Protein 6VH8 (pdb70)

Structure (mmCIF, N/CA/C/O backbone):
data_6VH8
#
_entry.id   6VH8
#
loop_
_atom_site.group_PDB
_atom_site.id
_atom_site.type_symbol
_atom_site.label_atom_id
_atom_site.label_alt_id
_atom_site.label_comp_id
_atom_site.label_asym_id
_atom_site.label_entity_id
_atom_site.label_seq_id
_atom_site.pdbx_PDB_ins_code
_atom_site.Cartn_x
_atom_site.Cartn_y
_atom_site.Cartn_z
_atom_site.occupancy
_atom_site.B_iso_or_equiv
_atom_site.auth_seq_id
_atom_site.auth_comp_id
_atom_site.auth_asym_id
_atom_site.auth_atom_id
_atom_site.pdbx_PDB_model_num
ATOM 1 N N . LEU A 1 1 ? 15.923 7.494 -0.158 1.00 0.00 1 LEU A N 1
ATOM 2 C CA . LEU A 1 1 ? 14.582 7.623 -0.716 1.00 0.00 1 LEU A CA 1
ATOM 3 C C . LEU A 1 1 ? 13.568 7.698 0.399 1.00 0.00 1 LEU A C 1
ATOM 4 O O . LEU A 1 1 ? 13.762 7.089 1.457 1.00 0.00 1 LEU A O 1
ATOM 22 N N . PRO A 1 2 ? 12.488 8.469 0.210 1.00 0.00 2 PRO A N 1
ATOM 23 C CA . PRO A 1 2 ? 11.406 8.558 1.188 1.00 0.00 2 PRO A CA 1
ATOM 24 C C . PRO A 1 2 ? 10.704 7.212 1.340 1.00 0.00 2 PRO A C 1
ATOM 25 O O . PRO A 1 2 ? 10.756 6.353 0.436 1.00 0.00 2 PRO A O 1
ATOM 36 N N . ARG A 1 3 ? 10.091 6.996 2.470 1.00 0.00 3 ARG A N 1
ATOM 37 C CA . ARG A 1 3 ? 9.480 5.722 2.729 1.00 0.00 3 ARG A CA 1
ATOM 38 C C . ARG A 1 3 ? 8.003 5.907 2.948 1.00 0.00 3 ARG A C 1
ATOM 39 O O . ARG A 1 3 ? 7.570 6.950 3.459 1.00 0.00 3 ARG A O 1
ATOM 60 N N . CYS A 1 4 ? 7.227 4.953 2.522 1.00 0.00 4 CYS A N 1
ATOM 61 C CA . CYS A 1 4 ? 5.818 4.983 2.804 1.00 0.00 4 CYS A CA 1
ATOM 62 C C . CYS A 1 4 ? 5.605 4.194 4.078 1.00 0.00 4 CYS A C 1
ATOM 63 O O . CYS A 1 4 ? 5.257 4.759 5.120 1.00 0.00 4 CYS A O 1
ATOM 70 N N . ASP A 1 5 ? 5.890 2.871 3.996 1.00 0.00 5 ASP A N 1
ATOM 71 C CA . ASP A 1 5 ? 5.734 1.920 5.118 1.00 0.00 5 ASP A CA 1
ATOM 72 C C . ASP A 1 5 ? 4.343 1.976 5.711 1.00 0.00 5 ASP A C 1
ATOM 73 O O . ASP A 1 5 ? 4.150 1.707 6.905 1.00 0.00 5 ASP A O 1
ATOM 82 N N . SER A 1 6 ? 3.381 2.302 4.856 1.00 0.00 6 SER A N 1
ATOM 83 C CA . SER A 1 6 ? 1.992 2.394 5.199 1.00 0.00 6 SER A CA 1
ATOM 84 C C . SER A 1 6 ? 1.546 1.075 5.839 1.00 0.00 6 SER A C 1
ATOM 85 O O . SER A 1 6 ? 1.699 0.012 5.240 1.00 0.00 6 SER A O 1
ATOM 93 N N . PRO A 1 7 ? 1.015 1.135 7.066 1.00 0.00 7 PRO A N 1
ATOM 94 C CA . PRO A 1 7 ? 0.699 -0.061 7.863 1.00 0.00 7 PRO A CA 1
ATOM 95 C C . PRO A 1 7 ? -0.396 -0.938 7.253 1.00 0.00 7 PRO A C 1
ATOM 96 O O . PRO A 1 7 ? -0.446 -2.155 7.491 1.00 0.00 7 PRO A O 1
ATOM 107 N N . PHE A 1 8 ? -1.237 -0.342 6.461 1.00 0.00 8 PHE A N 1
ATOM 108 C CA . PHE A 1 8 ? -2.322 -1.035 5.839 1.00 0.00 8 PHE A CA 1
ATOM 109 C C . PHE A 1 8 ? -2.660 -0.350 4.538 1.00 0.00 8 PHE A C 1
ATOM 110 O O . PHE A 1 8 ? -2.155 0.740 4.261 1.00 0.00 8 PHE A O 1
ATOM 127 N N . CYS A 1 9 ? -3.477 -0.994 3.754 1.00 0.00 9 CYS A N 1
ATOM 128 C CA . CYS A 1 9 ? -3.964 -0.474 2.505 1.00 0.00 9 CYS A CA 1
ATOM 129 C C . CYS A 1 9 ? -5.096 -1.394 2.096 1.00 0.00 9 CYS A C 1
ATOM 130 O O . CYS A 1 9 ? -5.253 -2.472 2.700 1.00 0.00 9 CYS A O 1
ATOM 137 N N . SER A 1 10 ? -5.906 -1.007 1.155 1.00 0.00 10 SER A N 1
ATOM 138 C CA . SER A 1 10 ? -7.031 -1.831 0.741 1.00 0.00 10 SER A CA 1
ATOM 139 C C . SER A 1 10 ? -7.363 -1.551 -0.709 1.00 0.00 10 SER A C 1
ATOM 140 O O . SER A 1 10 ? -6.910 -0.576 -1.253 1.00 0.00 10 SER A O 1
ATOM 148 N N . LEU A 1 11 ? -8.165 -2.394 -1.321 1.00 0.00 11 LEU A N 1
ATOM 149 C CA . LEU A 1 11 ? -8.567 -2.179 -2.708 1.00 0.00 11 LEU A CA 1
ATOM 150 C C . LEU A 1 11 ? -9.512 -0.994 -2.869 1.00 0.00 11 LEU A C 1
ATOM 151 O O . LEU A 1 11 ? -9.669 -0.453 -3.952 1.00 0.00 11 LEU A O 1
ATOM 167 N N . PHE A 1 12 ? -10.144 -0.618 -1.786 1.00 0.00 12 PHE A N 1
ATOM 168 C CA . PHE A 1 12 ? -11.019 0.559 -1.775 1.00 0.00 12 PHE A CA 1
ATOM 169 C C . PHE A 1 12 ? -10.189 1.823 -1.636 1.00 0.00 12 PHE A C 1
ATOM 170 O O . PHE A 1 12 ? -10.511 2.870 -2.203 1.00 0.00 12 PHE A O 1
ATOM 187 N N . ARG A 1 13 ? -9.121 1.712 -0.887 1.00 0.00 13 ARG A N 1
ATOM 188 C CA . ARG A 1 13 ? -8.229 2.805 -0.635 1.00 0.00 13 ARG A CA 1
ATOM 189 C C . ARG A 1 13 ? -6.816 2.394 -0.877 1.00 0.00 13 ARG A C 1
ATOM 190 O O . ARG A 1 13 ? -6.148 1.865 0.011 1.00 0.00 13 ARG A O 1
ATOM 211 N N . ILE A 1 14 ? -6.384 2.584 -2.091 1.00 0.00 14 ILE A N 1
ATOM 212 C CA . ILE A 1 14 ? -5.022 2.263 -2.478 1.00 0.00 14 ILE A CA 1
ATOM 213 C C . ILE A 1 14 ? -4.138 3.485 -2.288 1.00 0.00 14 ILE A C 1
ATOM 214 O O . ILE A 1 14 ? -2.912 3.414 -2.392 1.00 0.00 14 ILE A O 1
ATOM 230 N N . GLY A 1 15 ? -4.788 4.597 -1.938 1.00 0.00 15 GLY A N 1
ATOM 231 C CA . GLY A 1 15 ? -4.117 5.867 -1.741 1.00 0.00 15 GLY A CA 1
ATOM 232 C C . GLY A 1 15 ? -3.268 5.912 -0.485 1.00 0.00 15 GLY A C 1
ATOM 233 O O . GLY A 1 15 ? -2.668 6.944 -0.167 1.00 0.00 15 GLY A O 1
ATOM 237 N N . LEU A 1 16 ? -3.243 4.808 0.256 1.00 0.00 16 LEU A N 1
ATOM 238 C CA . LEU A 1 16 ? -2.354 4.673 1.403 1.00 0.00 16 LEU A CA 1
ATOM 239 C C . LEU A 1 16 ? -0.918 4.567 0.913 1.00 0.00 16 LEU A C 1
ATOM 240 O O . LEU A 1 16 ? 0.025 4.905 1.631 1.00 0.00 16 LEU A O 1
ATOM 256 N N . CYS A 1 17 ? -0.763 4.119 -0.317 1.00 0.00 17 CYS A N 1
ATOM 257 C CA . CYS A 1 17 ? 0.529 4.003 -0.934 1.00 0.00 17 CYS A CA 1
ATOM 258 C C . CYS A 1 17 ? 0.461 4.668 -2.288 1.00 0.00 17 CYS A C 1
ATOM 259 O O . CYS A 1 17 ? 0.170 4.028 -3.296 1.00 0.00 17 CYS A O 1
ATOM 266 N N . GLY A 1 18 ? 0.658 5.950 -2.306 1.00 0.00 18 GLY A N 1
ATOM 267 C CA . GLY A 1 18 ? 0.531 6.672 -3.526 1.00 0.00 18 GLY A CA 1
ATOM 268 C C . GLY A 1 18 ? 1.841 7.177 -4.032 1.00 0.00 18 GLY A C 1
ATOM 269 O O . GLY A 1 18 ? 2.668 7.661 -3.247 1.00 0.00 18 GLY A O 1
ATOM 273 N N . ASP A 1 19 ? 2.070 6.960 -5.322 1.00 0.00 19 ASP A N 1
ATOM 274 C CA . ASP A 1 19 ? 3.182 7.488 -6.110 1.00 0.00 19 ASP A CA 1
ATOM 275 C C . ASP A 1 19 ? 4.512 6.830 -5.834 1.00 0.00 19 ASP A C 1
ATOM 276 O O . ASP A 1 19 ? 5.377 6.757 -6.704 1.00 0.00 19 ASP A O 1
ATOM 285 N N . LYS A 1 20 ? 4.665 6.325 -4.663 1.00 0.00 20 LYS A N 1
ATOM 286 C CA . LYS A 1 20 ? 5.948 5.827 -4.250 1.00 0.00 20 LYS A CA 1
ATOM 287 C C . LYS A 1 20 ? 5.952 4.345 -3.953 1.00 0.00 20 LYS A C 1
ATOM 288 O O . LYS A 1 20 ? 6.894 3.653 -4.310 1.00 0.00 20 LYS A O 1
ATOM 307 N N . CYS A 1 21 ? 4.916 3.849 -3.339 1.00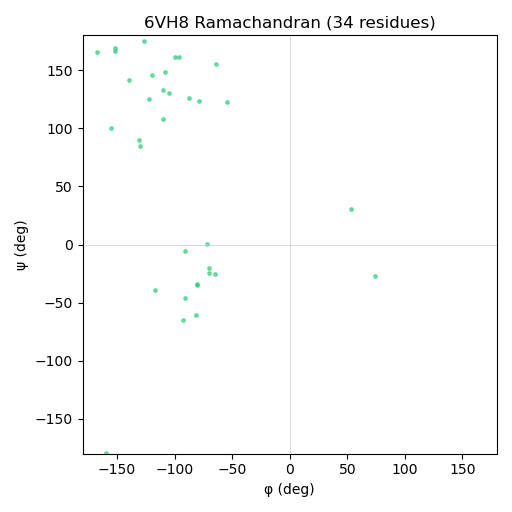 0.00 21 CYS A N 1
ATOM 308 C CA . CYS A 1 21 ? 4.865 2.447 -3.001 1.00 0.00 21 CYS A CA 1
ATOM 309 C C . CYS A 1 21 ? 3.580 1.876 -3.546 1.00 0.00 21 CYS A C 1
ATOM 310 O O . CYS A 1 21 ? 2.769 2.617 -4.105 1.00 0.00 21 CYS A O 1
ATOM 317 N N . THR A 1 22 ? 3.380 0.598 -3.431 1.00 0.00 22 THR A N 1
ATOM 318 C CA . THR A 1 22 ? 2.187 -0.014 -3.955 1.00 0.00 22 THR A CA 1
ATOM 319 C C . THR A 1 22 ? 1.701 -1.065 -2.966 1.00 0.00 22 THR A C 1
ATOM 320 O O . THR A 1 22 ? 2.507 -1.723 -2.321 1.00 0.00 22 THR A O 1
ATOM 331 N N . CYS A 1 23 ? 0.424 -1.180 -2.792 1.00 0.00 23 CYS A N 1
ATOM 332 C CA . CYS A 1 23 ? -0.089 -2.161 -1.893 1.00 0.00 23 CYS A CA 1
ATOM 333 C C . CYS A 1 23 ? -0.746 -3.276 -2.655 1.00 0.00 23 CYS A C 1
ATOM 334 O O . CYS A 1 23 ? -1.278 -3.069 -3.756 1.00 0.00 23 CYS A O 1
ATOM 341 N N . VAL A 1 24 ? -0.671 -4.442 -2.104 1.00 0.00 24 VAL A N 1
ATOM 342 C CA . VAL A 1 24 ? -1.284 -5.601 -2.673 1.00 0.00 24 VAL A CA 1
ATOM 343 C C . VAL A 1 24 ? -2.461 -6.019 -1.778 1.00 0.00 24 VAL A C 1
ATOM 344 O O . VAL A 1 24 ? -2.263 -6.409 -0.639 1.00 0.00 24 VAL A O 1
ATOM 357 N N . PRO A 1 25 ? -3.706 -5.815 -2.229 1.00 0.00 25 PRO A N 1
ATOM 358 C CA . PRO A 1 25 ? -4.877 -6.218 -1.469 1.00 0.00 25 PRO A CA 1
ATOM 359 C C . PRO A 1 25 ? -5.148 -7.715 -1.609 1.00 0.00 25 PRO A C 1
ATOM 360 O O . PRO A 1 25 ? -5.283 -8.238 -2.730 1.00 0.00 25 PRO A O 1
ATOM 371 N N . LEU A 1 26 ? -5.205 -8.397 -0.489 1.00 0.00 26 LEU A N 1
ATOM 372 C CA . LEU A 1 26 ? -5.463 -9.810 -0.459 1.00 0.00 26 LEU A CA 1
ATOM 373 C C . LEU A 1 26 ? -6.079 -10.210 0.899 1.00 0.00 26 LEU A C 1
ATOM 374 O O . LEU A 1 26 ? -5.370 -10.318 1.910 1.00 0.00 26 LEU A O 1
ATOM 390 N N . PRO A 1 27 ? -7.409 -10.391 0.976 1.00 0.00 27 PRO A N 1
ATOM 391 C CA . PRO A 1 27 ? -8.350 -10.192 -0.139 1.00 0.00 27 PRO A CA 1
ATOM 392 C C . PRO A 1 27 ? -8.740 -8.716 -0.354 1.00 0.00 27 PRO A C 1
ATOM 393 O O . PRO A 1 27 ? -8.497 -8.154 -1.424 1.00 0.00 27 PRO A O 1
ATOM 404 N N . ILE A 1 28 ? -9.345 -8.097 0.658 1.00 0.00 28 ILE A N 1
ATOM 405 C CA . ILE A 1 28 ? -9.791 -6.712 0.548 1.00 0.00 28 ILE A CA 1
ATOM 406 C C . ILE A 1 28 ? -8.695 -5.775 1.025 1.00 0.00 28 ILE A C 1
ATOM 407 O O . ILE A 1 28 ? -8.384 -4.759 0.371 1.00 0.00 28 ILE A O 1
ATOM 423 N N . PHE A 1 29 ? -8.117 -6.103 2.154 1.00 0.00 29 PHE A N 1
ATOM 424 C CA . PHE A 1 29 ? -7.039 -5.324 2.703 1.00 0.00 29 PHE A CA 1
ATOM 425 C C . PHE A 1 29 ? -5.732 -5.957 2.296 1.00 0.00 29 PHE A C 1
ATOM 426 O O . PHE A 1 29 ? -5.709 -7.114 1.891 1.00 0.00 29 PHE A O 1
ATOM 443 N N . GLY A 1 30 ? -4.674 -5.228 2.377 1.00 0.00 30 GLY A N 1
ATOM 444 C CA . GLY A 1 30 ? -3.411 -5.771 2.022 1.00 0.00 30 GLY A CA 1
ATOM 445 C C . GLY A 1 30 ? -2.298 -4.991 2.615 1.00 0.00 30 GLY A C 1
ATOM 446 O O . GLY A 1 30 ? -2.535 -3.992 3.315 1.00 0.00 30 GLY A O 1
ATOM 450 N N . LEU A 1 31 ? -1.100 -5.416 2.336 1.00 0.00 31 LEU A N 1
ATOM 451 C CA . LEU A 1 31 ? 0.069 -4.768 2.858 1.00 0.00 31 LEU A CA 1
ATOM 452 C C . LEU A 1 31 ? 0.666 -3.860 1.802 1.00 0.00 31 LEU A C 1
ATOM 453 O O . LEU A 1 31 ? 0.370 -4.004 0.603 1.00 0.00 31 LEU A O 1
ATOM 469 N N . CYS A 1 32 ? 1.474 -2.947 2.226 1.00 0.00 32 CYS A N 1
ATOM 470 C CA . CYS A 1 32 ? 2.073 -1.996 1.343 1.00 0.00 32 CYS A CA 1
ATOM 471 C C . CYS A 1 32 ? 3.513 -2.361 1.137 1.00 0.00 32 CYS A C 1
ATOM 472 O O . CYS A 1 32 ? 4.242 -2.592 2.108 1.00 0.00 32 CYS A O 1
ATOM 479 N N . VAL A 1 33 ? 3.936 -2.415 -0.092 1.00 0.00 33 VAL A N 1
ATOM 480 C CA . VAL A 1 33 ? 5.279 -2.774 -0.391 1.00 0.00 33 VAL A CA 1
ATOM 481 C C . VAL A 1 33 ? 5.960 -1.664 -1.192 1.00 0.00 33 VAL A C 1
ATOM 482 O O . VAL A 1 33 ? 5.399 -1.140 -2.176 1.00 0.00 33 VAL A O 1
ATOM 495 N N . PRO A 1 34 ? 7.090 -1.191 -0.709 1.00 0.00 34 PRO A N 1
ATOM 496 C CA . PRO A 1 34 ? 7.909 -0.278 -1.449 1.00 0.00 34 PRO A CA 1
ATOM 497 C C . PRO A 1 34 ? 8.876 -1.058 -2.344 1.00 0.00 34 PRO A C 1
ATOM 498 O O . PRO A 1 34 ? 9.594 -1.948 -1.870 1.00 0.00 34 PRO A O 1
ATOM 509 N N . ASP A 1 35 ? 8.880 -0.768 -3.622 1.00 0.00 35 ASP A N 1
ATOM 510 C CA . ASP A 1 35 ? 9.776 -1.481 -4.530 1.00 0.00 35 ASP A CA 1
ATOM 511 C C . ASP A 1 35 ? 11.150 -0.870 -4.423 1.00 0.00 35 ASP A C 1
ATOM 512 O O . ASP A 1 35 ? 12.177 -1.552 -4.507 1.00 0.00 35 ASP A O 1
ATOM 521 N N . VAL A 1 36 ? 11.152 0.417 -4.202 1.00 0.00 36 VAL A N 1
ATOM 522 C CA . VAL A 1 36 ? 12.349 1.166 -4.035 1.00 0.00 36 VAL A CA 1
ATOM 523 C C . VAL A 1 36 ? 12.413 1.712 -2.606 1.00 0.00 36 VAL A C 1
ATOM 524 O O . VAL A 1 36 ? 13.344 1.332 -1.856 1.00 0.00 36 VAL A O 1
ATOM 538 N N . LEU A 1 1 ? 15.738 4.742 0.021 1.00 0.00 1 LEU A N 2
ATOM 539 C CA . LEU A 1 1 ? 14.703 3.761 -0.278 1.00 0.00 1 LEU A CA 2
ATOM 540 C C . LEU A 1 1 ? 13.381 4.373 0.168 1.00 0.00 1 LEU A C 2
ATOM 541 O O . LEU A 1 1 ? 13.299 4.912 1.262 1.00 0.00 1 LEU A O 2
ATOM 559 N N . PRO A 1 2 ? 12.353 4.343 -0.687 1.00 0.00 2 PRO A N 2
ATOM 560 C CA . PRO A 1 2 ? 11.057 4.978 -0.403 1.00 0.00 2 PRO A CA 2
ATOM 561 C C . PRO A 1 2 ? 10.349 4.370 0.788 1.00 0.00 2 PRO A C 2
ATOM 562 O O . PRO A 1 2 ? 10.404 3.157 1.017 1.00 0.00 2 PRO A O 2
ATOM 573 N N . ARG A 1 3 ? 9.718 5.204 1.560 1.00 0.00 3 ARG A N 2
ATOM 574 C CA . ARG A 1 3 ? 9.000 4.744 2.710 1.00 0.00 3 ARG A CA 2
ATOM 575 C C . ARG A 1 3 ? 7.538 4.790 2.410 1.00 0.00 3 ARG A C 2
ATOM 576 O O . ARG A 1 3 ? 7.096 5.600 1.596 1.00 0.00 3 ARG A O 2
ATOM 597 N N . CYS A 1 4 ? 6.792 3.947 3.042 1.00 0.00 4 CYS A N 2
ATOM 598 C CA . CYS A 1 4 ? 5.378 3.888 2.811 1.00 0.00 4 CYS A CA 2
ATOM 599 C C . CYS A 1 4 ? 4.651 4.923 3.650 1.00 0.00 4 CYS A C 2
ATOM 600 O O . CYS A 1 4 ? 3.703 5.555 3.177 1.00 0.00 4 CYS A O 2
ATOM 607 N N . ASP A 1 5 ? 5.098 5.078 4.905 1.00 0.00 5 ASP A N 2
ATOM 608 C CA . ASP A 1 5 ? 4.589 6.093 5.866 1.00 0.00 5 ASP A CA 2
ATOM 609 C C . ASP A 1 5 ? 3.097 5.957 6.157 1.00 0.00 5 ASP A C 2
ATOM 610 O O . ASP A 1 5 ? 2.475 6.855 6.739 1.00 0.00 5 ASP A O 2
ATOM 619 N N . SER A 1 6 ? 2.545 4.839 5.808 1.00 0.00 6 SER A N 2
ATOM 620 C CA . SER A 1 6 ? 1.152 4.586 5.968 1.00 0.00 6 SER A CA 2
ATOM 621 C C . SER A 1 6 ? 1.017 3.125 6.389 1.00 0.00 6 SER A C 2
ATOM 622 O O . SER A 1 6 ? 1.679 2.261 5.809 1.00 0.00 6 SER A O 2
ATOM 630 N N . PRO A 1 7 ? 0.219 2.837 7.430 1.00 0.00 7 PRO A N 2
ATOM 631 C CA . PRO A 1 7 ? 0.097 1.486 7.993 1.00 0.00 7 PRO A CA 2
ATOM 632 C C . PRO A 1 7 ? -0.430 0.426 7.017 1.00 0.00 7 PRO A C 2
ATOM 633 O O . PRO A 1 7 ? 0.227 -0.602 6.797 1.00 0.00 7 PRO A O 2
ATOM 644 N N . PHE A 1 8 ? -1.590 0.662 6.436 1.00 0.00 8 PHE A N 2
ATOM 645 C CA . PHE A 1 8 ? -2.216 -0.335 5.563 1.00 0.00 8 PHE A CA 2
ATOM 646 C C . PHE A 1 8 ? -2.823 0.290 4.321 1.00 0.00 8 PHE A C 2
ATOM 647 O O . PHE A 1 8 ? -2.775 1.502 4.131 1.00 0.00 8 PHE A O 2
ATOM 664 N N . CYS A 1 9 ? -3.399 -0.558 3.509 1.00 0.00 9 CYS A N 2
ATOM 665 C CA . CYS A 1 9 ? -4.053 -0.209 2.278 1.00 0.00 9 CYS A CA 2
ATOM 666 C C . CYS A 1 9 ? -5.000 -1.375 1.949 1.00 0.00 9 CYS A C 2
ATOM 667 O O . CYS A 1 9 ? -4.906 -2.441 2.589 1.00 0.00 9 CYS A O 2
ATOM 674 N N . SER A 1 10 ? -5.888 -1.203 1.007 1.00 0.00 10 SER A N 2
ATOM 675 C CA . SER A 1 10 ? -6.834 -2.242 0.643 1.00 0.00 10 SER A CA 2
ATOM 676 C C . SER A 1 10 ? -7.382 -1.970 -0.740 1.00 0.00 10 SER A C 2
ATOM 677 O O . SER A 1 10 ? -7.047 -0.971 -1.327 1.00 0.00 10 SER A O 2
ATOM 685 N N . LEU A 1 11 ? -8.222 -2.874 -1.253 1.00 0.00 11 LEU A N 2
ATOM 686 C CA . LEU A 1 11 ? -8.938 -2.652 -2.515 1.00 0.00 11 LEU A CA 2
ATOM 687 C C . LEU A 1 11 ? -9.784 -1.407 -2.411 1.00 0.00 11 LEU A C 2
ATOM 688 O O . LEU A 1 11 ? -9.902 -0.634 -3.368 1.00 0.00 11 LEU A O 2
ATOM 704 N N . PHE A 1 12 ? -10.365 -1.228 -1.242 1.00 0.00 12 PHE A N 2
ATOM 705 C CA . PHE A 1 12 ? -11.212 -0.106 -0.949 1.00 0.00 12 PHE A CA 2
ATOM 706 C C . PHE A 1 12 ? -10.375 1.146 -0.865 1.00 0.00 12 PHE A C 2
ATOM 707 O O . PHE A 1 12 ? -10.600 2.120 -1.583 1.00 0.00 12 PHE A O 2
ATOM 724 N N . ARG A 1 13 ? -9.394 1.099 -0.019 1.00 0.00 13 ARG A N 2
ATOM 725 C CA . ARG A 1 13 ? -8.577 2.228 0.256 1.00 0.00 13 ARG A CA 2
ATOM 726 C C . ARG A 1 13 ? -7.191 2.050 -0.306 1.00 0.00 13 ARG A C 2
ATOM 727 O O . ARG A 1 13 ? -6.298 1.532 0.355 1.00 0.00 13 ARG A O 2
ATOM 748 N N . ILE A 1 14 ? -7.044 2.472 -1.536 1.00 0.00 14 ILE A N 2
ATOM 749 C CA . ILE A 1 14 ? -5.803 2.352 -2.290 1.00 0.00 14 ILE A CA 2
ATOM 750 C C . ILE A 1 14 ? -5.013 3.650 -2.271 1.00 0.00 14 ILE A C 2
ATOM 751 O O . ILE A 1 14 ? -3.859 3.701 -2.689 1.00 0.00 14 ILE A O 2
ATOM 767 N N . GLY A 1 15 ? -5.634 4.698 -1.772 1.00 0.00 15 GLY A N 2
ATOM 768 C CA . GLY A 1 15 ? -4.996 5.999 -1.718 1.00 0.00 15 GLY A CA 2
ATOM 769 C C . GLY A 1 15 ? -4.126 6.180 -0.493 1.00 0.00 15 GLY A C 2
ATOM 770 O O . GLY A 1 15 ? -3.619 7.278 -0.222 1.00 0.00 15 GLY A O 2
ATOM 774 N N . LEU A 1 16 ? -3.947 5.115 0.251 1.00 0.00 16 LEU A N 2
ATOM 775 C CA . LEU A 1 16 ? -3.139 5.162 1.448 1.00 0.00 16 LEU A CA 2
ATOM 776 C C . LEU A 1 16 ? -1.675 5.081 1.130 1.00 0.00 16 LEU A C 2
ATOM 777 O O . LEU A 1 16 ? -0.859 5.668 1.834 1.00 0.00 16 LEU A O 2
ATOM 793 N N . CYS A 1 17 ? -1.336 4.366 0.08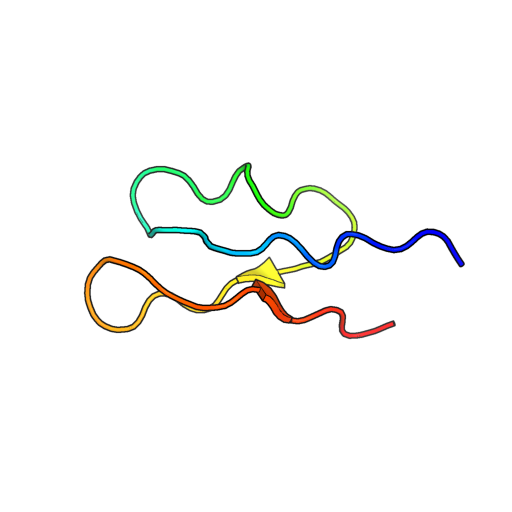9 1.00 0.00 17 CYS A N 2
ATOM 794 C CA . CYS A 1 17 ? 0.028 4.300 -0.342 1.00 0.00 17 CYS A CA 2
ATOM 795 C C . CYS A 1 17 ? 0.107 4.497 -1.816 1.00 0.00 17 CYS A C 2
ATOM 796 O O . CYS A 1 17 ? -0.371 3.671 -2.601 1.00 0.00 17 CYS A O 2
ATOM 803 N N . GLY A 1 18 ? 0.624 5.618 -2.175 1.00 0.00 18 GLY A N 2
ATOM 804 C CA . GLY A 1 18 ? 0.869 5.934 -3.530 1.00 0.00 18 GLY A CA 2
ATOM 805 C C . GLY A 1 18 ? 2.097 6.760 -3.594 1.00 0.00 18 GLY A C 2
ATOM 806 O O . GLY A 1 18 ? 2.530 7.265 -2.548 1.00 0.00 18 GLY A O 2
ATOM 810 N N . ASP A 1 19 ? 2.726 6.818 -4.763 1.00 0.00 19 ASP A N 2
ATOM 811 C CA . ASP A 1 19 ? 3.909 7.642 -5.065 1.00 0.00 19 ASP A CA 2
ATOM 812 C C . ASP A 1 19 ? 5.190 7.053 -4.503 1.00 0.00 19 ASP A C 2
ATOM 813 O O . ASP A 1 19 ? 6.254 7.104 -5.127 1.00 0.00 19 ASP A O 2
ATOM 822 N N . LYS A 1 20 ? 5.052 6.452 -3.371 1.00 0.00 20 LYS A N 2
ATOM 823 C CA . LYS A 1 20 ? 6.147 5.910 -2.613 1.00 0.00 20 LYS A CA 2
ATOM 824 C C . LYS A 1 20 ? 6.089 4.391 -2.536 1.00 0.00 20 LYS A C 2
ATOM 825 O O . LYS A 1 20 ? 7.064 3.713 -2.852 1.00 0.00 20 LYS A O 2
ATOM 844 N N . CYS A 1 21 ? 4.954 3.847 -2.160 1.00 0.00 21 CYS A N 2
ATOM 845 C CA . CYS A 1 21 ? 4.820 2.419 -2.100 1.00 0.00 21 CYS A CA 2
ATOM 846 C C . CYS A 1 21 ? 3.562 2.036 -2.765 1.00 0.00 21 CYS A C 2
ATOM 847 O O . CYS A 1 21 ? 2.581 2.771 -2.687 1.00 0.00 21 CYS A O 2
ATOM 854 N N . THR A 1 22 ? 3.575 0.929 -3.406 1.00 0.00 22 THR A N 2
ATOM 855 C CA . THR A 1 22 ? 2.400 0.414 -3.992 1.00 0.00 22 THR A CA 2
ATOM 856 C C . THR A 1 22 ? 1.861 -0.656 -3.040 1.00 0.00 22 THR A C 2
ATOM 857 O O . THR A 1 22 ? 2.641 -1.381 -2.405 1.00 0.00 22 THR A O 2
ATOM 868 N N . CYS A 1 23 ? 0.580 -0.702 -2.867 1.00 0.00 23 CYS A N 2
ATOM 869 C CA . CYS A 1 23 ? -0.013 -1.659 -1.980 1.00 0.00 23 CYS A CA 2
ATOM 870 C C . CYS A 1 23 ? -0.726 -2.759 -2.732 1.00 0.00 23 CYS A C 2
ATOM 871 O O . CYS A 1 23 ? -1.542 -2.495 -3.621 1.00 0.00 23 CYS A O 2
ATOM 878 N N . VAL A 1 24 ? -0.388 -3.988 -2.397 1.00 0.00 24 VAL A N 2
ATOM 879 C CA . VAL A 1 24 ? -0.948 -5.153 -3.053 1.00 0.00 24 VAL A CA 2
ATOM 880 C C . VAL A 1 24 ? -1.961 -5.816 -2.121 1.00 0.00 24 VAL A C 2
ATOM 881 O O . VAL A 1 24 ? -1.576 -6.389 -1.107 1.00 0.00 24 VAL A O 2
ATOM 894 N N . PRO A 1 25 ? -3.259 -5.685 -2.403 1.00 0.00 25 PRO A N 2
ATOM 895 C CA . PRO A 1 25 ? -4.314 -6.308 -1.598 1.00 0.00 25 PRO A CA 2
ATOM 896 C C . PRO A 1 25 ? -4.309 -7.830 -1.728 1.00 0.00 25 PRO A C 2
ATOM 897 O O . PRO A 1 25 ? -4.321 -8.372 -2.845 1.00 0.00 25 PRO A O 2
ATOM 908 N N . LEU A 1 26 ? -4.292 -8.516 -0.602 1.00 0.00 26 LEU A N 2
ATOM 909 C CA . LEU A 1 26 ? -4.280 -9.953 -0.599 1.00 0.00 26 LEU A CA 2
ATOM 910 C C . LEU A 1 26 ? -5.333 -10.542 0.371 1.00 0.00 26 LEU A C 2
ATOM 911 O O . LEU A 1 26 ? -5.090 -10.671 1.576 1.00 0.00 26 LEU A O 2
ATOM 927 N N . PRO A 1 27 ? -6.570 -10.786 -0.097 1.00 0.00 27 PRO A N 2
ATOM 928 C CA . PRO A 1 27 ? -7.058 -10.364 -1.410 1.00 0.00 27 PRO A CA 2
ATOM 929 C C . PRO A 1 27 ? -7.761 -9.004 -1.315 1.00 0.00 27 PRO A C 2
ATOM 930 O O . PRO A 1 27 ? -7.988 -8.337 -2.316 1.00 0.00 27 PRO A O 2
ATOM 941 N N . ILE A 1 28 ? -8.063 -8.587 -0.087 1.00 0.00 28 ILE A N 2
ATOM 942 C CA . ILE A 1 28 ? -8.808 -7.364 0.159 1.00 0.00 28 ILE A CA 2
ATOM 943 C C . ILE A 1 28 ? -7.887 -6.286 0.704 1.00 0.00 28 ILE A C 2
ATOM 944 O O . ILE A 1 28 ? -7.774 -5.211 0.135 1.00 0.00 28 ILE A O 2
ATOM 960 N N . PHE A 1 29 ? -7.244 -6.578 1.801 1.00 0.00 29 PHE A N 2
ATOM 961 C CA . PHE A 1 29 ? -6.322 -5.660 2.426 1.00 0.00 29 PHE A CA 2
ATOM 962 C C . PHE A 1 29 ? -4.932 -5.995 2.005 1.00 0.00 29 PHE A C 2
ATOM 963 O O . PHE A 1 29 ? -4.619 -7.165 1.787 1.00 0.00 29 PHE A O 2
ATOM 980 N N . GLY A 1 30 ? -4.107 -5.010 1.885 1.00 0.00 30 GLY A N 2
ATOM 981 C CA . GLY A 1 30 ? -2.781 -5.242 1.447 1.00 0.00 30 GLY A CA 2
ATOM 982 C C . GLY A 1 30 ? -1.796 -4.391 2.153 1.00 0.00 30 GLY A C 2
ATOM 983 O O . GLY A 1 30 ? -2.157 -3.387 2.776 1.00 0.00 30 GLY A O 2
ATOM 987 N N . LEU A 1 31 ? -0.569 -4.787 2.070 1.00 0.00 31 LEU A N 2
ATOM 988 C CA . LEU A 1 31 ? 0.505 -4.066 2.660 1.00 0.00 31 LEU A CA 2
ATOM 989 C C . LEU A 1 31 ? 1.106 -3.169 1.613 1.00 0.00 31 LEU A C 2
ATOM 990 O O . LEU A 1 31 ? 0.957 -3.409 0.396 1.00 0.00 31 LEU A O 2
ATOM 1006 N N . CYS A 1 32 ? 1.738 -2.154 2.051 1.00 0.00 32 CYS A N 2
ATOM 1007 C CA . CYS A 1 32 ? 2.387 -1.241 1.190 1.00 0.00 32 CYS A CA 2
ATOM 1008 C C . CYS A 1 32 ? 3.823 -1.666 1.046 1.00 0.00 32 CYS A C 2
ATOM 1009 O O . CYS A 1 32 ? 4.536 -1.796 2.034 1.00 0.00 32 CYS A O 2
ATOM 1016 N N . VAL A 1 33 ? 4.239 -1.918 -0.156 1.00 0.00 33 VAL A N 2
ATOM 1017 C CA . VAL A 1 33 ? 5.584 -2.346 -0.389 1.00 0.00 33 VAL A CA 2
ATOM 1018 C C . VAL A 1 33 ? 6.313 -1.348 -1.286 1.00 0.00 33 VAL A C 2
ATOM 1019 O O . VAL A 1 33 ? 5.780 -0.935 -2.336 1.00 0.00 33 VAL A O 2
ATOM 1032 N N . PRO A 1 34 ? 7.481 -0.861 -0.846 1.00 0.00 34 PRO A N 2
ATOM 1033 C CA . PRO A 1 34 ? 8.301 0.028 -1.648 1.00 0.00 34 PRO A CA 2
ATOM 1034 C C . PRO A 1 34 ? 8.810 -0.694 -2.892 1.00 0.00 34 PRO A C 2
ATOM 1035 O O . PRO A 1 34 ? 9.542 -1.690 -2.804 1.00 0.00 34 PRO A O 2
ATOM 1046 N N . ASP A 1 35 ? 8.381 -0.198 -4.036 1.00 0.00 35 ASP A N 2
ATOM 1047 C CA . ASP A 1 35 ? 8.686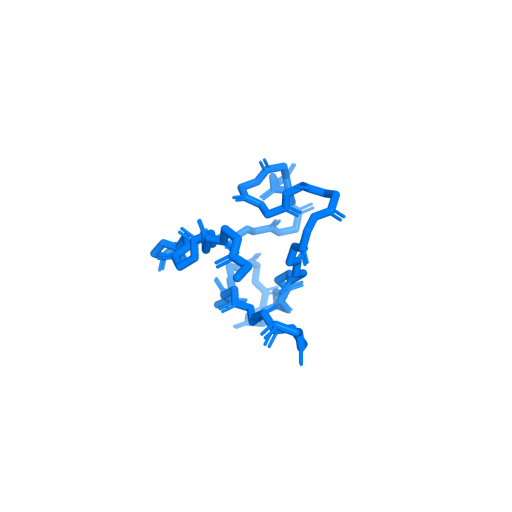 -0.771 -5.355 1.00 0.00 35 ASP A CA 2
ATOM 1048 C C . ASP A 1 35 ? 10.172 -0.899 -5.609 1.00 0.00 35 ASP A C 2
ATOM 1049 O O . ASP A 1 35 ? 10.621 -1.861 -6.240 1.00 0.00 35 ASP A O 2
ATOM 1058 N N . VAL A 1 36 ? 10.936 0.041 -5.125 1.00 0.00 36 VAL A N 2
ATOM 1059 C CA . VAL A 1 36 ? 12.363 -0.017 -5.272 1.00 0.00 36 VAL A CA 2
ATOM 1060 C C . VAL A 1 36 ? 13.040 -0.235 -3.922 1.00 0.00 36 VAL A C 2
ATOM 1061 O O . VAL A 1 36 ? 13.421 0.732 -3.258 1.00 0.00 36 VAL A O 2
ATOM 1075 N N . LEU A 1 1 ? 15.063 6.359 0.840 1.00 0.00 1 LEU A N 3
ATOM 1076 C CA . LEU A 1 1 ? 14.061 5.536 0.184 1.00 0.00 1 LEU A CA 3
ATOM 1077 C C . LEU A 1 1 ? 12.690 5.979 0.647 1.00 0.00 1 LEU A C 3
ATOM 1078 O O . LEU A 1 1 ? 12.502 6.242 1.842 1.00 0.00 1 LEU A O 3
ATOM 1096 N N . PRO A 1 2 ? 11.714 6.112 -0.271 1.00 0.00 2 PRO A N 3
ATOM 1097 C CA . PRO A 1 2 ? 10.341 6.456 0.091 1.00 0.00 2 PRO A CA 3
ATOM 1098 C C . PRO A 1 2 ? 9.719 5.371 0.932 1.00 0.00 2 PRO A C 3
ATOM 1099 O O . PRO A 1 2 ? 9.885 4.170 0.659 1.00 0.00 2 PRO A O 3
ATOM 1110 N N . ARG A 1 3 ? 9.039 5.770 1.956 1.00 0.00 3 ARG A N 3
ATOM 1111 C CA . ARG A 1 3 ? 8.413 4.829 2.821 1.00 0.00 3 ARG A CA 3
ATOM 1112 C C . ARG A 1 3 ? 6.933 4.900 2.618 1.00 0.00 3 ARG A C 3
ATOM 1113 O O . ARG A 1 3 ? 6.430 5.835 1.985 1.00 0.00 3 ARG A O 3
ATOM 1134 N N . CYS A 1 4 ? 6.246 3.947 3.139 1.00 0.00 4 CYS A N 3
ATOM 1135 C CA . CYS A 1 4 ? 4.824 3.905 3.023 1.00 0.00 4 CYS A CA 3
ATOM 1136 C C . CYS A 1 4 ? 4.184 4.671 4.168 1.00 0.00 4 CYS A C 3
ATOM 1137 O O . CYS A 1 4 ? 3.361 5.579 3.941 1.00 0.00 4 CYS A O 3
ATOM 1144 N N . ASP A 1 5 ? 4.580 4.323 5.411 1.00 0.00 5 ASP A N 3
ATOM 1145 C CA . ASP A 1 5 ? 4.057 4.957 6.637 1.00 0.00 5 ASP A CA 3
ATOM 1146 C C . ASP A 1 5 ? 2.550 4.784 6.724 1.00 0.00 5 ASP A C 3
ATOM 1147 O O . ASP A 1 5 ? 1.830 5.594 7.320 1.00 0.00 5 ASP A O 3
ATOM 1156 N N . SER A 1 6 ? 2.092 3.714 6.146 1.00 0.00 6 SER A N 3
ATOM 1157 C CA . SER A 1 6 ? 0.719 3.377 6.093 1.00 0.00 6 SER A CA 3
ATOM 1158 C C . SER A 1 6 ? 0.410 2.290 7.109 1.00 0.00 6 SER A C 3
ATOM 1159 O O . SER A 1 6 ? 1.117 1.274 7.174 1.00 0.00 6 SER A O 3
ATOM 1167 N N . PRO A 1 7 ? -0.616 2.493 7.945 1.00 0.00 7 PRO A N 3
ATOM 1168 C CA . PRO A 1 7 ? -1.026 1.488 8.922 1.00 0.00 7 PRO A CA 3
ATOM 1169 C C . PRO A 1 7 ? -1.673 0.282 8.235 1.00 0.00 7 PRO A C 3
ATOM 1170 O O . PRO A 1 7 ? -1.676 -0.833 8.770 1.00 0.00 7 PRO A O 3
ATOM 1181 N N . PHE A 1 8 ? -2.203 0.514 7.048 1.00 0.00 8 PHE A N 3
ATOM 1182 C CA . PHE A 1 8 ? -2.847 -0.498 6.250 1.00 0.00 8 PHE A CA 3
ATOM 1183 C C . PHE A 1 8 ? -3.000 0.052 4.850 1.00 0.00 8 PHE A C 3
ATOM 1184 O O . PHE A 1 8 ? -2.715 1.228 4.618 1.00 0.00 8 PHE A O 3
ATOM 1201 N N . CYS A 1 9 ? -3.426 -0.776 3.945 1.00 0.00 9 CYS A N 3
ATOM 1202 C CA . CYS A 1 9 ? -3.773 -0.371 2.612 1.00 0.00 9 CYS A CA 3
ATOM 1203 C C . CYS A 1 9 ? -4.790 -1.373 2.146 1.00 0.00 9 CYS A C 3
ATOM 1204 O O . CYS A 1 9 ? -4.843 -2.486 2.692 1.00 0.00 9 CYS A O 3
ATOM 1211 N N . SER A 1 10 ? -5.597 -1.012 1.203 1.00 0.00 10 SER A N 3
ATOM 1212 C CA . SER A 1 10 ? -6.658 -1.875 0.735 1.00 0.00 10 SER A CA 3
ATOM 1213 C C . SER A 1 10 ? -6.921 -1.580 -0.720 1.00 0.00 10 SER A C 3
ATOM 1214 O O . SER A 1 10 ? -6.422 -0.601 -1.219 1.00 0.00 10 SER A O 3
ATOM 1222 N N . LEU A 1 11 ? -7.704 -2.409 -1.402 1.00 0.00 11 LEU A N 3
ATOM 1223 C CA . LEU A 1 11 ? -8.003 -2.153 -2.801 1.00 0.00 11 LEU A CA 3
ATOM 1224 C C . LEU A 1 11 ? -8.919 -0.947 -2.931 1.00 0.00 11 LEU A C 3
ATOM 1225 O O . LEU A 1 11 ? -8.960 -0.291 -3.970 1.00 0.00 11 LEU A O 3
ATOM 1241 N N . PHE A 1 12 ? -9.652 -0.669 -1.875 1.00 0.00 12 PHE A N 3
ATOM 1242 C CA . PHE A 1 12 ? -10.550 0.461 -1.846 1.00 0.00 12 PHE A CA 3
ATOM 1243 C C . PHE A 1 12 ? -9.763 1.726 -1.508 1.00 0.00 12 PHE A C 3
ATOM 1244 O O . PHE A 1 12 ? -9.898 2.749 -2.170 1.00 0.00 12 PHE A O 3
ATOM 1261 N N . ARG A 1 13 ? -8.935 1.648 -0.487 1.00 0.00 13 ARG A N 3
ATOM 1262 C CA . ARG A 1 13 ? -8.076 2.763 -0.119 1.00 0.00 13 ARG A CA 3
ATOM 1263 C C . ARG A 1 13 ? -6.649 2.447 -0.469 1.00 0.00 13 ARG A C 3
ATOM 1264 O O . ARG A 1 13 ? -5.935 1.816 0.322 1.00 0.00 13 ARG A O 3
ATOM 1285 N N . ILE A 1 14 ? -6.252 2.832 -1.663 1.00 0.00 14 ILE A N 3
ATOM 1286 C CA . ILE A 1 14 ? -4.888 2.607 -2.127 1.00 0.00 14 ILE A CA 3
ATOM 1287 C C . ILE A 1 14 ? -4.086 3.883 -1.974 1.00 0.00 14 ILE A C 3
ATOM 1288 O O . ILE A 1 14 ? -2.875 3.898 -2.168 1.00 0.00 14 ILE A O 3
ATOM 1304 N N . GLY A 1 15 ? -4.784 4.949 -1.575 1.00 0.00 15 GLY A N 3
ATOM 1305 C CA . GLY A 1 15 ? -4.175 6.261 -1.400 1.00 0.00 15 GLY A CA 3
ATOM 1306 C C . GLY A 1 15 ? -3.147 6.288 -0.294 1.00 0.00 15 GLY A C 3
ATOM 1307 O O . GLY A 1 15 ? -2.370 7.230 -0.186 1.00 0.00 15 GLY A O 3
ATOM 1311 N N . LEU A 1 16 ? -3.140 5.244 0.520 1.00 0.00 16 LEU A N 3
ATOM 1312 C CA . LEU A 1 16 ? -2.170 5.108 1.584 1.00 0.00 16 LEU A CA 3
ATOM 1313 C C . LEU A 1 16 ? -0.787 4.834 1.009 1.00 0.00 16 LEU A C 3
ATOM 1314 O O . LEU A 1 16 ? 0.226 5.158 1.632 1.00 0.00 16 LEU A O 3
ATOM 1330 N N . CYS A 1 17 ? -0.744 4.242 -0.175 1.00 0.00 17 CYS A N 3
ATOM 1331 C CA . CYS A 1 17 ? 0.509 3.932 -0.807 1.00 0.00 17 CYS A CA 3
ATOM 1332 C C . CYS A 1 17 ? 0.420 4.169 -2.307 1.00 0.00 17 CYS A C 3
ATOM 1333 O O . CYS A 1 17 ? -0.006 3.294 -3.077 1.00 0.00 17 CYS A O 3
ATOM 1340 N N . GLY A 1 18 ? 0.746 5.364 -2.703 1.00 0.00 18 GLY A N 3
ATOM 1341 C CA . GLY A 1 18 ? 0.789 5.719 -4.090 1.00 0.00 18 GLY A CA 3
ATOM 1342 C C . GLY A 1 18 ? 2.051 6.475 -4.351 1.00 0.00 18 GLY A C 3
ATOM 1343 O O . GLY A 1 18 ? 2.367 7.394 -3.596 1.00 0.00 18 GLY A O 3
ATOM 1347 N N . ASP A 1 19 ? 2.839 6.023 -5.339 1.00 0.00 19 ASP A N 3
ATOM 1348 C CA . ASP A 1 19 ? 4.131 6.622 -5.743 1.00 0.00 19 ASP A CA 3
ATOM 1349 C C . ASP A 1 19 ? 5.243 6.357 -4.730 1.00 0.00 19 ASP A C 3
ATOM 1350 O O . ASP A 1 19 ? 6.423 6.348 -5.056 1.00 0.00 19 ASP A O 3
ATOM 1359 N N . LYS A 1 20 ? 4.850 6.100 -3.527 1.00 0.00 20 LYS A N 3
ATOM 1360 C CA . LYS A 1 20 ? 5.764 5.833 -2.440 1.00 0.00 20 LYS A CA 3
ATOM 1361 C C . LYS A 1 20 ? 6.025 4.334 -2.376 1.00 0.00 20 LYS A C 3
ATOM 1362 O O . LYS A 1 20 ? 7.141 3.889 -2.106 1.00 0.00 20 LYS A O 3
ATOM 1381 N N . CYS A 1 21 ? 4.976 3.576 -2.618 1.00 0.00 21 CYS A N 3
ATOM 1382 C CA . CYS A 1 21 ? 5.011 2.144 -2.704 1.00 0.00 21 CYS A CA 3
ATOM 1383 C C . CYS A 1 21 ? 3.675 1.716 -3.219 1.00 0.00 21 CYS A C 3
ATOM 1384 O O . CYS A 1 21 ? 2.780 2.554 -3.334 1.00 0.00 21 CYS A O 3
ATOM 1391 N N . THR A 1 22 ? 3.526 0.481 -3.538 1.00 0.00 22 THR A N 3
ATOM 1392 C CA . THR A 1 22 ? 2.267 -0.025 -4.019 1.00 0.00 22 THR A CA 3
ATOM 1393 C C . THR A 1 22 ? 1.805 -1.131 -3.076 1.00 0.00 22 THR A C 3
ATOM 1394 O O . THR A 1 22 ? 2.630 -1.896 -2.580 1.00 0.00 22 THR A O 3
ATOM 1405 N N . CYS A 1 23 ? 0.530 -1.196 -2.770 1.00 0.00 23 CYS A N 3
ATOM 1406 C CA . CYS A 1 23 ? 0.069 -2.229 -1.885 1.00 0.00 23 CYS A CA 3
ATOM 1407 C C . CYS A 1 23 ? -0.556 -3.347 -2.657 1.00 0.00 23 CYS A C 3
ATOM 1408 O O . CYS A 1 23 ? -1.142 -3.127 -3.718 1.00 0.00 23 CYS A O 3
ATOM 1415 N N . VAL A 1 24 ? -0.370 -4.544 -2.178 1.00 0.00 24 VAL A N 3
ATOM 1416 C CA . VAL A 1 24 ? -0.964 -5.707 -2.782 1.00 0.00 24 VAL A CA 3
ATOM 1417 C C . VAL A 1 24 ? -2.107 -6.170 -1.884 1.00 0.00 24 VAL A C 3
ATOM 1418 O O . VAL A 1 24 ? -1.869 -6.834 -0.869 1.00 0.00 24 VAL A O 3
ATOM 1431 N N . PRO A 1 25 ? -3.346 -5.748 -2.181 1.00 0.00 25 PRO A N 3
ATOM 1432 C CA . PRO A 1 25 ? -4.511 -6.102 -1.391 1.00 0.00 25 PRO A CA 3
ATOM 1433 C C . PRO A 1 25 ? -4.951 -7.516 -1.667 1.00 0.00 25 PRO A C 3
ATOM 1434 O O . PRO A 1 25 ? -5.325 -7.860 -2.800 1.00 0.00 25 PRO A O 3
ATOM 1445 N N . LEU A 1 26 ? -4.916 -8.329 -0.648 1.00 0.00 26 LEU A N 3
ATOM 1446 C CA . LEU A 1 26 ? -5.245 -9.704 -0.772 1.00 0.00 26 LEU A CA 3
ATOM 1447 C C . LEU A 1 26 ? -5.966 -10.280 0.470 1.00 0.00 26 LEU A C 3
ATOM 1448 O O . LEU A 1 26 ? -5.348 -10.579 1.488 1.00 0.00 26 LEU A O 3
ATOM 1464 N N . PRO A 1 27 ? -7.308 -10.415 0.429 1.00 0.00 27 PRO A N 3
ATOM 1465 C CA . PRO A 1 27 ? -8.158 -9.974 -0.686 1.00 0.00 27 PRO A CA 3
ATOM 1466 C C . PRO A 1 27 ? -8.507 -8.490 -0.589 1.00 0.00 27 PRO A C 3
ATOM 1467 O O . PRO A 1 27 ? -8.621 -7.796 -1.601 1.00 0.00 27 PRO A O 3
ATOM 1478 N N . ILE A 1 28 ? -8.649 -8.005 0.631 1.00 0.00 28 ILE A N 3
ATOM 1479 C CA . ILE A 1 28 ? -9.090 -6.649 0.862 1.00 0.00 28 ILE A CA 3
ATOM 1480 C C . ILE A 1 28 ? -7.918 -5.763 1.230 1.00 0.00 28 ILE A C 3
ATOM 1481 O O . ILE A 1 28 ? -7.657 -4.753 0.573 1.00 0.00 28 ILE A O 3
ATOM 1497 N N . PHE A 1 29 ? -7.223 -6.140 2.262 1.00 0.00 29 PHE A N 3
ATOM 1498 C CA . PHE A 1 29 ? -6.095 -5.393 2.740 1.00 0.00 29 PHE A CA 3
ATOM 1499 C C . PHE A 1 29 ? -4.826 -6.045 2.277 1.00 0.00 29 PHE A C 3
ATOM 1500 O O . PHE A 1 29 ? -4.829 -7.207 1.858 1.00 0.00 29 PHE A O 3
ATOM 1517 N N . GLY A 1 30 ? -3.761 -5.316 2.320 1.00 0.00 30 GLY A N 3
ATOM 1518 C CA . GLY A 1 30 ? -2.510 -5.846 1.915 1.00 0.00 30 GLY A CA 3
ATOM 1519 C C . GLY A 1 30 ? -1.382 -4.997 2.382 1.00 0.00 30 GLY A C 3
ATOM 1520 O O . GLY A 1 30 ? -1.605 -3.934 2.979 1.00 0.00 30 GLY A O 3
ATOM 1524 N N . LEU A 1 31 ? -0.189 -5.440 2.102 1.00 0.00 31 LEU A N 3
ATOM 1525 C CA . LEU A 1 31 ? 1.009 -4.751 2.512 1.00 0.00 31 LEU A CA 3
ATOM 1526 C C . LEU A 1 31 ? 1.510 -3.847 1.402 1.00 0.00 31 LEU A C 3
ATOM 1527 O O . LEU A 1 31 ? 1.187 -4.072 0.225 1.00 0.00 31 LEU A O 3
ATOM 1543 N N . CYS A 1 32 ? 2.259 -2.842 1.756 1.00 0.00 32 CYS A N 3
ATOM 1544 C CA . CYS A 1 32 ? 2.800 -1.923 0.788 1.00 0.00 32 CYS A CA 3
ATOM 1545 C C . CYS A 1 32 ? 4.258 -2.235 0.508 1.00 0.00 32 CYS A C 3
ATOM 1546 O O . CYS A 1 32 ? 5.100 -2.228 1.414 1.00 0.00 32 CYS A O 3
ATOM 1553 N N . VAL A 1 33 ? 4.554 -2.497 -0.733 1.00 0.00 33 VAL A N 3
ATOM 1554 C CA . VAL A 1 33 ? 5.872 -2.871 -1.152 1.00 0.00 33 VAL A CA 3
ATOM 1555 C C . VAL A 1 33 ? 6.469 -1.740 -1.994 1.00 0.00 33 VAL A C 3
ATOM 1556 O O . VAL A 1 33 ? 5.782 -1.189 -2.874 1.00 0.00 33 VAL A O 3
ATOM 1569 N N . PRO A 1 34 ? 7.705 -1.307 -1.680 1.00 0.00 34 PRO A N 3
ATOM 1570 C CA . PRO A 1 34 ? 8.389 -0.275 -2.449 1.00 0.00 34 PRO A CA 3
ATOM 1571 C C . PRO A 1 34 ? 8.587 -0.695 -3.907 1.00 0.00 34 PRO A C 3
ATOM 1572 O O . PRO A 1 34 ? 8.712 -1.890 -4.223 1.00 0.00 34 PRO A O 3
ATOM 1583 N N . ASP A 1 35 ? 8.592 0.268 -4.778 1.00 0.00 35 ASP A N 3
ATOM 1584 C CA . ASP A 1 35 ? 8.757 0.022 -6.196 1.00 0.00 35 ASP A CA 3
ATOM 1585 C C . ASP A 1 35 ? 10.176 0.267 -6.627 1.00 0.00 35 ASP A C 3
ATOM 1586 O O . ASP A 1 35 ? 10.522 0.112 -7.804 1.00 0.00 35 ASP A O 3
ATOM 1595 N N . VAL A 1 36 ? 10.990 0.670 -5.690 1.00 0.00 36 VAL A N 3
ATOM 1596 C CA . VAL A 1 36 ? 12.387 0.853 -5.945 1.00 0.00 36 VAL A CA 3
ATOM 1597 C C . VAL A 1 36 ? 13.149 -0.417 -5.548 1.00 0.00 36 VAL A C 3
ATOM 1598 O O . VAL A 1 36 ? 13.751 -0.478 -4.459 1.00 0.00 36 VAL A O 3
ATOM 1612 N N . LEU A 1 1 ? 16.252 7.001 1.723 1.00 0.00 1 LEU A N 4
ATOM 1613 C CA . LEU A 1 1 ? 15.299 6.232 0.923 1.00 0.00 1 LEU A CA 4
ATOM 1614 C C . LEU A 1 1 ? 13.932 6.291 1.562 1.00 0.00 1 LEU A C 4
ATOM 1615 O O . LEU A 1 1 ? 13.818 6.195 2.784 1.00 0.00 1 LEU A O 4
ATOM 1633 N N . PRO A 1 2 ? 12.883 6.466 0.760 1.00 0.00 2 PRO A N 4
ATOM 1634 C CA . PRO A 1 2 ? 11.512 6.553 1.262 1.00 0.00 2 PRO A CA 4
ATOM 1635 C C . PRO A 1 2 ? 10.976 5.210 1.739 1.00 0.00 2 PRO A C 4
ATOM 1636 O O . PRO A 1 2 ? 11.455 4.142 1.334 1.00 0.00 2 PRO A O 4
ATOM 1647 N N . ARG A 1 3 ? 10.019 5.277 2.611 1.00 0.00 3 ARG A N 4
ATOM 1648 C CA . ARG A 1 3 ? 9.374 4.119 3.150 1.00 0.00 3 ARG A CA 4
ATOM 1649 C C . ARG A 1 3 ? 7.912 4.162 2.740 1.00 0.00 3 ARG A C 4
ATOM 1650 O O . ARG A 1 3 ? 7.478 5.127 2.092 1.00 0.00 3 ARG A O 4
ATOM 1671 N N . CYS A 1 4 ? 7.161 3.168 3.107 1.00 0.00 4 CYS A N 4
ATOM 1672 C CA . CYS A 1 4 ? 5.765 3.119 2.740 1.00 0.00 4 CYS A CA 4
ATOM 1673 C C . CYS A 1 4 ? 4.890 3.611 3.880 1.00 0.00 4 CYS A C 4
ATOM 1674 O O . CYS A 1 4 ? 3.989 4.436 3.668 1.00 0.00 4 CYS A O 4
ATOM 1681 N N . ASP A 1 5 ? 5.170 3.107 5.088 1.00 0.00 5 ASP A N 4
ATOM 1682 C CA . ASP A 1 5 ? 4.436 3.471 6.309 1.00 0.00 5 ASP A CA 4
ATOM 1683 C C . ASP A 1 5 ? 2.966 3.148 6.219 1.00 0.00 5 ASP A C 4
ATOM 1684 O O . ASP A 1 5 ? 2.136 3.848 6.802 1.00 0.00 5 ASP A O 4
ATOM 1693 N N . SER A 1 6 ? 2.635 2.077 5.548 1.00 0.00 6 SER A N 4
ATOM 1694 C CA . SER A 1 6 ? 1.259 1.714 5.395 1.00 0.00 6 SER A CA 4
ATOM 1695 C C . SER A 1 6 ? 0.758 0.929 6.605 1.00 0.00 6 SER A C 4
ATOM 1696 O O . SER A 1 6 ? 1.298 -0.138 6.925 1.00 0.00 6 SER A O 4
ATOM 1704 N N . PRO A 1 7 ? -0.247 1.460 7.331 1.00 0.00 7 PRO A N 4
ATOM 1705 C CA . PRO A 1 7 ? -0.864 0.724 8.419 1.00 0.00 7 PRO A CA 4
ATOM 1706 C C . PRO A 1 7 ? -1.718 -0.396 7.833 1.00 0.00 7 PRO A C 4
ATOM 1707 O O . PRO A 1 7 ? -1.846 -1.483 8.400 1.00 0.00 7 PRO A O 4
ATOM 1718 N N . PHE A 1 8 ? -2.227 -0.113 6.652 1.00 0.00 8 PHE A N 4
ATOM 1719 C CA . PHE A 1 8 ? -3.051 -0.979 5.876 1.00 0.00 8 PHE A CA 4
ATOM 1720 C C . PHE A 1 8 ? -3.151 -0.334 4.517 1.00 0.00 8 PHE A C 4
ATOM 1721 O O . PHE A 1 8 ? -2.654 0.781 4.333 1.00 0.00 8 PHE A O 4
ATOM 1738 N N . CYS A 1 9 ? -3.748 -1.017 3.601 1.00 0.00 9 CYS A N 4
ATOM 1739 C CA . CYS A 1 9 ? -4.083 -0.505 2.303 1.00 0.00 9 CYS A CA 4
ATOM 1740 C C . CYS A 1 9 ? -5.061 -1.501 1.740 1.00 0.00 9 CYS A C 4
ATOM 1741 O O . CYS A 1 9 ? -5.173 -2.614 2.284 1.00 0.00 9 CYS A O 4
ATOM 1748 N N . SER A 1 10 ? -5.795 -1.146 0.738 1.00 0.00 10 SER A N 4
ATOM 1749 C CA . SER A 1 10 ? -6.797 -2.036 0.204 1.00 0.00 10 SER A CA 4
ATOM 1750 C C . SER A 1 10 ? -6.971 -1.803 -1.272 1.00 0.00 10 SER A C 4
ATOM 1751 O O . SER A 1 10 ? -6.507 -0.823 -1.782 1.00 0.00 10 SER A O 4
ATOM 1759 N N . LEU A 1 11 ? -7.663 -2.709 -1.944 1.00 0.00 11 LEU A N 4
ATOM 1760 C CA . LEU A 1 11 ? -7.965 -2.541 -3.358 1.00 0.00 11 LEU A CA 4
ATOM 1761 C C . LEU A 1 11 ? -8.945 -1.386 -3.545 1.00 0.00 11 LEU A C 4
ATOM 1762 O O . LEU A 1 11 ? -8.990 -0.749 -4.601 1.00 0.00 11 LEU A O 4
ATOM 1778 N N . PHE A 1 12 ? -9.733 -1.136 -2.514 1.00 0.00 12 PHE A N 4
ATOM 1779 C CA . PHE A 1 12 ? -10.705 -0.063 -2.530 1.00 0.00 12 PHE A CA 4
ATOM 1780 C C . PHE A 1 12 ? -10.019 1.241 -2.169 1.00 0.00 12 PHE A C 4
ATOM 1781 O O . PHE A 1 12 ? -10.318 2.290 -2.718 1.00 0.00 12 PHE A O 4
ATOM 1798 N N . ARG A 1 13 ? -9.064 1.154 -1.270 1.00 0.00 13 ARG A N 4
ATOM 1799 C CA . ARG A 1 13 ? -8.389 2.318 -0.753 1.00 0.00 13 ARG A CA 4
ATOM 1800 C C . ARG A 1 13 ? -6.909 2.181 -1.012 1.00 0.00 13 ARG A C 4
ATOM 1801 O O . ARG A 1 13 ? -6.187 1.593 -0.202 1.00 0.00 13 ARG A O 4
ATOM 1822 N N . ILE A 1 14 ? -6.476 2.642 -2.164 1.00 0.00 14 ILE A N 4
ATOM 1823 C CA . ILE A 1 14 ? -5.065 2.579 -2.531 1.00 0.00 14 ILE A CA 4
ATOM 1824 C C . ILE A 1 14 ? -4.418 3.924 -2.323 1.00 0.00 14 ILE A C 4
ATOM 1825 O O . ILE A 1 14 ? -3.221 4.095 -2.524 1.00 0.00 14 ILE A O 4
ATOM 1841 N N . GLY A 1 15 ? -5.229 4.880 -1.886 1.00 0.00 15 GLY A N 4
ATOM 1842 C CA . GLY A 1 15 ? -4.770 6.226 -1.614 1.00 0.00 15 GLY A CA 4
ATOM 1843 C C . GLY A 1 15 ? -3.780 6.284 -0.468 1.00 0.00 15 GLY A C 4
ATOM 1844 O O . GLY A 1 15 ? -3.133 7.314 -0.247 1.00 0.00 15 GLY A O 4
ATOM 1848 N N . LEU A 1 16 ? -3.674 5.186 0.264 1.00 0.00 16 LEU A N 4
ATOM 1849 C CA . LEU A 1 16 ? -2.718 5.030 1.359 1.00 0.00 16 LEU A CA 4
ATOM 1850 C C . LEU A 1 16 ? -1.287 5.269 0.885 1.00 0.00 16 LEU A C 4
ATOM 1851 O O . LEU A 1 16 ? -0.499 5.938 1.567 1.00 0.00 16 LEU A O 4
ATOM 1867 N N . CYS A 1 17 ? -0.968 4.776 -0.287 1.00 0.00 17 CYS A N 4
ATOM 1868 C CA . CYS A 1 17 ? 0.374 4.880 -0.804 1.00 0.00 17 CYS A CA 4
ATOM 1869 C C . CYS A 1 17 ? 0.347 5.336 -2.245 1.00 0.00 17 CYS A C 4
ATOM 1870 O O . CYS A 1 17 ? -0.503 4.908 -3.022 1.00 0.00 17 CYS A O 4
ATOM 1877 N N . GLY A 1 18 ? 1.246 6.210 -2.590 1.00 0.00 18 GLY A N 4
ATOM 1878 C CA . GLY A 1 18 ? 1.322 6.694 -3.925 1.00 0.00 18 GLY A CA 4
ATOM 1879 C C . GLY A 1 18 ? 2.716 7.143 -4.254 1.00 0.00 18 GLY A C 4
ATOM 1880 O O . GLY A 1 18 ? 3.452 7.569 -3.350 1.00 0.00 18 GLY A O 4
ATOM 1884 N N . ASP A 1 19 ? 3.106 6.950 -5.518 1.00 0.00 19 ASP A N 4
ATOM 1885 C CA . ASP A 1 19 ? 4.373 7.393 -6.124 1.00 0.00 19 ASP A CA 4
ATOM 1886 C C . ASP A 1 19 ? 5.562 6.558 -5.711 1.00 0.00 19 ASP A C 4
ATOM 1887 O O . ASP A 1 19 ? 6.476 6.296 -6.497 1.00 0.00 19 ASP A O 4
ATOM 1896 N N . LYS A 1 20 ? 5.514 6.092 -4.523 1.00 0.00 20 LYS A N 4
ATOM 1897 C CA . LYS A 1 20 ? 6.636 5.412 -3.938 1.00 0.00 20 LYS A CA 4
ATOM 1898 C C . LYS A 1 20 ? 6.327 3.947 -3.693 1.00 0.00 20 LYS A C 4
ATOM 1899 O O . LYS A 1 20 ? 7.130 3.061 -4.017 1.00 0.00 20 LYS A O 4
ATOM 1918 N N . CYS A 1 21 ? 5.167 3.681 -3.154 1.00 0.00 21 CYS A N 4
ATOM 1919 C CA . CYS A 1 21 ? 4.771 2.323 -2.886 1.00 0.00 21 CYS A CA 4
ATOM 1920 C C . CYS A 1 21 ? 3.393 2.056 -3.456 1.00 0.00 21 CYS A C 4
ATOM 1921 O O . CYS A 1 21 ? 2.593 2.984 -3.635 1.00 0.00 21 CYS A O 4
ATOM 1928 N N . THR A 1 22 ? 3.132 0.814 -3.755 1.00 0.00 22 THR A N 4
ATOM 1929 C CA . THR A 1 22 ? 1.843 0.362 -4.209 1.00 0.00 22 THR A CA 4
ATOM 1930 C C . THR A 1 22 ? 1.439 -0.794 -3.297 1.00 0.00 22 THR A C 4
ATOM 1931 O O . THR A 1 22 ? 2.309 -1.492 -2.791 1.00 0.00 22 THR A O 4
ATOM 1942 N N . CYS A 1 23 ? 0.176 -0.974 -3.027 1.00 0.00 23 CYS A N 4
ATOM 1943 C CA . CYS A 1 23 ? -0.203 -2.025 -2.122 1.00 0.00 23 CYS A CA 4
ATOM 1944 C C . CYS A 1 23 ? -0.801 -3.210 -2.815 1.00 0.00 23 CYS A C 4
ATOM 1945 O O . CYS A 1 23 ? -1.365 -3.103 -3.918 1.00 0.00 23 CYS A O 4
ATOM 1952 N N . VAL A 1 24 ? -0.623 -4.341 -2.196 1.00 0.00 24 VAL A N 4
ATOM 1953 C CA . VAL A 1 24 ? -1.218 -5.561 -2.619 1.00 0.00 24 VAL A CA 4
ATOM 1954 C C . VAL A 1 24 ? -2.194 -6.016 -1.524 1.00 0.00 24 VAL A C 4
ATOM 1955 O O . VAL A 1 24 ? -1.798 -6.266 -0.391 1.00 0.00 24 VAL A O 4
ATOM 1968 N N . PRO A 1 25 ? -3.485 -6.008 -1.819 1.00 0.00 25 PRO A N 4
ATOM 1969 C CA . PRO A 1 25 ? -4.502 -6.401 -0.863 1.00 0.00 25 PRO A CA 4
ATOM 1970 C C . PRO A 1 25 ? -4.740 -7.912 -0.848 1.00 0.00 25 PRO A C 4
ATOM 1971 O O . PRO A 1 25 ? -4.874 -8.539 -1.909 1.00 0.00 25 PRO A O 4
ATOM 1982 N N . LEU A 1 26 ? -4.783 -8.498 0.330 1.00 0.00 26 LEU A N 4
ATOM 1983 C CA . LEU A 1 26 ? -5.049 -9.915 0.445 1.00 0.00 26 LEU A CA 4
ATOM 1984 C C . LEU A 1 26 ? -5.719 -10.251 1.783 1.00 0.00 26 LEU A C 4
ATOM 1985 O O . LEU A 1 26 ? -5.059 -10.295 2.817 1.00 0.00 26 LEU A O 4
ATOM 2001 N N . PRO A 1 27 ? -7.052 -10.431 1.811 1.00 0.00 27 PRO A N 4
ATOM 2002 C CA . PRO A 1 27 ? -7.941 -10.235 0.657 1.00 0.00 27 PRO A CA 4
ATOM 2003 C C . PRO A 1 27 ? -8.241 -8.757 0.406 1.00 0.00 27 PRO A C 4
ATOM 2004 O O . PRO A 1 27 ? -8.062 -8.255 -0.708 1.00 0.00 27 PRO A O 4
ATOM 2015 N N . ILE A 1 28 ? -8.665 -8.059 1.440 1.00 0.00 28 ILE A N 4
ATOM 2016 C CA . ILE A 1 28 ? -9.017 -6.660 1.311 1.00 0.00 28 ILE A CA 4
ATOM 2017 C C . ILE A 1 28 ? -7.871 -5.792 1.776 1.00 0.00 28 ILE A C 4
ATOM 2018 O O . ILE A 1 28 ? -7.437 -4.891 1.066 1.00 0.00 28 ILE A O 4
ATOM 2034 N N . PHE A 1 29 ? -7.380 -6.067 2.946 1.00 0.00 29 PHE A N 4
ATOM 2035 C CA . PHE A 1 29 ? -6.297 -5.319 3.494 1.00 0.00 29 PHE A CA 4
ATOM 2036 C C . PHE A 1 29 ? -4.982 -5.976 3.148 1.00 0.00 29 PHE A C 4
ATOM 2037 O O . PHE A 1 29 ? -4.874 -7.211 3.115 1.00 0.00 29 PHE A O 4
ATOM 2054 N N . GLY A 1 30 ? -4.032 -5.166 2.826 1.00 0.00 30 GLY A N 4
ATOM 2055 C CA . GLY A 1 30 ? -2.706 -5.603 2.527 1.00 0.00 30 GLY A CA 4
ATOM 2056 C C . GLY A 1 30 ? -1.753 -4.490 2.841 1.00 0.00 30 GLY A C 4
ATOM 2057 O O . GLY A 1 30 ? -2.192 -3.433 3.314 1.00 0.00 30 GLY A O 4
ATOM 2061 N N . LEU A 1 31 ? -0.491 -4.683 2.585 1.00 0.00 31 LEU A N 4
ATOM 2062 C CA . LEU A 1 31 ? 0.493 -3.659 2.867 1.00 0.00 31 LEU A CA 4
ATOM 2063 C C . LEU A 1 31 ? 1.072 -3.107 1.587 1.00 0.00 31 LEU A C 4
ATOM 2064 O O . LEU A 1 31 ? 0.875 -3.676 0.495 1.00 0.00 31 LEU A O 4
ATOM 2080 N N . CYS A 1 32 ? 1.739 -1.995 1.695 1.00 0.00 32 CYS A N 4
ATOM 2081 C CA . CYS A 1 32 ? 2.357 -1.384 0.562 1.00 0.00 32 CYS A CA 4
ATOM 2082 C C . CYS A 1 32 ? 3.759 -1.892 0.364 1.00 0.00 32 CYS A C 4
ATOM 2083 O O . CYS A 1 32 ? 4.523 -2.051 1.322 1.00 0.00 32 CYS A O 4
ATOM 2090 N N . VAL A 1 33 ? 4.074 -2.180 -0.856 1.00 0.00 33 VAL A N 4
ATOM 2091 C CA . VAL A 1 33 ? 5.378 -2.606 -1.239 1.00 0.00 33 VAL A CA 4
ATOM 2092 C C . VAL A 1 33 ? 6.035 -1.468 -2.015 1.00 0.00 33 VAL A C 4
ATOM 2093 O O . VAL A 1 33 ? 5.402 -0.866 -2.904 1.00 0.00 33 VAL A O 4
ATOM 2106 N N . PRO A 1 34 ? 7.252 -1.081 -1.635 1.00 0.00 34 PRO A N 4
ATOM 2107 C CA . PRO A 1 34 ? 7.956 0.001 -2.293 1.00 0.00 34 PRO A CA 4
ATOM 2108 C C . PRO A 1 34 ? 8.367 -0.373 -3.703 1.00 0.00 34 PRO A C 4
ATOM 2109 O O . PRO A 1 34 ? 9.025 -1.396 -3.930 1.00 0.00 34 PRO A O 4
ATOM 2120 N N . ASP A 1 35 ? 7.950 0.420 -4.648 1.00 0.00 35 ASP A N 4
ATOM 2121 C CA . ASP A 1 35 ? 8.313 0.200 -6.034 1.00 0.00 35 ASP A CA 4
ATOM 2122 C C . ASP A 1 35 ? 9.649 0.808 -6.252 1.00 0.00 35 ASP A C 4
ATOM 2123 O O . ASP A 1 35 ? 10.499 0.278 -6.972 1.00 0.00 35 ASP A O 4
ATOM 2132 N N . VAL A 1 36 ? 9.834 1.909 -5.579 1.00 0.00 36 VAL A N 4
ATOM 2133 C CA . VAL A 1 36 ? 11.031 2.666 -5.637 1.00 0.00 36 VAL A CA 4
ATOM 2134 C C . VAL A 1 36 ? 12.159 1.940 -4.922 1.00 0.00 36 VAL A C 4
ATOM 2135 O O . VAL A 1 36 ? 13.171 1.649 -5.573 1.00 0.00 36 VAL A O 4
ATOM 2149 N N . LEU A 1 1 ? 15.385 8.140 2.197 1.00 0.00 1 LEU A N 5
ATOM 2150 C CA . LEU A 1 1 ? 14.687 8.105 0.903 1.00 0.00 1 LEU A CA 5
ATOM 2151 C C . LEU A 1 1 ? 13.219 7.856 1.155 1.00 0.00 1 LEU A C 5
ATOM 2152 O O . LEU A 1 1 ? 12.875 7.304 2.200 1.00 0.00 1 LEU A O 5
ATOM 2170 N N . PRO A 1 2 ? 12.321 8.293 0.231 1.00 0.00 2 PRO A N 5
ATOM 2171 C CA . PRO A 1 2 ? 10.873 8.068 0.349 1.00 0.00 2 PRO A CA 5
ATOM 2172 C C . PRO A 1 2 ? 10.529 6.603 0.589 1.00 0.00 2 PRO A C 5
ATOM 2173 O O . PRO A 1 2 ? 11.085 5.695 -0.050 1.00 0.00 2 PRO A O 5
ATOM 2184 N N . ARG A 1 3 ? 9.641 6.384 1.507 1.00 0.00 3 ARG A N 5
ATOM 2185 C CA . ARG A 1 3 ? 9.232 5.068 1.906 1.00 0.00 3 ARG A CA 5
ATOM 2186 C C . ARG A 1 3 ? 7.730 4.979 1.739 1.00 0.00 3 ARG A C 5
ATOM 2187 O O . ARG A 1 3 ? 7.105 5.897 1.185 1.00 0.00 3 ARG A O 5
ATOM 2208 N N . CYS A 1 4 ? 7.154 3.917 2.215 1.00 0.00 4 CYS A N 5
ATOM 2209 C CA . CYS A 1 4 ? 5.726 3.758 2.166 1.00 0.00 4 CYS A CA 5
ATOM 2210 C C . CYS A 1 4 ? 5.138 4.446 3.393 1.00 0.00 4 CYS A C 5
ATOM 2211 O O . CYS A 1 4 ? 4.346 5.406 3.277 1.00 0.00 4 CYS A O 5
ATOM 2218 N N . ASP A 1 5 ? 5.589 3.978 4.578 1.00 0.00 5 ASP A N 5
ATOM 2219 C CA . ASP A 1 5 ? 5.139 4.463 5.903 1.00 0.00 5 ASP A CA 5
ATOM 2220 C C . ASP A 1 5 ? 3.641 4.271 6.077 1.00 0.00 5 ASP A C 5
ATOM 2221 O O . ASP A 1 5 ? 3.001 4.899 6.929 1.00 0.00 5 ASP A O 5
ATOM 2230 N N . SER A 1 6 ? 3.110 3.359 5.304 1.00 0.00 6 SER A N 5
ATOM 2231 C CA . SER A 1 6 ? 1.713 3.077 5.255 1.00 0.00 6 SER A CA 5
ATOM 2232 C C . SER A 1 6 ? 1.308 2.181 6.435 1.00 0.00 6 SER A C 5
ATOM 2233 O O . SER A 1 6 ? 1.928 1.131 6.670 1.00 0.00 6 SER A O 5
ATOM 2241 N N . PRO A 1 7 ? 0.301 2.588 7.209 1.00 0.00 7 PRO A N 5
ATOM 2242 C CA . PRO A 1 7 ? -0.185 1.792 8.335 1.00 0.00 7 PRO A CA 5
ATOM 2243 C C . PRO A 1 7 ? -1.000 0.575 7.866 1.00 0.00 7 PRO A C 5
ATOM 2244 O O . PRO A 1 7 ? -1.052 -0.453 8.534 1.00 0.00 7 PRO A O 5
ATOM 2255 N N . PHE A 1 8 ? -1.602 0.710 6.703 1.00 0.00 8 PHE A N 5
ATOM 2256 C CA . PHE A 1 8 ? -2.441 -0.301 6.099 1.00 0.00 8 PHE A CA 5
ATOM 2257 C C . PHE A 1 8 ? -2.606 0.085 4.647 1.00 0.00 8 PHE A C 5
ATOM 2258 O O . PHE A 1 8 ? -2.047 1.110 4.240 1.00 0.00 8 PHE A O 5
ATOM 2275 N N . CYS A 1 9 ? -3.341 -0.710 3.876 1.00 0.00 9 CYS A N 5
ATOM 2276 C CA . CYS A 1 9 ? -3.661 -0.383 2.497 1.00 0.00 9 CYS A CA 5
ATOM 2277 C C . CYS A 1 9 ? -4.628 -1.440 1.979 1.00 0.00 9 CYS A C 5
ATOM 2278 O O . CYS A 1 9 ? -4.758 -2.520 2.585 1.00 0.00 9 CYS A O 5
ATOM 2285 N N . SER A 1 10 ? -5.305 -1.139 0.909 1.00 0.00 10 SER A N 5
ATOM 2286 C CA . SER A 1 10 ? -6.257 -2.032 0.298 1.00 0.00 10 SER A CA 5
ATOM 2287 C C . SER A 1 10 ? -6.391 -1.619 -1.154 1.00 0.00 10 SER A C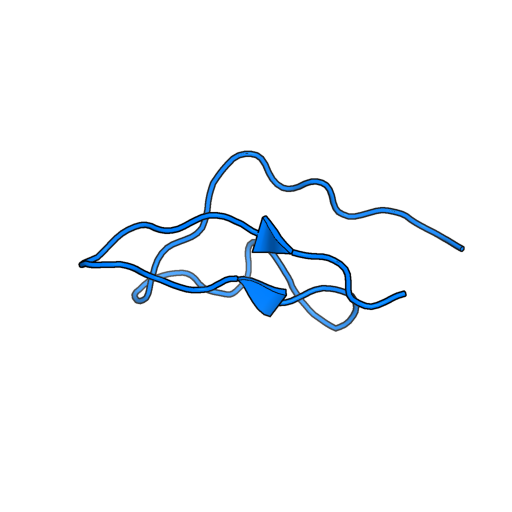 5
ATOM 2288 O O . SER A 1 10 ? -5.749 -0.667 -1.559 1.00 0.00 10 SER A O 5
ATOM 2296 N N . LEU A 1 11 ? -7.225 -2.296 -1.937 1.00 0.00 11 LEU A N 5
ATOM 2297 C CA . LEU A 1 11 ? -7.418 -1.870 -3.314 1.00 0.00 11 LEU A CA 5
ATOM 2298 C C . LEU A 1 11 ? -8.297 -0.629 -3.347 1.00 0.00 11 LEU A C 5
ATOM 2299 O O . LEU A 1 11 ? -8.312 0.132 -4.324 1.00 0.00 11 LEU A O 5
ATOM 2315 N N . PHE A 1 12 ? -9.022 -0.437 -2.275 1.00 0.00 12 PHE A N 5
ATOM 2316 C CA . PHE A 1 12 ? -9.910 0.687 -2.141 1.00 0.00 12 PHE A CA 5
ATOM 2317 C C . PHE A 1 12 ? -9.176 1.901 -1.603 1.00 0.00 12 PHE A C 5
ATOM 2318 O O . PHE A 1 12 ? -9.502 3.021 -1.950 1.00 0.00 12 PHE A O 5
ATOM 2335 N N . ARG A 1 13 ? -8.219 1.681 -0.734 1.00 0.00 13 ARG A N 5
ATOM 2336 C CA . ARG A 1 13 ? -7.415 2.757 -0.199 1.00 0.00 13 ARG A CA 5
ATOM 2337 C C . ARG A 1 13 ? -5.963 2.521 -0.504 1.00 0.00 13 ARG A C 5
ATOM 2338 O O . ARG A 1 13 ? -5.256 1.890 0.274 1.00 0.00 13 ARG A O 5
ATOM 2359 N N . ILE A 1 14 ? -5.537 2.981 -1.668 1.00 0.00 14 ILE A N 5
ATOM 2360 C CA . ILE A 1 14 ? -4.155 2.819 -2.105 1.00 0.00 14 ILE A CA 5
ATOM 2361 C C . ILE A 1 14 ? -3.342 4.070 -1.807 1.00 0.00 14 ILE A C 5
ATOM 2362 O O . ILE A 1 14 ? -2.103 4.071 -1.931 1.00 0.00 14 ILE A O 5
ATOM 2378 N N . GLY A 1 15 ? -4.035 5.115 -1.367 1.00 0.00 15 GLY A N 5
ATOM 2379 C CA . GLY A 1 15 ? -3.416 6.401 -1.096 1.00 0.00 15 GLY A CA 5
ATOM 2380 C C . GLY A 1 15 ? -2.403 6.348 0.017 1.00 0.00 15 GLY A C 5
ATOM 2381 O O . GLY A 1 15 ? -1.555 7.223 0.130 1.00 0.00 15 GLY A O 5
ATOM 2385 N N . LEU A 1 16 ? -2.487 5.315 0.831 1.00 0.00 16 LEU A N 5
ATOM 2386 C CA . LEU A 1 16 ? -1.551 5.109 1.925 1.00 0.00 16 LEU A CA 5
ATOM 2387 C C . LEU A 1 16 ? -0.151 4.834 1.374 1.00 0.00 16 LEU A C 5
ATOM 2388 O O . LEU A 1 16 ? 0.857 5.291 1.926 1.00 0.00 16 LEU A O 5
ATOM 2404 N N . CYS A 1 17 ? -0.095 4.095 0.279 1.00 0.00 17 CYS A N 5
ATOM 2405 C CA . CYS A 1 17 ? 1.171 3.761 -0.360 1.00 0.00 17 CYS A CA 5
ATOM 2406 C C . CYS A 1 17 ? 1.627 4.917 -1.246 1.00 0.00 17 CYS A C 5
ATOM 2407 O O . CYS A 1 17 ? 2.817 5.034 -1.583 1.00 0.00 17 CYS A O 5
ATOM 2414 N N . GLY A 1 18 ? 0.643 5.725 -1.650 1.00 0.00 18 GLY A N 5
ATOM 2415 C CA . GLY A 1 18 ? 0.848 6.986 -2.350 1.00 0.00 18 GLY A CA 5
ATOM 2416 C C . GLY A 1 18 ? 1.853 6.956 -3.478 1.00 0.00 18 GLY A C 5
ATOM 2417 O O . GLY A 1 18 ? 2.857 7.677 -3.415 1.00 0.00 18 GLY A O 5
ATOM 2421 N N . ASP A 1 19 ? 1.630 6.061 -4.456 1.00 0.00 19 ASP A N 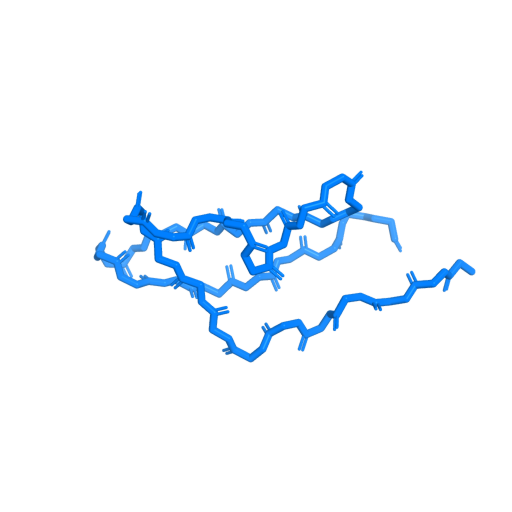5
ATOM 2422 C CA . ASP A 1 19 ? 2.407 5.962 -5.721 1.00 0.00 19 ASP A CA 5
ATOM 2423 C C . ASP A 1 19 ? 3.821 5.406 -5.532 1.00 0.00 19 ASP A C 5
ATOM 2424 O O . ASP A 1 19 ? 4.399 4.820 -6.436 1.00 0.00 19 ASP A O 5
ATOM 2433 N N . LYS A 1 20 ? 4.330 5.536 -4.349 1.00 0.00 20 LYS A N 5
ATOM 2434 C CA . LYS A 1 20 ? 5.684 5.121 -4.021 1.00 0.00 20 LYS A CA 5
ATOM 2435 C C . LYS A 1 20 ? 5.751 3.645 -3.750 1.00 0.00 20 LYS A C 5
ATOM 2436 O O . LYS A 1 20 ? 6.782 2.992 -3.959 1.00 0.00 20 LYS A O 5
ATOM 2455 N N . CYS A 1 21 ? 4.672 3.119 -3.284 1.00 0.00 21 CYS A N 5
ATOM 2456 C CA . CYS A 1 21 ? 4.600 1.735 -2.987 1.00 0.00 21 CYS A CA 5
ATOM 2457 C C . CYS A 1 21 ? 3.327 1.171 -3.548 1.00 0.00 21 CYS A C 5
ATOM 2458 O O . CYS A 1 21 ? 2.442 1.928 -3.984 1.00 0.00 21 CYS A O 5
ATOM 2465 N N . THR A 1 22 ? 3.223 -0.116 -3.545 1.00 0.00 22 THR A N 5
ATOM 2466 C CA . THR A 1 22 ? 2.088 -0.777 -4.070 1.00 0.00 22 THR A CA 5
ATOM 2467 C C . THR A 1 22 ? 1.629 -1.790 -3.046 1.00 0.00 22 THR A C 5
ATOM 2468 O O . THR A 1 22 ? 2.421 -2.588 -2.559 1.00 0.00 22 THR A O 5
ATOM 2479 N N . CYS A 1 23 ? 0.409 -1.714 -2.647 1.00 0.00 23 CYS A N 5
ATOM 2480 C CA . CYS A 1 23 ? -0.089 -2.670 -1.720 1.00 0.00 23 CYS A CA 5
ATOM 2481 C C . CYS A 1 23 ? -0.761 -3.798 -2.436 1.00 0.00 23 CYS A C 5
ATOM 2482 O O . CYS A 1 23 ? -1.463 -3.585 -3.430 1.00 0.00 23 CYS A O 5
ATOM 2489 N N . VAL A 1 24 ? -0.507 -4.991 -1.967 1.00 0.00 24 VAL A N 5
ATOM 2490 C CA . VAL A 1 24 ? -1.089 -6.172 -2.534 1.00 0.00 24 VAL A CA 5
ATOM 2491 C C . VAL A 1 24 ? -2.275 -6.562 -1.668 1.00 0.00 24 VAL A C 5
ATOM 2492 O O . VAL A 1 24 ? -2.087 -6.979 -0.517 1.00 0.00 24 VAL A O 5
ATOM 2505 N N . PRO A 1 25 ? -3.500 -6.358 -2.160 1.00 0.00 25 PRO A N 5
ATOM 2506 C CA . PRO A 1 25 ? -4.704 -6.693 -1.427 1.00 0.00 25 PRO A CA 5
ATOM 2507 C C . PRO A 1 25 ? -5.001 -8.181 -1.503 1.00 0.00 25 PRO A C 5
ATOM 2508 O O . PRO A 1 25 ? -5.054 -8.758 -2.591 1.00 0.00 25 PRO A O 5
ATOM 2519 N N . LEU A 1 26 ? -5.200 -8.801 -0.369 1.00 0.00 26 LEU A N 5
ATOM 2520 C CA . LEU A 1 26 ? -5.494 -10.206 -0.340 1.00 0.00 26 LEU A CA 5
ATOM 2521 C C . LEU A 1 26 ? -6.664 -10.526 0.600 1.00 0.00 26 LEU A C 5
ATOM 2522 O O . LEU A 1 26 ? -6.477 -10.671 1.810 1.00 0.00 26 LEU A O 5
ATOM 2538 N N . PRO A 1 27 ? -7.921 -10.523 0.088 1.00 0.00 27 PRO A N 5
ATOM 2539 C CA . PRO A 1 27 ? -8.262 -10.088 -1.275 1.00 0.00 27 PRO A CA 5
ATOM 2540 C C . PRO A 1 27 ? -8.601 -8.595 -1.325 1.00 0.00 27 PRO A C 5
ATOM 2541 O O . PRO A 1 27 ? -8.502 -7.959 -2.368 1.00 0.00 27 PRO A O 5
ATOM 2552 N N . ILE A 1 28 ? -8.976 -8.033 -0.183 1.00 0.00 28 ILE A N 5
ATOM 2553 C CA . ILE A 1 28 ? -9.386 -6.642 -0.124 1.00 0.00 28 ILE A CA 5
ATOM 2554 C C . ILE A 1 28 ? -8.335 -5.814 0.587 1.00 0.00 28 ILE A C 5
ATOM 2555 O O . ILE A 1 28 ? -7.804 -4.850 0.037 1.00 0.00 28 ILE A O 5
ATOM 2571 N N . PHE A 1 29 ? -8.043 -6.197 1.794 1.00 0.00 29 PHE A N 5
ATOM 2572 C CA . PHE A 1 29 ? -7.067 -5.525 2.605 1.00 0.00 29 PHE A CA 5
ATOM 2573 C C . PHE A 1 29 ? -5.714 -6.149 2.313 1.00 0.00 29 PHE A C 5
ATOM 2574 O O . PHE A 1 29 ? -5.634 -7.359 2.036 1.00 0.00 29 PHE A O 5
ATOM 2591 N N . GLY A 1 30 ? -4.665 -5.375 2.353 1.00 0.00 30 GLY A N 5
ATOM 2592 C CA . GLY A 1 30 ? -3.393 -5.932 2.040 1.00 0.00 30 GLY A CA 5
ATOM 2593 C C . GLY A 1 30 ? -2.261 -5.282 2.758 1.00 0.00 30 GLY A C 5
ATOM 2594 O O . GLY A 1 30 ? -2.461 -4.501 3.693 1.00 0.00 30 GLY A O 5
ATOM 2598 N N . LEU A 1 31 ? -1.082 -5.618 2.325 1.00 0.00 31 LEU A N 5
ATOM 2599 C CA . LEU A 1 31 ? 0.145 -5.094 2.875 1.00 0.00 31 LEU A CA 5
ATOM 2600 C C . LEU A 1 31 ? 0.779 -4.193 1.845 1.00 0.00 31 LEU A C 5
ATOM 2601 O O . LEU A 1 31 ? 0.584 -4.411 0.643 1.00 0.00 31 LEU A O 5
ATOM 2617 N N . CYS A 1 32 ? 1.490 -3.195 2.276 1.00 0.00 32 CYS A N 5
ATOM 2618 C CA . CYS A 1 32 ? 2.100 -2.275 1.359 1.00 0.00 32 CYS A CA 5
ATOM 2619 C C . CYS A 1 32 ? 3.554 -2.644 1.171 1.00 0.00 32 CYS A C 5
ATOM 2620 O O . CYS A 1 32 ? 4.324 -2.689 2.134 1.00 0.00 32 CYS A O 5
ATOM 2627 N N . VAL A 1 33 ? 3.923 -2.936 -0.048 1.00 0.00 33 VAL A N 5
ATOM 2628 C CA . VAL A 1 33 ? 5.272 -3.309 -0.349 1.00 0.00 33 VAL A CA 5
ATOM 2629 C C . VAL A 1 33 ? 5.920 -2.191 -1.176 1.00 0.00 33 VAL A C 5
ATOM 2630 O O . VAL A 1 33 ? 5.274 -1.636 -2.100 1.00 0.00 33 VAL A O 5
ATOM 2643 N N . PRO A 1 34 ? 7.151 -1.769 -0.804 1.00 0.00 34 PRO A N 5
ATOM 2644 C CA . PRO A 1 34 ? 7.876 -0.710 -1.499 1.00 0.00 34 PRO A CA 5
ATOM 2645 C C . PRO A 1 34 ? 8.013 -0.992 -2.982 1.00 0.00 34 PRO A C 5
ATOM 2646 O O . PRO A 1 34 ? 8.606 -2.001 -3.397 1.00 0.00 34 PRO A O 5
ATOM 2657 N N . ASP A 1 35 ? 7.471 -0.105 -3.764 1.00 0.00 35 ASP A N 5
ATOM 2658 C CA . ASP A 1 35 ? 7.444 -0.260 -5.203 1.00 0.00 35 ASP A CA 5
ATOM 2659 C C . ASP A 1 35 ? 8.695 0.342 -5.774 1.00 0.00 35 ASP A C 5
ATOM 2660 O O . ASP A 1 35 ? 9.243 -0.143 -6.767 1.00 0.00 35 ASP A O 5
ATOM 2669 N N . VAL A 1 36 ? 9.133 1.406 -5.142 1.00 0.00 36 VAL A N 5
ATOM 2670 C CA . VAL A 1 36 ? 10.362 2.055 -5.485 1.00 0.00 36 VAL A CA 5
ATOM 2671 C C . VAL A 1 36 ? 11.559 1.196 -5.071 1.00 0.00 36 VAL A C 5
ATOM 2672 O O . VAL A 1 36 ? 12.258 0.691 -5.965 1.00 0.00 36 VAL A O 5
ATOM 2686 N N . LEU A 1 1 ? 15.214 4.519 -1.161 1.00 0.00 1 LEU A N 6
ATOM 2687 C CA . LEU A 1 1 ? 14.210 3.542 -0.792 1.00 0.00 1 LEU A CA 6
ATOM 2688 C C . LEU A 1 1 ? 13.037 4.271 -0.173 1.00 0.00 1 LEU A C 6
ATOM 2689 O O . LEU A 1 1 ? 13.145 4.798 0.935 1.00 0.00 1 LEU A O 6
ATOM 2707 N N . PRO A 1 2 ? 11.932 4.372 -0.914 1.00 0.00 2 PRO A N 6
ATOM 2708 C CA . PRO A 1 2 ? 10.715 5.052 -0.468 1.00 0.00 2 PRO A CA 6
ATOM 2709 C C . PRO A 1 2 ? 10.123 4.395 0.760 1.00 0.00 2 PRO A C 6
ATOM 2710 O O . PRO A 1 2 ? 10.120 3.152 0.890 1.00 0.00 2 PRO A O 6
ATOM 2721 N N . ARG A 1 3 ? 9.664 5.211 1.666 1.00 0.00 3 ARG A N 6
ATOM 2722 C CA . ARG A 1 3 ? 9.123 4.741 2.904 1.00 0.00 3 ARG A CA 6
ATOM 2723 C C . ARG A 1 3 ? 7.777 5.367 3.152 1.00 0.00 3 ARG A C 6
ATOM 2724 O O . ARG A 1 3 ? 7.628 6.587 3.087 1.00 0.00 3 ARG A O 6
ATOM 2745 N N . CYS A 1 4 ? 6.809 4.536 3.399 1.00 0.00 4 CYS A N 6
ATOM 2746 C CA . CYS A 1 4 ? 5.464 4.980 3.668 1.00 0.00 4 CYS A CA 6
ATOM 2747 C C . CYS A 1 4 ? 4.990 4.333 4.952 1.00 0.00 4 CYS A C 6
ATOM 2748 O O . CYS A 1 4 ? 4.504 5.012 5.861 1.00 0.00 4 CYS A O 6
ATOM 2755 N N . ASP A 1 5 ? 5.152 2.998 5.022 1.00 0.00 5 ASP A N 6
ATOM 2756 C CA . ASP A 1 5 ? 4.837 2.188 6.214 1.00 0.00 5 ASP A CA 6
ATOM 2757 C C . ASP A 1 5 ? 3.371 2.259 6.621 1.00 0.00 5 ASP A C 6
ATOM 2758 O O . ASP A 1 5 ? 3.029 1.903 7.756 1.00 0.00 5 ASP A O 6
ATOM 2767 N N . SER A 1 6 ? 2.514 2.688 5.688 1.00 0.00 6 SER A N 6
ATOM 2768 C CA . SER A 1 6 ? 1.080 2.781 5.904 1.00 0.00 6 SER A CA 6
ATOM 2769 C C . SER A 1 6 ? 0.547 1.416 6.381 1.00 0.00 6 SER A C 6
ATOM 2770 O O . SER A 1 6 ? 0.784 0.394 5.726 1.00 0.00 6 SER A O 6
ATOM 2778 N N . PRO A 1 7 ? -0.151 1.390 7.528 1.00 0.00 7 PRO A N 6
ATOM 2779 C CA . PRO A 1 7 ? -0.577 0.141 8.170 1.00 0.00 7 PRO A CA 6
ATOM 2780 C C . PRO A 1 7 ? -1.553 -0.672 7.324 1.00 0.00 7 PRO A C 6
ATOM 2781 O O . PRO A 1 7 ? -1.407 -1.895 7.183 1.00 0.00 7 PRO A O 6
ATOM 2792 N N . PHE A 1 8 ? -2.520 -0.009 6.750 1.00 0.00 8 PHE A N 6
ATOM 2793 C CA . PHE A 1 8 ? -3.519 -0.669 5.967 1.00 0.00 8 PHE A CA 6
ATOM 2794 C C . PHE A 1 8 ? -3.693 0.043 4.667 1.00 0.00 8 PHE A C 6
ATOM 2795 O O . PHE A 1 8 ? -3.524 1.252 4.590 1.00 0.00 8 PHE A O 6
ATOM 2812 N N . CYS A 1 9 ? -3.969 -0.711 3.661 1.00 0.00 9 CYS A N 6
ATOM 2813 C CA . CYS A 1 9 ? -4.255 -0.223 2.347 1.00 0.00 9 CYS A CA 6
ATOM 2814 C C . CYS A 1 9 ? -5.023 -1.337 1.683 1.00 0.00 9 CYS A C 6
ATOM 2815 O O . CYS A 1 9 ? -5.030 -2.470 2.210 1.00 0.00 9 CYS A O 6
ATOM 2822 N N . SER A 1 10 ? -5.690 -1.065 0.614 1.00 0.00 10 SER A N 6
ATOM 2823 C CA . SER A 1 10 ? -6.501 -2.063 -0.042 1.00 0.00 10 SER A CA 6
ATOM 2824 C C . SER A 1 10 ? -6.578 -1.761 -1.513 1.00 0.00 10 SER A C 6
ATOM 2825 O O . SER A 1 10 ? -6.035 -0.783 -1.953 1.00 0.00 10 SER A O 6
ATOM 2833 N N . LEU A 1 11 ? -7.263 -2.599 -2.267 1.00 0.00 11 LEU A N 6
ATOM 2834 C CA . LEU A 1 11 ? -7.463 -2.336 -3.675 1.00 0.00 11 LEU A CA 6
ATOM 2835 C C . LEU A 1 11 ? -8.549 -1.275 -3.852 1.00 0.00 11 LEU A C 6
ATOM 2836 O O . LEU A 1 11 ? -8.627 -0.604 -4.870 1.00 0.00 11 LEU A O 6
ATOM 2852 N N . PHE A 1 12 ? -9.389 -1.153 -2.838 1.00 0.00 12 PHE A N 6
ATOM 2853 C CA . PHE A 1 12 ? -10.453 -0.165 -2.825 1.00 0.00 12 PHE A CA 6
ATOM 2854 C C . PHE A 1 12 ? -9.874 1.177 -2.407 1.00 0.00 12 PHE A C 6
ATOM 2855 O O . PHE A 1 12 ? -10.143 2.208 -3.008 1.00 0.00 12 PHE A O 6
ATOM 2872 N N . ARG A 1 13 ? -9.066 1.137 -1.378 1.00 0.00 13 ARG A N 6
ATOM 2873 C CA . ARG A 1 13 ? -8.396 2.300 -0.853 1.00 0.00 13 ARG A CA 6
ATOM 2874 C C . ARG A 1 13 ? -6.919 2.163 -1.099 1.00 0.00 13 ARG A C 6
ATOM 2875 O O . ARG A 1 13 ? -6.206 1.573 -0.297 1.00 0.00 13 ARG A O 6
ATOM 2896 N N . ILE A 1 14 ? -6.486 2.636 -2.244 1.00 0.00 14 ILE A N 6
ATOM 2897 C CA . ILE A 1 14 ? -5.079 2.591 -2.625 1.00 0.00 14 ILE A CA 6
ATOM 2898 C C . ILE A 1 14 ? -4.415 3.912 -2.286 1.00 0.00 14 ILE A C 6
ATOM 2899 O O . ILE A 1 14 ? -3.188 4.053 -2.353 1.00 0.00 14 ILE A O 6
ATOM 2915 N N . GLY A 1 15 ? -5.234 4.856 -1.847 1.00 0.00 15 GLY A N 6
ATOM 2916 C CA . GLY A 1 15 ? -4.793 6.201 -1.552 1.00 0.00 15 GLY A CA 6
ATOM 2917 C C . GLY A 1 15 ? -4.042 6.316 -0.251 1.00 0.00 15 GLY A C 6
ATOM 2918 O O . GLY A 1 15 ? -3.762 7.414 0.211 1.00 0.00 15 GLY A O 6
ATOM 2922 N N . LEU A 1 16 ? -3.760 5.196 0.371 1.00 0.00 16 LEU A N 6
ATOM 2923 C CA . LEU A 1 16 ? -2.921 5.183 1.557 1.00 0.00 16 LEU A CA 6
ATOM 2924 C C . LEU A 1 16 ? -1.443 5.214 1.156 1.00 0.00 16 LEU A C 6
ATOM 2925 O O . LEU A 1 16 ? -0.553 5.480 1.987 1.00 0.00 16 LEU A O 6
ATOM 2941 N N . CYS A 1 17 ? -1.183 4.955 -0.111 1.00 0.00 17 CYS A N 6
ATOM 2942 C CA . CYS A 1 17 ? 0.163 4.952 -0.643 1.00 0.00 17 CYS A CA 6
ATOM 2943 C C . CYS A 1 17 ? 0.163 5.722 -1.960 1.00 0.00 17 CYS A C 6
ATOM 2944 O O . CYS A 1 17 ? -0.373 5.240 -2.963 1.00 0.00 17 CYS A O 6
ATOM 2951 N N . GLY A 1 18 ? 0.730 6.907 -1.958 1.00 0.00 18 GLY A N 6
ATOM 2952 C CA . GLY A 1 18 ? 0.696 7.736 -3.136 1.00 0.00 18 GLY A CA 6
ATOM 2953 C C . GLY A 1 18 ? 2.048 7.939 -3.780 1.00 0.00 18 GLY A C 6
ATOM 2954 O O . GLY A 1 18 ? 2.879 8.693 -3.266 1.00 0.00 18 GLY A O 6
ATOM 2958 N N . ASP A 1 19 ? 2.292 7.171 -4.844 1.00 0.00 19 ASP A N 6
ATOM 2959 C CA . ASP A 1 19 ? 3.445 7.265 -5.777 1.00 0.00 19 ASP A CA 6
ATOM 2960 C C . ASP A 1 19 ? 4.736 6.750 -5.192 1.00 0.00 19 ASP A C 6
ATOM 2961 O O . ASP A 1 19 ? 5.606 6.250 -5.900 1.00 0.00 19 ASP A O 6
ATOM 2970 N N . LYS A 1 20 ? 4.851 6.862 -3.921 1.00 0.00 20 LYS A N 6
ATOM 2971 C CA . LYS A 1 20 ? 6.031 6.433 -3.210 1.00 0.00 20 LYS A CA 6
ATOM 2972 C C . LYS A 1 20 ? 6.041 4.929 -3.043 1.00 0.00 20 LYS A C 6
ATOM 2973 O O . LYS A 1 20 ? 7.009 4.252 -3.400 1.00 0.00 20 LYS A O 6
ATOM 2992 N N . CYS A 1 21 ? 4.960 4.403 -2.569 1.00 0.00 21 CYS A N 6
ATOM 2993 C CA . CYS A 1 21 ? 4.862 2.996 -2.337 1.00 0.00 21 CYS A CA 6
ATOM 2994 C C . CYS A 1 21 ? 3.578 2.510 -2.963 1.00 0.00 21 CYS A C 6
ATOM 2995 O O . CYS A 1 21 ? 2.741 3.326 -3.390 1.00 0.00 21 CYS A O 6
ATOM 3002 N N . THR A 1 22 ? 3.405 1.233 -3.009 1.00 0.00 22 THR A N 6
ATOM 3003 C CA . THR A 1 22 ? 2.226 0.646 -3.547 1.00 0.00 22 THR A CA 6
ATOM 3004 C C . THR A 1 22 ? 1.788 -0.422 -2.564 1.00 0.00 22 THR A C 6
ATOM 3005 O O . THR A 1 22 ? 2.629 -1.035 -1.908 1.00 0.00 22 THR A O 6
ATOM 3016 N N . CYS A 1 23 ? 0.532 -0.605 -2.385 1.00 0.00 23 CYS A N 6
ATOM 3017 C CA . CYS A 1 23 ? 0.108 -1.609 -1.474 1.00 0.00 23 CYS A CA 6
ATOM 3018 C C . CYS A 1 23 ? -0.261 -2.879 -2.187 1.00 0.00 23 CYS A C 6
ATOM 3019 O O . CYS A 1 23 ? -0.743 -2.858 -3.329 1.00 0.00 23 CYS A O 6
ATOM 3026 N N . VAL A 1 24 ? 0.026 -3.976 -1.551 1.00 0.00 24 VAL A N 6
ATOM 3027 C CA . VAL A 1 24 ? -0.308 -5.265 -2.069 1.00 0.00 24 VAL A CA 6
ATOM 3028 C C . VAL A 1 24 ? -1.456 -5.862 -1.241 1.00 0.00 24 VAL A C 6
ATOM 3029 O O . VAL A 1 24 ? -1.258 -6.301 -0.112 1.00 0.00 24 VAL A O 6
ATOM 3042 N N . PRO A 1 25 ? -2.689 -5.786 -1.757 1.00 0.00 25 PRO A N 6
ATOM 3043 C CA . PRO A 1 25 ? -3.861 -6.310 -1.070 1.00 0.00 25 PRO A CA 6
ATOM 3044 C C . PRO A 1 25 ? -3.884 -7.830 -1.096 1.00 0.00 25 PRO A C 6
ATOM 3045 O O . PRO A 1 25 ? -3.740 -8.439 -2.163 1.00 0.00 25 PRO A O 6
ATOM 3056 N N . LEU A 1 26 ? -4.056 -8.449 0.054 1.00 0.00 26 LEU A N 6
ATOM 3057 C CA . LEU A 1 26 ? -4.108 -9.888 0.120 1.00 0.00 26 LEU A CA 6
ATOM 3058 C C . LEU A 1 26 ? -5.247 -10.384 1.033 1.00 0.00 26 LEU A C 6
ATOM 3059 O O . LEU A 1 26 ? -5.082 -10.490 2.251 1.00 0.00 26 LEU A O 6
ATOM 3075 N N . PRO A 1 27 ? -6.464 -10.598 0.490 1.00 0.00 27 PRO A N 6
ATOM 3076 C CA . PRO A 1 27 ? -6.835 -10.240 -0.882 1.00 0.00 27 PRO A CA 6
ATOM 3077 C C . PRO A 1 27 ? -7.391 -8.814 -0.957 1.00 0.00 27 PRO A C 6
ATOM 3078 O O . PRO A 1 27 ? -7.409 -8.204 -2.023 1.00 0.00 27 PRO A O 6
ATOM 3089 N N . ILE A 1 28 ? -7.822 -8.294 0.183 1.00 0.00 28 ILE A N 6
ATOM 3090 C CA . ILE A 1 28 ? -8.418 -6.975 0.241 1.00 0.00 28 ILE A CA 6
ATOM 3091 C C . ILE A 1 28 ? -7.470 -5.996 0.904 1.00 0.00 28 ILE A C 6
ATOM 3092 O O . ILE A 1 28 ? -7.064 -5.017 0.298 1.00 0.00 28 ILE A O 6
ATOM 3108 N N . PHE A 1 29 ? -7.111 -6.271 2.126 1.00 0.00 29 PHE A N 6
ATOM 3109 C CA . PHE A 1 29 ? -6.206 -5.428 2.865 1.00 0.00 29 PHE A CA 6
ATOM 3110 C C . PHE A 1 29 ? -4.797 -5.907 2.643 1.00 0.00 29 PHE A C 6
ATOM 3111 O O . PHE A 1 29 ? -4.567 -7.103 2.437 1.00 0.00 29 PHE A O 6
ATOM 3128 N N . GLY A 1 30 ? -3.875 -4.998 2.619 1.00 0.00 30 GLY A N 6
ATOM 3129 C CA . GLY A 1 30 ? -2.508 -5.351 2.453 1.00 0.00 30 GLY A CA 6
ATOM 3130 C C . GLY A 1 30 ? -1.595 -4.310 2.999 1.00 0.00 30 GLY A C 6
ATOM 3131 O O . GLY A 1 30 ? -2.057 -3.261 3.479 1.00 0.00 30 GLY A O 6
ATOM 3135 N N . LEU A 1 31 ? -0.319 -4.579 2.916 1.00 0.00 31 LEU A N 6
ATOM 3136 C CA . LEU A 1 31 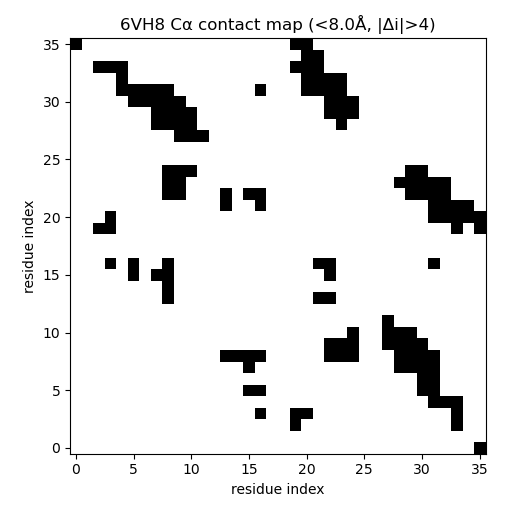? 0.693 -3.688 3.420 1.00 0.00 31 LEU A CA 6
ATOM 3137 C C . LEU A 1 31 ? 1.180 -2.764 2.323 1.00 0.00 31 LEU A C 6
ATOM 3138 O O . LEU A 1 31 ? 0.934 -3.015 1.132 1.00 0.00 31 LEU A O 6
ATOM 3154 N N . CYS A 1 32 ? 1.860 -1.729 2.705 1.00 0.00 32 CYS A N 6
ATOM 3155 C CA . CYS A 1 32 ? 2.339 -0.747 1.781 1.00 0.00 32 CYS A CA 6
ATOM 3156 C C . CYS A 1 32 ? 3.820 -0.976 1.569 1.00 0.00 32 CYS A C 6
ATOM 3157 O O . CYS A 1 32 ? 4.623 -0.799 2.489 1.00 0.00 32 CYS A O 6
ATOM 3164 N N . VAL A 1 33 ? 4.183 -1.382 0.391 1.00 0.00 33 VAL A N 6
ATOM 3165 C CA . VAL A 1 33 ? 5.543 -1.742 0.109 1.00 0.00 33 VAL A CA 6
ATOM 3166 C C . VAL A 1 33 ? 6.092 -0.888 -1.039 1.00 0.00 33 VAL A C 6
ATOM 3167 O O . VAL A 1 33 ? 5.361 -0.560 -1.980 1.00 0.00 33 VAL A O 6
ATOM 3180 N N . PRO A 1 34 ? 7.328 -0.409 -0.934 1.00 0.00 34 PRO A N 6
ATOM 3181 C CA . PRO A 1 34 ? 7.971 0.246 -2.047 1.00 0.00 34 PRO A CA 6
ATOM 3182 C C . PRO A 1 34 ? 8.245 -0.781 -3.150 1.00 0.00 34 PRO A C 6
ATOM 3183 O O . PRO A 1 34 ? 9.015 -1.729 -2.974 1.00 0.00 34 PRO A O 6
ATOM 3194 N N . ASP A 1 35 ? 7.579 -0.612 -4.255 1.00 0.00 35 ASP A N 6
ATOM 3195 C CA . ASP A 1 35 ? 7.654 -1.541 -5.380 1.00 0.00 35 ASP A CA 6
ATOM 3196 C C . ASP A 1 35 ? 8.802 -1.207 -6.279 1.00 0.00 35 ASP A C 6
ATOM 3197 O O . ASP A 1 35 ? 9.114 -1.939 -7.229 1.00 0.00 35 ASP A O 6
ATOM 3206 N N . VAL A 1 36 ? 9.415 -0.124 -5.996 1.00 0.00 36 VAL A N 6
ATOM 3207 C CA . VAL A 1 36 ? 10.526 0.329 -6.738 1.00 0.00 36 VAL A CA 6
ATOM 3208 C C . VAL A 1 36 ? 11.785 0.327 -5.844 1.00 0.00 36 VAL A C 6
ATOM 3209 O O . VAL A 1 36 ? 11.983 1.256 -5.044 1.00 0.00 36 VAL A O 6
ATOM 3223 N N . LEU A 1 1 ? 6.719 1.006 9.624 1.00 0.00 1 LEU A N 7
ATOM 3224 C CA . LEU A 1 1 ? 6.173 1.499 8.377 1.00 0.00 1 LEU A CA 7
ATOM 3225 C C . LEU A 1 1 ? 7.225 1.364 7.310 1.00 0.00 1 LEU A C 7
ATOM 3226 O O . LEU A 1 1 ? 8.412 1.580 7.580 1.00 0.00 1 LEU A O 7
ATOM 3244 N N . PRO A 1 2 ? 6.836 0.944 6.099 1.00 0.00 2 PRO A N 7
ATOM 3245 C CA . PRO A 1 2 ? 7.747 0.890 4.969 1.00 0.00 2 PRO A CA 7
ATOM 3246 C C . PRO A 1 2 ? 8.153 2.283 4.549 1.00 0.00 2 PRO A C 7
ATOM 3247 O O . PRO A 1 2 ? 7.537 3.282 4.949 1.00 0.00 2 PRO A O 7
ATOM 3258 N N . ARG A 1 3 ? 9.128 2.346 3.686 1.00 0.00 3 ARG A N 7
ATOM 3259 C CA . ARG A 1 3 ? 9.721 3.594 3.223 1.00 0.00 3 ARG A CA 7
ATOM 3260 C C . ARG A 1 3 ? 8.809 4.379 2.308 1.00 0.00 3 ARG A C 7
ATOM 3261 O O . ARG A 1 3 ? 9.132 5.468 1.845 1.00 0.00 3 ARG A O 7
ATOM 3282 N N . CYS A 1 4 ? 7.672 3.830 2.107 1.00 0.00 4 CYS A N 7
ATOM 3283 C CA . CYS A 1 4 ? 6.622 4.414 1.340 1.00 0.00 4 CYS A CA 7
ATOM 3284 C C . CYS A 1 4 ? 5.907 5.454 2.186 1.00 0.00 4 CYS A C 7
ATOM 3285 O O . CYS A 1 4 ? 5.177 6.300 1.662 1.00 0.00 4 CYS A O 7
ATOM 3292 N N . ASP A 1 5 ? 6.121 5.355 3.525 1.00 0.00 5 ASP A N 7
ATOM 3293 C CA . ASP A 1 5 ? 5.522 6.231 4.561 1.00 0.00 5 ASP A CA 7
ATOM 3294 C C . ASP A 1 5 ? 4.036 5.887 4.763 1.00 0.00 5 ASP A C 7
ATOM 3295 O O . ASP A 1 5 ? 3.334 6.442 5.618 1.00 0.00 5 ASP A O 7
ATOM 3304 N N . SER A 1 6 ? 3.600 4.924 3.999 1.00 0.00 6 SER A N 7
ATOM 3305 C CA . SER A 1 6 ? 2.274 4.405 4.036 1.00 0.00 6 SER A CA 7
ATOM 3306 C C . SER A 1 6 ? 2.229 3.323 5.123 1.00 0.00 6 SER A C 7
ATOM 3307 O O . SER A 1 6 ? 2.963 2.339 5.041 1.00 0.00 6 SER A O 7
ATOM 3315 N N . PRO A 1 7 ? 1.418 3.500 6.168 1.00 0.00 7 PRO A N 7
ATOM 3316 C CA . PRO A 1 7 ? 1.349 2.534 7.264 1.00 0.00 7 PRO A CA 7
ATOM 3317 C C . PRO A 1 7 ? 0.568 1.276 6.883 1.00 0.00 7 PRO A C 7
ATOM 3318 O O . PRO A 1 7 ? 0.802 0.187 7.425 1.00 0.00 7 PRO A O 7
ATOM 3329 N N . PHE A 1 8 ? -0.331 1.432 5.953 1.00 0.00 8 PHE A N 7
ATOM 3330 C CA . PHE A 1 8 ? -1.171 0.377 5.472 1.00 0.00 8 PHE A CA 7
ATOM 3331 C C . PHE A 1 8 ? -1.647 0.776 4.102 1.00 0.00 8 PHE A C 7
ATOM 3332 O O . PHE A 1 8 ? -1.278 1.845 3.614 1.00 0.00 8 PHE A O 7
ATOM 3349 N N . CYS A 1 9 ? -2.432 -0.065 3.496 1.00 0.00 9 CYS A N 7
ATOM 3350 C CA . CYS A 1 9 ? -3.052 0.190 2.227 1.00 0.00 9 CYS A CA 7
ATOM 3351 C C . CYS A 1 9 ? -4.104 -0.887 2.082 1.00 0.00 9 CYS A C 7
ATOM 3352 O O . CYS A 1 9 ? -4.159 -1.796 2.927 1.00 0.00 9 CYS A O 7
ATOM 3359 N N . SER A 1 10 ? -4.965 -0.792 1.115 1.00 0.00 10 SER A N 7
ATOM 3360 C CA . SER A 1 10 ? -6.002 -1.782 0.894 1.00 0.00 10 SER A CA 7
ATOM 3361 C C . SER A 1 10 ? -6.419 -1.729 -0.554 1.00 0.00 10 SER A C 7
ATOM 3362 O O . SER A 1 10 ? -6.006 -0.840 -1.260 1.00 0.00 10 SER A O 7
ATOM 3370 N N . LEU A 1 11 ? -7.230 -2.675 -0.993 1.00 0.00 11 LEU A N 7
ATOM 3371 C CA . LEU A 1 11 ? -7.728 -2.663 -2.361 1.00 0.00 11 LEU A CA 7
ATOM 3372 C C . LEU A 1 11 ? -8.755 -1.569 -2.573 1.00 0.00 11 LEU A C 7
ATOM 3373 O O . LEU A 1 11 ? -8.977 -1.110 -3.687 1.00 0.00 11 LEU A O 7
ATOM 3389 N N . PHE A 1 12 ? -9.388 -1.169 -1.499 1.00 0.00 12 PHE A N 7
ATOM 3390 C CA . PHE A 1 12 ? -10.258 -0.018 -1.537 1.00 0.00 12 PHE A CA 7
ATOM 3391 C C . PHE A 1 12 ? -9.408 1.218 -1.312 1.00 0.00 12 PHE A C 7
ATOM 3392 O O . PHE A 1 12 ? -9.309 2.087 -2.178 1.00 0.00 12 PHE A O 7
ATOM 3409 N N . ARG A 1 13 ? -8.739 1.251 -0.171 1.00 0.00 13 ARG A N 7
ATOM 3410 C CA . ARG A 1 13 ? -7.882 2.365 0.192 1.00 0.00 13 ARG A CA 7
ATOM 3411 C C . ARG A 1 13 ? -6.516 2.241 -0.476 1.00 0.00 13 ARG A C 7
ATOM 3412 O O . ARG A 1 13 ? -5.551 1.776 0.132 1.00 0.00 13 ARG A O 7
ATOM 3433 N N . ILE A 1 14 ? -6.460 2.621 -1.725 1.00 0.00 14 ILE A N 7
ATOM 3434 C CA . ILE A 1 14 ? -5.242 2.538 -2.525 1.00 0.00 14 ILE A CA 7
ATOM 3435 C C . ILE A 1 14 ? -4.536 3.881 -2.565 1.00 0.00 14 ILE A C 7
ATOM 3436 O O . ILE A 1 14 ? -3.441 4.018 -3.119 1.00 0.00 14 ILE A O 7
ATOM 3452 N N . GLY A 1 15 ? -5.154 4.864 -1.943 1.00 0.00 15 GLY A N 7
ATOM 3453 C CA . GLY A 1 15 ? -4.615 6.202 -1.904 1.00 0.00 15 GLY A CA 7
ATOM 3454 C C . GLY A 1 15 ? -3.557 6.370 -0.843 1.00 0.00 15 GLY A C 7
ATOM 3455 O O . GLY A 1 15 ? -3.063 7.477 -0.615 1.00 0.00 15 GLY A O 7
ATOM 3459 N N . LEU A 1 16 ? -3.216 5.288 -0.184 1.00 0.00 16 LEU A N 7
ATOM 3460 C CA . LEU A 1 16 ? -2.189 5.306 0.837 1.00 0.00 16 LEU A CA 7
ATOM 3461 C C . LEU A 1 16 ? -0.801 5.238 0.225 1.00 0.00 16 LEU A C 7
ATOM 3462 O O . LEU A 1 16 ? 0.142 5.810 0.761 1.00 0.00 16 LEU A O 7
ATOM 3478 N N . CYS A 1 17 ? -0.679 4.568 -0.894 1.00 0.00 17 CYS A N 7
ATOM 3479 C CA . CYS A 1 17 ? 0.605 4.438 -1.550 1.00 0.00 17 CYS A CA 7
ATOM 3480 C C . CYS A 1 17 ? 0.557 5.170 -2.881 1.00 0.00 17 CYS A C 7
ATOM 3481 O O . CYS A 1 17 ? -0.091 4.715 -3.826 1.00 0.00 17 CYS A O 7
ATOM 3488 N N . GLY A 1 18 ? 1.190 6.318 -2.948 1.00 0.00 18 GLY A N 7
ATOM 3489 C CA . GLY A 1 18 ? 1.138 7.090 -4.156 1.00 0.00 18 GLY A CA 7
ATOM 3490 C C . GLY A 1 18 ? 2.501 7.427 -4.701 1.00 0.00 18 GLY A C 7
ATOM 3491 O O . GLY A 1 18 ? 3.381 7.893 -3.955 1.00 0.00 18 GLY A O 7
ATOM 3495 N N . ASP A 1 19 ? 2.702 7.097 -5.983 1.00 0.00 19 ASP A N 7
ATOM 3496 C CA . ASP A 1 19 ? 3.870 7.440 -6.810 1.00 0.00 19 ASP A CA 7
ATOM 3497 C C . ASP A 1 19 ? 5.072 6.592 -6.511 1.00 0.00 19 ASP A C 7
ATOM 3498 O O . ASP A 1 19 ? 5.831 6.207 -7.399 1.00 0.00 19 ASP A O 7
ATOM 3507 N N . LYS A 1 20 ? 5.215 6.280 -5.282 1.00 0.00 20 LYS A N 7
ATOM 3508 C CA . LYS A 1 20 ? 6.361 5.569 -4.806 1.00 0.00 20 LYS A CA 7
ATOM 3509 C C . LYS A 1 20 ? 6.132 4.084 -4.668 1.00 0.00 20 LYS A C 7
ATOM 3510 O O . LYS A 1 20 ? 7.017 3.282 -5.011 1.00 0.00 20 LYS A O 7
ATOM 3529 N N . CYS A 1 21 ? 4.980 3.696 -4.181 1.00 0.00 21 CYS A N 7
ATOM 3530 C CA . CYS A 1 21 ? 4.741 2.307 -3.898 1.00 0.00 21 CYS A CA 7
ATOM 3531 C C . CYS A 1 21 ? 3.343 1.903 -4.305 1.00 0.00 21 CYS A C 7
ATOM 3532 O O . CYS A 1 21 ? 2.504 2.765 -4.589 1.00 0.00 21 CYS A O 7
ATOM 3539 N N . THR A 1 22 ? 3.103 0.615 -4.304 1.00 0.00 22 THR A N 7
ATOM 3540 C CA . THR A 1 22 ? 1.831 0.037 -4.645 1.00 0.00 22 THR A CA 7
ATOM 3541 C C . THR A 1 22 ? 1.558 -1.047 -3.599 1.00 0.00 22 THR A C 7
ATOM 3542 O O . THR A 1 22 ? 2.503 -1.617 -3.056 1.00 0.00 22 THR A O 7
ATOM 3553 N N . CYS A 1 23 ? 0.328 -1.299 -3.269 1.00 0.00 23 CYS A N 7
ATOM 3554 C CA . CYS A 1 23 ? 0.051 -2.280 -2.265 1.00 0.00 23 CYS A CA 7
ATOM 3555 C C . CYS A 1 23 ? -0.512 -3.566 -2.833 1.00 0.00 23 CYS A C 7
ATOM 3556 O O . CYS A 1 23 ? -1.249 -3.564 -3.824 1.00 0.00 23 CYS A O 7
ATOM 3563 N N . VAL A 1 24 ? -0.115 -4.665 -2.228 1.00 0.00 24 VAL A N 7
ATOM 3564 C CA . VAL A 1 24 ? -0.593 -5.979 -2.576 1.00 0.00 24 VAL A CA 7
ATOM 3565 C C . VAL A 1 24 ? -1.660 -6.368 -1.560 1.00 0.00 24 VAL A C 7
ATOM 3566 O O . VAL A 1 24 ? -1.330 -6.679 -0.411 1.00 0.00 24 VAL A O 7
ATOM 3579 N N . PRO A 1 25 ? -2.949 -6.278 -1.931 1.00 0.00 25 PRO A N 7
ATOM 3580 C CA . PRO A 1 25 ? -4.049 -6.583 -1.027 1.00 0.00 25 PRO A CA 7
ATOM 3581 C C . PRO A 1 25 ? -4.207 -8.067 -0.780 1.00 0.00 25 PRO A C 7
ATOM 3582 O O . PRO A 1 25 ? -4.325 -8.866 -1.727 1.00 0.00 25 PRO A O 7
ATOM 3593 N N . LEU A 1 26 ? -4.212 -8.413 0.483 1.00 0.00 26 LEU A N 7
ATOM 3594 C CA . LEU A 1 26 ? -4.324 -9.756 0.946 1.00 0.00 26 LEU A CA 7
ATOM 3595 C C . LEU A 1 26 ? -4.871 -9.819 2.406 1.00 0.00 26 LEU A C 7
ATOM 3596 O O . LEU A 1 26 ? -4.149 -9.593 3.366 1.00 0.00 26 LEU A O 7
ATOM 3612 N N . PRO A 1 27 ? -6.190 -10.046 2.598 1.00 0.00 27 PRO A N 7
ATOM 3613 C CA . PRO A 1 27 ? -7.179 -10.170 1.523 1.00 0.00 27 PRO A CA 7
ATOM 3614 C C . PRO A 1 27 ? -7.656 -8.798 1.014 1.00 0.00 27 PRO A C 7
ATOM 3615 O O . PRO A 1 27 ? -7.442 -8.447 -0.148 1.00 0.00 27 PRO A O 7
ATOM 3626 N N . ILE A 1 28 ? -8.279 -8.013 1.887 1.00 0.00 28 ILE A N 7
ATOM 3627 C CA . ILE A 1 28 ? -8.788 -6.706 1.496 1.00 0.00 28 ILE A CA 7
ATOM 3628 C C . ILE A 1 28 ? -7.738 -5.632 1.737 1.00 0.00 28 ILE A C 7
ATOM 3629 O O . ILE A 1 28 ? -7.514 -4.758 0.889 1.00 0.00 28 ILE A O 7
ATOM 3645 N N . PHE A 1 29 ? -7.087 -5.702 2.875 1.00 0.00 29 PHE A N 7
ATOM 3646 C CA . PHE A 1 29 ? -6.028 -4.770 3.180 1.00 0.00 29 PHE A CA 7
ATOM 3647 C C . PHE A 1 29 ? -4.759 -5.280 2.537 1.00 0.00 29 PHE A C 7
ATOM 3648 O O . PHE A 1 29 ? -4.637 -6.472 2.293 1.00 0.00 29 PHE A O 7
ATOM 3665 N N . GLY A 1 30 ? -3.840 -4.417 2.248 1.00 0.00 30 GLY A N 7
ATOM 3666 C CA . GLY A 1 30 ? -2.671 -4.843 1.572 1.00 0.00 30 GLY A CA 7
ATOM 3667 C C . GLY A 1 30 ? -1.424 -4.247 2.109 1.00 0.00 30 GLY A C 7
ATOM 3668 O O . GLY A 1 30 ? -1.443 -3.170 2.716 1.00 0.00 30 GLY A O 7
ATOM 3672 N N . LEU A 1 31 ? -0.340 -4.938 1.880 1.00 0.00 31 LEU A N 7
ATOM 3673 C CA . LEU A 1 31 ? 0.962 -4.481 2.277 1.00 0.00 31 LEU A CA 7
ATOM 3674 C C . LEU A 1 31 ? 1.509 -3.581 1.188 1.00 0.00 31 LEU A C 7
ATOM 3675 O O . LEU A 1 31 ? 1.296 -3.844 0.005 1.00 0.00 31 LEU A O 7
ATOM 3691 N N . CYS A 1 32 ? 2.150 -2.525 1.560 1.00 0.00 32 CYS A N 7
ATOM 3692 C CA . CYS A 1 32 ? 2.642 -1.576 0.597 1.00 0.00 32 CYS A CA 7
ATOM 3693 C C . CYS A 1 32 ? 4.069 -1.939 0.217 1.00 0.00 32 CYS A C 7
ATOM 3694 O O . CYS A 1 32 ? 4.951 -2.018 1.080 1.00 0.00 32 CYS A O 7
ATOM 3701 N N . VAL A 1 33 ? 4.290 -2.210 -1.047 1.00 0.00 33 VAL A N 7
ATOM 3702 C CA . VAL A 1 33 ? 5.598 -2.589 -1.526 1.00 0.00 33 VAL A CA 7
ATOM 3703 C C . VAL A 1 33 ? 6.148 -1.472 -2.424 1.00 0.00 33 VAL A C 7
ATOM 3704 O O . VAL A 1 33 ? 5.417 -0.939 -3.286 1.00 0.00 33 VAL A O 7
ATOM 3717 N N . PRO A 1 34 ? 7.403 -1.036 -2.185 1.00 0.00 34 PRO A N 7
ATOM 3718 C CA . PRO A 1 34 ? 8.037 0.012 -2.977 1.00 0.00 34 PRO A CA 7
ATOM 3719 C C . PRO A 1 34 ? 8.107 -0.345 -4.451 1.00 0.00 34 PRO A C 7
ATOM 3720 O O . PRO A 1 34 ? 8.577 -1.430 -4.833 1.00 0.00 34 PRO A O 7
ATOM 3731 N N . ASP A 1 35 ? 7.606 0.539 -5.272 1.00 0.00 35 ASP A N 7
ATOM 3732 C CA . ASP A 1 35 ? 7.586 0.315 -6.694 1.00 0.00 35 ASP A CA 7
ATOM 3733 C C . ASP A 1 35 ? 8.840 0.884 -7.303 1.00 0.00 35 ASP A C 7
ATOM 3734 O O . ASP A 1 35 ? 9.603 0.176 -7.951 1.00 0.00 35 ASP A O 7
ATOM 3743 N N . VAL A 1 36 ? 9.057 2.158 -7.082 1.00 0.00 36 VAL A N 7
ATOM 3744 C CA . VAL A 1 36 ? 10.245 2.811 -7.576 1.00 0.00 36 VAL A CA 7
ATOM 3745 C C . VAL A 1 36 ? 11.418 2.607 -6.623 1.00 0.00 36 VAL A C 7
ATOM 3746 O O . VAL A 1 36 ? 12.254 1.721 -6.895 1.00 0.00 36 VAL A O 7
ATOM 3760 N N . LEU A 1 1 ? 16.338 5.783 4.533 1.00 0.00 1 LEU A N 8
ATOM 3761 C CA . LEU A 1 1 ? 15.548 5.258 3.425 1.00 0.00 1 LEU A CA 8
ATOM 3762 C C . LEU A 1 1 ? 14.137 5.781 3.507 1.00 0.00 1 LEU A C 8
ATOM 3763 O O . LEU A 1 1 ? 13.528 5.775 4.584 1.00 0.00 1 LEU A O 8
ATOM 3781 N N . PRO A 1 2 ? 13.603 6.260 2.382 1.00 0.00 2 PRO A N 8
ATOM 3782 C CA . PRO A 1 2 ? 12.263 6.830 2.318 1.00 0.00 2 PRO A CA 8
ATOM 3783 C C . PRO A 1 2 ? 11.174 5.781 2.424 1.00 0.00 2 PRO A C 8
ATOM 3784 O O . PRO A 1 2 ? 11.190 4.754 1.726 1.00 0.00 2 PRO A O 8
ATOM 3795 N N . ARG A 1 3 ? 10.258 6.028 3.301 1.00 0.00 3 ARG A N 8
ATOM 3796 C CA . ARG A 1 3 ? 9.127 5.175 3.484 1.00 0.00 3 ARG A CA 8
ATOM 3797 C C . ARG A 1 3 ? 7.924 5.919 2.958 1.00 0.00 3 ARG A C 8
ATOM 3798 O O . ARG A 1 3 ? 8.021 7.102 2.644 1.00 0.00 3 ARG A O 8
ATOM 3819 N N . CYS A 1 4 ? 6.816 5.262 2.862 1.00 0.00 4 CYS A N 8
ATOM 3820 C CA . CYS A 1 4 ? 5.583 5.931 2.506 1.00 0.00 4 CYS A CA 8
ATOM 3821 C C . CYS A 1 4 ? 4.862 6.349 3.781 1.00 0.00 4 CYS A C 8
ATOM 3822 O O . CYS A 1 4 ? 4.054 7.288 3.777 1.00 0.00 4 CYS A O 8
ATOM 3829 N N . ASP A 1 5 ? 5.204 5.649 4.873 1.00 0.00 5 ASP A N 8
ATOM 3830 C CA . ASP A 1 5 ? 4.584 5.778 6.199 1.00 0.00 5 ASP A CA 8
ATOM 3831 C C . ASP A 1 5 ? 3.163 5.215 6.136 1.00 0.00 5 ASP A C 8
ATOM 3832 O O . ASP A 1 5 ? 2.268 5.583 6.888 1.00 0.00 5 ASP A O 8
ATOM 3841 N N . SER A 1 6 ? 2.989 4.269 5.251 1.00 0.00 6 SER A N 8
ATOM 3842 C CA . SER A 1 6 ? 1.727 3.616 5.066 1.00 0.00 6 SER A CA 8
ATOM 3843 C C . SER A 1 6 ? 1.733 2.295 5.847 1.00 0.00 6 SER A C 8
ATOM 3844 O O . SER A 1 6 ? 2.458 1.363 5.491 1.00 0.00 6 SER A O 8
ATOM 3852 N N . PRO A 1 7 ? 0.960 2.203 6.945 1.00 0.00 7 PRO A N 8
ATOM 3853 C CA . PRO A 1 7 ? 0.940 1.000 7.775 1.00 0.00 7 PRO A CA 8
ATOM 3854 C C . PRO A 1 7 ? 0.198 -0.152 7.101 1.00 0.00 7 PRO A C 8
ATOM 3855 O O . PRO A 1 7 ? 0.455 -1.328 7.381 1.00 0.00 7 PRO A O 8
ATOM 3866 N N . PHE A 1 8 ? -0.693 0.186 6.204 1.00 0.00 8 PHE A N 8
ATOM 3867 C CA . PHE A 1 8 ? -1.485 -0.776 5.497 1.00 0.00 8 PHE A CA 8
ATOM 3868 C C . PHE A 1 8 ? -1.958 -0.139 4.221 1.00 0.00 8 PHE A C 8
ATOM 3869 O O . PHE A 1 8 ? -1.643 1.025 3.956 1.00 0.00 8 PHE A O 8
ATOM 3886 N N . CYS A 1 9 ? -2.700 -0.881 3.452 1.00 0.00 9 CYS A N 8
ATOM 3887 C CA . CYS A 1 9 ? -3.323 -0.402 2.255 1.00 0.00 9 CYS A CA 8
ATOM 3888 C C . CYS A 1 9 ? -4.444 -1.384 1.963 1.00 0.00 9 CYS A C 8
ATOM 3889 O O . CYS A 1 9 ? -4.540 -2.414 2.646 1.00 0.00 9 CYS A O 8
ATOM 3896 N N . SER A 1 10 ? -5.312 -1.083 1.049 1.00 0.00 10 SER A N 8
ATOM 3897 C CA . SER A 1 10 ? -6.416 -1.969 0.709 1.00 0.00 10 SER A CA 8
ATOM 3898 C C . SER A 1 10 ? -6.838 -1.650 -0.709 1.00 0.00 10 SER A C 8
ATOM 3899 O O . SER A 1 10 ? -6.401 -0.651 -1.239 1.00 0.00 10 SER A O 8
ATOM 3907 N N . LEU A 1 11 ? -7.689 -2.465 -1.323 1.00 0.00 11 LEU A N 8
ATOM 3908 C CA . LEU A 1 11 ? -8.102 -2.177 -2.693 1.00 0.00 11 LEU A CA 8
ATOM 3909 C C . LEU A 1 11 ? -9.027 -0.969 -2.743 1.00 0.00 11 LEU A C 8
ATOM 3910 O O . LEU A 1 11 ? -9.051 -0.243 -3.720 1.00 0.00 11 LEU A O 8
ATOM 3926 N N . PHE A 1 12 ? -9.788 -0.757 -1.681 1.00 0.00 12 PHE A N 8
ATOM 3927 C CA . PHE A 1 12 ? -10.698 0.374 -1.637 1.00 0.00 12 PHE A CA 8
ATOM 3928 C C . PHE A 1 12 ? -9.987 1.593 -1.082 1.00 0.00 12 PHE A C 8
ATOM 3929 O O . PHE A 1 12 ? -10.448 2.719 -1.231 1.00 0.00 12 PHE A O 8
ATOM 3946 N N . ARG A 1 13 ? -8.866 1.361 -0.438 1.00 0.00 13 ARG A N 8
ATOM 3947 C CA . ARG A 1 13 ? -8.090 2.427 0.146 1.00 0.00 13 ARG A CA 8
ATOM 3948 C C . ARG A 1 13 ? -6.685 2.328 -0.399 1.00 0.00 13 ARG A C 8
ATOM 3949 O O . ARG A 1 13 ? -5.783 1.787 0.249 1.00 0.00 13 ARG A O 8
ATOM 3970 N N . ILE A 1 14 ? -6.518 2.808 -1.607 1.00 0.00 14 ILE A N 8
ATOM 3971 C CA . ILE A 1 14 ? -5.240 2.729 -2.300 1.00 0.00 14 ILE A CA 8
ATOM 3972 C C . ILE A 1 14 ? -4.504 4.042 -2.199 1.00 0.00 14 ILE A C 8
ATOM 3973 O O . ILE A 1 14 ? -3.387 4.182 -2.689 1.00 0.00 14 ILE A O 8
ATOM 3989 N N . GLY A 1 15 ? -5.138 5.005 -1.546 1.00 0.00 15 GLY A N 8
ATOM 3990 C CA . GLY A 1 15 ? -4.530 6.304 -1.325 1.00 0.00 15 GLY A CA 8
ATOM 3991 C C . GLY A 1 15 ? -3.378 6.211 -0.355 1.00 0.00 15 GLY A C 8
ATOM 3992 O O . GLY A 1 15 ? -2.566 7.133 -0.243 1.00 0.00 15 GLY A O 8
ATOM 3996 N N . LEU A 1 16 ? -3.322 5.096 0.360 1.00 0.00 16 LEU A N 8
ATOM 3997 C CA . LEU A 1 16 ? -2.231 4.804 1.260 1.00 0.00 16 LEU A CA 8
ATOM 3998 C C . LEU A 1 16 ? -0.953 4.598 0.470 1.00 0.00 16 LEU A C 8
ATOM 3999 O O . LEU A 1 16 ? 0.090 5.146 0.808 1.00 0.00 16 LEU A O 8
ATOM 4015 N N . CYS A 1 17 ? -1.033 3.856 -0.603 1.00 0.00 17 CYS A N 8
ATOM 4016 C CA . CYS A 1 17 ? 0.134 3.613 -1.407 1.00 0.00 17 CYS A CA 8
ATOM 4017 C C . CYS A 1 17 ? -0.142 3.969 -2.843 1.00 0.00 17 CYS A C 8
ATOM 4018 O O . CYS A 1 17 ? -0.659 3.156 -3.627 1.00 0.00 17 CYS A O 8
ATOM 4025 N N . GLY A 1 18 ? 0.122 5.188 -3.159 1.00 0.00 18 GLY A N 8
ATOM 4026 C CA . GLY A 1 18 ? -0.023 5.666 -4.481 1.00 0.00 18 GLY A CA 8
ATOM 4027 C C . GLY A 1 18 ? 1.113 6.566 -4.776 1.00 0.00 18 GLY A C 8
ATOM 4028 O O . GLY A 1 18 ? 1.535 7.314 -3.883 1.00 0.00 18 GLY A O 8
ATOM 4032 N N . ASP A 1 19 ? 1.688 6.429 -5.966 1.00 0.00 19 ASP A N 8
ATOM 4033 C CA . ASP A 1 19 ? 2.803 7.231 -6.460 1.00 0.00 19 ASP A CA 8
ATOM 4034 C C . ASP A 1 19 ? 4.139 6.865 -5.831 1.00 0.00 19 ASP A C 8
ATOM 4035 O O . ASP A 1 19 ? 5.201 7.028 -6.435 1.00 0.00 19 ASP A O 8
ATOM 4044 N N . LYS A 1 20 ? 4.081 6.332 -4.658 1.00 0.00 20 LYS A N 8
ATOM 4045 C CA . LYS A 1 20 ? 5.261 6.044 -3.885 1.00 0.00 20 LYS A CA 8
ATOM 4046 C C . LYS A 1 20 ? 5.493 4.546 -3.679 1.00 0.00 20 LYS A C 8
ATOM 4047 O O . LYS A 1 20 ? 6.627 4.075 -3.754 1.00 0.00 20 LYS A O 8
ATOM 4066 N N . CYS A 1 21 ? 4.439 3.800 -3.450 1.00 0.00 21 CYS A N 8
ATOM 4067 C CA . CYS A 1 21 ? 4.548 2.384 -3.220 1.00 0.00 21 CYS A CA 8
ATOM 4068 C C . CYS A 1 21 ? 3.305 1.700 -3.734 1.00 0.00 21 CYS A C 8
ATOM 4069 O O . CYS A 1 21 ? 2.329 2.381 -4.070 1.00 0.00 21 CYS A O 8
ATOM 4076 N N . THR A 1 22 ? 3.314 0.401 -3.798 1.00 0.00 22 THR A N 8
ATOM 4077 C CA . THR A 1 22 ? 2.206 -0.331 -4.355 1.00 0.00 22 THR A CA 8
ATOM 4078 C C . THR A 1 22 ? 1.691 -1.302 -3.300 1.00 0.00 22 THR A C 8
ATOM 4079 O O . THR A 1 22 ? 2.475 -1.802 -2.494 1.00 0.00 22 THR A O 8
ATOM 4090 N N . CYS A 1 23 ? 0.406 -1.527 -3.248 1.00 0.00 23 CYS A N 8
ATOM 4091 C CA . CYS A 1 23 ? -0.111 -2.460 -2.296 1.00 0.00 23 CYS A CA 8
ATOM 4092 C C . CYS A 1 23 ? -0.857 -3.591 -2.967 1.00 0.00 23 CYS A C 8
ATOM 4093 O O . CYS A 1 23 ? -1.570 -3.390 -3.963 1.00 0.00 23 CYS A O 8
ATOM 4100 N N . VAL A 1 24 ? -0.657 -4.776 -2.446 1.00 0.00 24 VAL A N 8
ATOM 4101 C CA . VAL A 1 24 ? -1.315 -5.953 -2.930 1.00 0.00 24 VAL A CA 8
ATOM 4102 C C . VAL A 1 24 ? -2.373 -6.410 -1.908 1.00 0.00 24 VAL A C 8
ATOM 4103 O O . VAL A 1 24 ? -2.036 -6.833 -0.805 1.00 0.00 24 VAL A O 8
ATOM 4116 N N . PRO A 1 25 ? -3.666 -6.228 -2.231 1.00 0.00 25 PRO A N 8
ATOM 4117 C CA . PRO A 1 25 ? -4.763 -6.641 -1.357 1.00 0.00 25 PRO A CA 8
ATOM 4118 C C . PRO A 1 25 ? -4.989 -8.151 -1.387 1.00 0.00 25 PRO A C 8
ATOM 4119 O O . PRO A 1 25 ? -4.998 -8.776 -2.464 1.00 0.00 25 PRO A O 8
ATOM 4130 N N . LEU A 1 26 ? -5.158 -8.732 -0.219 1.00 0.00 26 LEU A N 8
ATOM 4131 C CA . LEU A 1 26 ? -5.368 -10.150 -0.089 1.00 0.00 26 LEU A CA 8
ATOM 4132 C C . LEU A 1 26 ? -6.237 -10.493 1.152 1.00 0.00 26 LEU A C 8
ATOM 4133 O O . LEU A 1 26 ? -5.729 -10.586 2.270 1.00 0.00 26 LEU A O 8
ATOM 4149 N N . PRO A 1 27 ? -7.581 -10.571 1.002 1.00 0.00 27 PRO A N 8
ATOM 4150 C CA . PRO A 1 27 ? -8.306 -10.196 -0.215 1.00 0.00 27 PRO A CA 8
ATOM 4151 C C . PRO A 1 27 ? -8.635 -8.692 -0.245 1.00 0.00 27 PRO A C 8
ATOM 4152 O O . PRO A 1 27 ? -8.517 -8.041 -1.287 1.00 0.00 27 PRO A O 8
ATOM 4163 N N . ILE A 1 28 ? -9.028 -8.139 0.902 1.00 0.00 28 ILE A N 8
ATOM 4164 C CA . ILE A 1 28 ? -9.407 -6.736 0.982 1.00 0.00 28 ILE A CA 8
ATOM 4165 C C . ILE A 1 28 ? -8.238 -5.922 1.509 1.00 0.00 28 ILE A C 8
ATOM 4166 O O . ILE A 1 28 ? -7.792 -4.947 0.877 1.00 0.00 28 ILE A O 8
ATOM 4182 N N . PHE A 1 29 ? -7.739 -6.343 2.643 1.00 0.00 29 PHE A N 8
ATOM 4183 C CA . PHE A 1 29 ? -6.600 -5.735 3.282 1.00 0.00 29 PHE A CA 8
ATOM 4184 C C . PHE A 1 29 ? -5.370 -6.106 2.486 1.00 0.00 29 PHE A C 8
ATOM 4185 O O . PHE A 1 29 ? -5.251 -7.241 2.026 1.00 0.00 29 PHE A O 8
ATOM 4202 N N . GLY A 1 30 ? -4.486 -5.180 2.298 1.00 0.00 30 GLY A N 8
ATOM 4203 C CA . GLY A 1 30 ? -3.335 -5.457 1.532 1.00 0.00 30 GLY A CA 8
ATOM 4204 C C . GLY A 1 30 ? -2.098 -4.918 2.147 1.00 0.00 30 GLY A C 8
ATOM 4205 O O . GLY A 1 30 ? -2.144 -3.966 2.935 1.00 0.00 30 GLY A O 8
ATOM 4209 N N . LEU A 1 31 ? -1.002 -5.505 1.789 1.00 0.00 31 LEU A N 8
ATOM 4210 C CA . LEU A 1 31 ? 0.273 -5.074 2.276 1.00 0.00 31 LEU A CA 8
ATOM 4211 C C . LEU A 1 31 ? 0.899 -4.160 1.272 1.00 0.00 31 LEU A C 8
ATOM 4212 O O . LEU A 1 31 ? 0.736 -4.348 0.056 1.00 0.00 31 LEU A O 8
ATOM 4228 N N . CYS A 1 32 ? 1.567 -3.175 1.757 1.00 0.00 32 CYS A N 8
ATOM 4229 C CA . CYS A 1 32 ? 2.190 -2.209 0.925 1.00 0.00 32 CYS A CA 8
ATOM 4230 C C . CYS A 1 32 ? 3.651 -2.559 0.773 1.00 0.00 32 CYS A C 8
ATOM 4231 O O . CYS A 1 32 ? 4.261 -3.117 1.697 1.00 0.00 32 CYS A O 8
ATOM 4238 N N . VAL A 1 33 ? 4.199 -2.282 -0.373 1.00 0.00 33 VAL A N 8
ATOM 4239 C CA . VAL A 1 33 ? 5.573 -2.556 -0.635 1.00 0.00 33 VAL A CA 8
ATOM 4240 C C . VAL A 1 33 ? 6.141 -1.509 -1.600 1.00 0.00 33 VAL A C 8
ATOM 4241 O O . VAL A 1 33 ? 5.500 -1.161 -2.606 1.00 0.00 33 VAL A O 8
ATOM 4254 N N . PRO A 1 34 ? 7.275 -0.899 -1.249 1.00 0.00 34 PRO A N 8
ATOM 4255 C CA . PRO A 1 34 ? 7.981 -0.020 -2.157 1.00 0.00 34 PRO A CA 8
ATOM 4256 C C . PRO A 1 34 ? 8.701 -0.858 -3.218 1.00 0.00 34 PRO A C 8
ATOM 4257 O O . PRO A 1 34 ? 9.575 -1.698 -2.896 1.00 0.00 34 PRO A O 8
ATOM 4268 N N . ASP A 1 35 ? 8.315 -0.687 -4.454 1.00 0.00 35 ASP A N 8
ATOM 4269 C CA . ASP A 1 35 ? 8.890 -1.474 -5.532 1.00 0.00 35 ASP A CA 8
ATOM 4270 C C . ASP A 1 35 ? 10.198 -0.883 -5.984 1.00 0.00 35 ASP A C 8
ATOM 4271 O O . ASP A 1 35 ? 11.215 -1.579 -6.059 1.00 0.00 35 ASP A O 8
ATOM 4280 N N . VAL A 1 36 ? 10.183 0.385 -6.248 1.00 0.00 36 VAL A N 8
ATOM 4281 C CA . VAL A 1 36 ? 11.352 1.080 -6.695 1.00 0.00 36 VAL A CA 8
ATOM 4282 C C . VAL A 1 36 ? 11.994 1.848 -5.551 1.00 0.00 36 VAL A C 8
ATOM 4283 O O . VAL A 1 36 ? 11.406 2.835 -5.063 1.00 0.00 36 VAL A O 8
ATOM 4297 N N . LEU A 1 1 ? 15.462 7.141 -0.085 1.00 0.00 1 LEU A N 9
ATOM 4298 C CA . LEU A 1 1 ? 14.294 6.439 -0.608 1.00 0.00 1 LEU A CA 9
ATOM 4299 C C . LEU A 1 1 ? 13.061 6.872 0.141 1.00 0.00 1 LEU A C 9
ATOM 4300 O O . LEU A 1 1 ? 13.132 7.162 1.339 1.00 0.00 1 LEU A O 9
ATOM 4318 N N . PRO A 1 2 ? 11.923 6.940 -0.547 1.00 0.00 2 PRO A N 9
ATOM 4319 C CA . PRO A 1 2 ? 10.642 7.274 0.069 1.00 0.00 2 PRO A CA 9
ATOM 4320 C C . PRO A 1 2 ? 10.107 6.116 0.898 1.00 0.00 2 PRO A C 9
ATOM 4321 O O . PRO A 1 2 ? 10.460 4.944 0.672 1.00 0.00 2 PRO A O 9
ATOM 4332 N N . ARG A 1 3 ? 9.293 6.437 1.858 1.00 0.00 3 ARG A N 9
ATOM 4333 C CA . ARG A 1 3 ? 8.713 5.442 2.707 1.00 0.00 3 ARG A CA 9
ATOM 4334 C C . ARG A 1 3 ? 7.274 5.217 2.315 1.00 0.00 3 ARG A C 9
ATOM 4335 O O . ARG A 1 3 ? 6.712 5.979 1.514 1.00 0.00 3 ARG A O 9
ATOM 4356 N N . CYS A 1 4 ? 6.683 4.201 2.872 1.00 0.00 4 CYS A N 9
ATOM 4357 C CA . CYS A 1 4 ? 5.306 3.884 2.601 1.00 0.00 4 CYS A CA 9
ATOM 4358 C C . CYS A 1 4 ? 4.422 4.712 3.529 1.00 0.00 4 CYS A C 9
ATOM 4359 O O . CYS A 1 4 ? 3.376 5.226 3.118 1.00 0.00 4 CYS A O 9
ATOM 4366 N N . ASP A 1 5 ? 4.873 4.841 4.792 1.00 0.00 5 ASP A N 9
ATOM 4367 C CA . ASP A 1 5 ? 4.227 5.670 5.840 1.00 0.00 5 ASP A CA 9
ATOM 4368 C C . ASP A 1 5 ? 2.809 5.228 6.191 1.00 0.00 5 ASP A C 9
ATOM 4369 O O . ASP A 1 5 ? 2.057 5.974 6.824 1.00 0.00 5 ASP A O 9
ATOM 4378 N N . SER A 1 6 ? 2.464 4.019 5.830 1.00 0.00 6 SER A N 9
ATOM 4379 C CA . SER A 1 6 ? 1.157 3.462 6.097 1.00 0.00 6 SER A CA 9
ATOM 4380 C C . SER A 1 6 ? 1.291 1.958 6.307 1.00 0.00 6 SER A C 9
ATOM 4381 O O . SER A 1 6 ? 2.045 1.313 5.581 1.00 0.00 6 SER A O 9
ATOM 4389 N N . PRO A 1 7 ? 0.586 1.389 7.303 1.00 0.00 7 PRO A N 9
ATOM 4390 C CA . PRO A 1 7 ? 0.665 -0.046 7.608 1.00 0.00 7 PRO A CA 9
ATOM 4391 C C . PRO A 1 7 ? 0.184 -0.911 6.436 1.00 0.00 7 PRO A C 9
ATOM 4392 O O . PRO A 1 7 ? 0.946 -1.700 5.879 1.00 0.00 7 PRO A O 9
ATOM 4403 N N . PHE A 1 8 ? -1.058 -0.727 6.048 1.00 0.00 8 PHE A N 9
ATOM 4404 C CA . PHE A 1 8 ? -1.657 -1.464 4.964 1.00 0.00 8 PHE A CA 9
ATOM 4405 C C . PHE A 1 8 ? -2.495 -0.514 4.160 1.00 0.00 8 PHE A C 9
ATOM 4406 O O . PHE A 1 8 ? -2.640 0.656 4.524 1.00 0.00 8 PHE A O 9
ATOM 4423 N N . CYS A 1 9 ? -3.031 -0.993 3.093 1.00 0.00 9 CYS A N 9
ATOM 4424 C CA . CYS A 1 9 ? -3.984 -0.241 2.330 1.00 0.00 9 CYS A CA 9
ATOM 4425 C C . CYS A 1 9 ? -5.165 -1.165 2.122 1.00 0.00 9 CYS A C 9
ATOM 4426 O O . CYS A 1 9 ? -5.282 -2.177 2.819 1.00 0.00 9 CYS A O 9
ATOM 4433 N N . SER A 1 10 ? -6.042 -0.848 1.233 1.00 0.00 10 SER A N 9
ATOM 4434 C CA . SER A 1 10 ? -7.143 -1.700 0.922 1.00 0.00 10 SER A CA 9
ATOM 4435 C C . SER A 1 10 ? -7.485 -1.507 -0.539 1.00 0.00 10 SER A C 9
ATOM 4436 O O . SER A 1 10 ? -7.050 -0.547 -1.119 1.00 0.00 10 SER A O 9
ATOM 4444 N N . LEU A 1 11 ? -8.247 -2.411 -1.130 1.00 0.00 11 LEU A N 9
ATOM 4445 C CA . LEU A 1 11 ? -8.646 -2.273 -2.539 1.00 0.00 11 LEU A CA 9
ATOM 4446 C C . LEU A 1 11 ? -9.504 -1.018 -2.743 1.00 0.00 11 LEU A C 9
ATOM 4447 O O . LEU A 1 11 ? -9.593 -0.467 -3.839 1.00 0.00 11 LEU A O 9
ATOM 4463 N N . PHE A 1 12 ? -10.131 -0.588 -1.667 1.00 0.00 12 PHE A N 9
ATOM 4464 C CA . PHE A 1 12 ? -10.891 0.641 -1.655 1.00 0.00 12 PHE A CA 9
ATOM 4465 C C . PHE A 1 12 ? -9.938 1.812 -1.481 1.00 0.00 12 PHE A C 9
ATOM 4466 O O . PHE A 1 12 ? -9.898 2.725 -2.295 1.00 0.00 12 PHE A O 9
ATOM 4483 N N . ARG A 1 13 ? -9.137 1.746 -0.436 1.00 0.00 13 ARG A N 9
ATOM 4484 C CA . ARG A 1 13 ? -8.207 2.802 -0.115 1.00 0.00 13 ARG A CA 9
ATOM 4485 C C . ARG A 1 13 ? -6.793 2.393 -0.466 1.00 0.00 13 ARG A C 9
ATOM 4486 O O . ARG A 1 13 ? -6.099 1.774 0.342 1.00 0.00 13 ARG A O 9
ATOM 4507 N N . ILE A 1 14 ? -6.385 2.684 -1.667 1.00 0.00 14 ILE A N 9
ATOM 4508 C CA . ILE A 1 14 ? -5.029 2.388 -2.113 1.00 0.00 14 ILE A CA 9
ATOM 4509 C C . ILE A 1 14 ? -4.176 3.629 -1.973 1.00 0.00 14 ILE A C 9
ATOM 4510 O O . ILE A 1 14 ? -2.956 3.596 -2.161 1.00 0.00 14 ILE A O 9
ATOM 4526 N N . GLY A 1 15 ? -4.834 4.718 -1.574 1.00 0.00 15 GLY A N 9
ATOM 4527 C CA . GLY A 1 15 ? -4.206 6.014 -1.405 1.00 0.00 15 GLY A CA 9
ATOM 4528 C C . GLY A 1 15 ? -3.232 6.058 -0.248 1.00 0.00 15 GLY A C 9
ATOM 4529 O O . GLY A 1 15 ? -2.584 7.078 -0.019 1.00 0.00 15 GLY A O 9
ATOM 4533 N N . LEU A 1 16 ? -3.159 4.978 0.506 1.00 0.00 16 LEU A N 9
ATOM 4534 C CA . LEU A 1 16 ? -2.174 4.852 1.557 1.00 0.00 16 LEU A CA 9
ATOM 4535 C C . LEU A 1 16 ? -0.797 4.664 0.935 1.00 0.00 16 LEU A C 9
ATOM 4536 O O . LEU A 1 16 ? 0.187 5.254 1.378 1.00 0.00 16 LEU A O 9
ATOM 4552 N N . CYS A 1 17 ? -0.742 3.875 -0.120 1.00 0.00 17 CYS A N 9
ATOM 4553 C CA . CYS A 1 17 ? 0.499 3.614 -0.792 1.00 0.00 17 CYS A CA 9
ATOM 4554 C C . CYS A 1 17 ? 0.362 3.922 -2.262 1.00 0.00 17 CYS A C 9
ATOM 4555 O O . CYS A 1 17 ? -0.010 3.063 -3.066 1.00 0.00 17 CYS A O 9
ATOM 4562 N N . GLY A 1 18 ? 0.567 5.156 -2.589 1.00 0.00 18 GLY A N 9
ATOM 4563 C CA . GLY A 1 18 ? 0.553 5.575 -3.946 1.00 0.00 18 GLY A CA 9
ATOM 4564 C C . GLY A 1 18 ? 1.713 6.470 -4.191 1.00 0.00 18 GLY A C 9
ATOM 4565 O O . GLY A 1 18 ? 1.941 7.394 -3.406 1.00 0.00 18 GLY A O 9
ATOM 4569 N N . ASP A 1 19 ? 2.512 6.140 -5.206 1.00 0.00 19 ASP A N 9
ATOM 4570 C CA . ASP A 1 19 ? 3.736 6.888 -5.597 1.00 0.00 19 ASP A CA 9
ATOM 4571 C C . ASP A 1 19 ? 4.855 6.788 -4.531 1.00 0.00 19 ASP A C 9
ATOM 4572 O O . ASP A 1 19 ? 5.991 7.223 -4.731 1.00 0.00 19 ASP A O 9
ATOM 4581 N N . LYS A 1 20 ? 4.524 6.195 -3.417 1.00 0.00 20 LYS A N 9
ATOM 4582 C CA . LYS A 1 20 ? 5.435 5.975 -2.326 1.00 0.00 20 LYS A CA 9
ATOM 4583 C C . LYS A 1 20 ? 5.898 4.534 -2.346 1.00 0.00 20 LYS A C 9
ATOM 4584 O O . LYS A 1 20 ? 7.087 4.253 -2.479 1.00 0.00 20 LYS A O 9
ATOM 4603 N N . CYS A 1 21 ? 4.935 3.638 -2.311 1.00 0.00 21 CYS A N 9
ATOM 4604 C CA . CYS A 1 21 ? 5.168 2.219 -2.320 1.00 0.00 21 CYS A CA 9
ATOM 4605 C C . CYS A 1 21 ? 4.012 1.590 -3.048 1.00 0.00 21 CYS A C 9
ATOM 4606 O O . CYS A 1 21 ? 3.085 2.303 -3.460 1.00 0.00 21 CYS A O 9
ATOM 4613 N N . THR A 1 22 ? 4.023 0.297 -3.170 1.00 0.00 22 THR A N 9
ATOM 4614 C CA . THR A 1 22 ? 3.003 -0.394 -3.879 1.00 0.00 22 THR A CA 9
ATOM 4615 C C . THR A 1 22 ? 2.341 -1.384 -2.950 1.00 0.00 22 THR A C 9
ATOM 4616 O O . THR A 1 22 ? 3.019 -2.114 -2.232 1.00 0.00 22 THR A O 9
ATOM 4627 N N . CYS A 1 23 ? 1.047 -1.379 -2.905 1.00 0.00 23 CYS A N 9
ATOM 4628 C CA . CYS A 1 23 ? 0.376 -2.293 -2.061 1.00 0.00 23 CYS A CA 9
ATOM 4629 C C . CYS A 1 23 ? -0.554 -3.175 -2.854 1.00 0.00 23 CYS A C 9
ATOM 4630 O O . CYS A 1 23 ? -1.323 -2.702 -3.697 1.00 0.00 23 CYS A O 9
ATOM 4637 N N . VAL A 1 24 ? -0.433 -4.449 -2.630 1.00 0.00 24 VAL A N 9
ATOM 4638 C CA . VAL A 1 24 ? -1.247 -5.435 -3.287 1.00 0.00 24 VAL A CA 9
ATOM 4639 C C . VAL A 1 24 ? -2.356 -5.811 -2.325 1.00 0.00 24 VAL A C 9
ATOM 4640 O O . VAL A 1 24 ? -2.057 -6.235 -1.224 1.00 0.00 24 VAL A O 9
ATOM 4653 N N . PRO A 1 25 ? -3.632 -5.590 -2.672 1.00 0.00 25 PRO A N 9
ATOM 4654 C CA . PRO A 1 25 ? -4.747 -5.962 -1.812 1.00 0.00 25 PRO A CA 9
ATOM 4655 C C . PRO A 1 25 ? -5.025 -7.464 -1.860 1.00 0.00 25 PRO A C 9
ATOM 4656 O O . PRO A 1 25 ? -5.301 -8.021 -2.930 1.00 0.00 25 PRO A O 9
ATOM 4667 N N . LEU A 1 26 ? -4.940 -8.110 -0.721 1.00 0.00 26 LEU A N 9
ATOM 4668 C CA . LEU A 1 26 ? -5.204 -9.523 -0.613 1.00 0.00 26 LEU A CA 9
ATOM 4669 C C . LEU A 1 26 ? -5.743 -9.873 0.787 1.00 0.00 26 LEU A C 9
ATOM 4670 O O . LEU A 1 26 ? -4.982 -9.935 1.751 1.00 0.00 26 LEU A O 9
ATOM 4686 N N . PRO A 1 27 ? -7.067 -10.068 0.954 1.00 0.00 27 PRO A N 9
ATOM 4687 C CA . PRO A 1 27 ? -8.076 -9.892 -0.098 1.00 0.00 27 PRO A CA 9
ATOM 4688 C C . PRO A 1 27 ? -8.509 -8.427 -0.236 1.00 0.00 27 PRO A C 9
ATOM 4689 O O . PRO A 1 27 ? -8.396 -7.828 -1.314 1.00 0.00 27 PRO A O 9
ATOM 4700 N N . ILE A 1 28 ? -8.993 -7.849 0.855 1.00 0.00 28 ILE A N 9
ATOM 4701 C CA . ILE A 1 28 ? -9.442 -6.479 0.839 1.00 0.00 28 ILE A CA 9
ATOM 4702 C C . ILE A 1 28 ? -8.322 -5.560 1.281 1.00 0.00 28 ILE A C 9
ATOM 4703 O O . ILE A 1 28 ? -8.090 -4.528 0.656 1.00 0.00 28 ILE A O 9
ATOM 4719 N N . PHE A 1 29 ? -7.618 -5.940 2.339 1.00 0.00 29 PHE A N 9
ATOM 4720 C CA . PHE A 1 29 ? -6.509 -5.140 2.820 1.00 0.00 29 PHE A CA 9
ATOM 4721 C C . PHE A 1 29 ? -5.281 -5.502 2.003 1.00 0.00 29 PHE A C 9
ATOM 4722 O O . PHE A 1 29 ? -5.184 -6.612 1.498 1.00 0.00 29 PHE A O 9
ATOM 4739 N N . GLY A 1 30 ? -4.378 -4.596 1.855 1.00 0.00 30 GLY A N 9
ATOM 4740 C CA . GLY A 1 30 ? -3.239 -4.880 1.051 1.00 0.00 30 GLY A CA 9
ATOM 4741 C C . GLY A 1 30 ? -1.941 -4.645 1.735 1.00 0.00 30 GLY A C 9
ATOM 4742 O O . GLY A 1 30 ? -1.799 -3.698 2.520 1.00 0.00 30 GLY A O 9
ATOM 4746 N N . LEU A 1 31 ? -0.988 -5.491 1.414 1.00 0.00 31 LEU A N 9
ATOM 4747 C CA . LEU A 1 31 ? 0.346 -5.428 1.955 1.00 0.00 31 LEU A CA 9
ATOM 4748 C C . LEU A 1 31 ? 1.121 -4.407 1.163 1.00 0.00 31 LEU A C 9
ATOM 4749 O O . LEU A 1 31 ? 1.155 -4.469 -0.075 1.00 0.00 31 LEU A O 9
ATOM 4765 N N . CYS A 1 32 ? 1.713 -3.480 1.841 1.00 0.00 32 CYS A N 9
ATOM 4766 C CA . CYS A 1 32 ? 2.415 -2.407 1.202 1.00 0.00 32 CYS A CA 9
ATOM 4767 C C . CYS A 1 32 ? 3.891 -2.717 1.168 1.00 0.00 32 CYS A C 9
ATOM 4768 O O . CYS A 1 32 ? 4.532 -2.861 2.210 1.00 0.00 32 CYS A O 9
ATOM 4775 N N . VAL A 1 33 ? 4.418 -2.854 -0.003 1.00 0.00 33 VAL A N 9
ATOM 4776 C CA . VAL A 1 33 ? 5.799 -3.169 -0.177 1.00 0.00 33 VAL A CA 9
ATOM 4777 C C . VAL A 1 33 ? 6.495 -2.023 -0.923 1.00 0.00 33 VAL A C 9
ATOM 4778 O O . VAL A 1 33 ? 5.937 -1.464 -1.891 1.00 0.00 33 VAL A O 9
ATOM 4791 N N . PRO A 1 34 ? 7.651 -1.578 -0.428 1.00 0.00 34 PRO A N 9
ATOM 4792 C CA . PRO A 1 34 ? 8.434 -0.570 -1.107 1.00 0.00 34 PRO A CA 9
ATOM 4793 C C . PRO A 1 34 ? 9.015 -1.138 -2.393 1.00 0.00 34 PRO A C 9
ATOM 4794 O O . PRO A 1 34 ? 9.832 -2.058 -2.378 1.00 0.00 34 PRO A O 9
ATOM 4805 N N . ASP A 1 35 ? 8.560 -0.624 -3.490 1.00 0.00 35 ASP A N 9
ATOM 4806 C CA . ASP A 1 35 ? 8.979 -1.092 -4.798 1.00 0.00 35 ASP A CA 9
ATOM 4807 C C . ASP A 1 35 ? 10.214 -0.375 -5.269 1.00 0.00 35 ASP A C 9
ATOM 4808 O O . ASP A 1 35 ? 10.808 -0.729 -6.289 1.00 0.00 35 ASP A O 9
ATOM 4817 N N . VAL A 1 36 ? 10.588 0.616 -4.542 1.00 0.00 36 VAL A N 9
ATOM 4818 C CA . VAL A 1 36 ? 11.721 1.429 -4.887 1.00 0.00 36 VAL A CA 9
ATOM 4819 C C . VAL A 1 36 ? 12.989 0.797 -4.334 1.00 0.00 36 VAL A C 9
ATOM 4820 O O . VAL A 1 36 ? 13.842 0.362 -5.130 1.00 0.00 36 VAL A O 9
ATOM 4834 N N . LEU A 1 1 ? 14.994 3.708 5.790 1.00 0.00 1 LEU A N 10
ATOM 4835 C CA . LEU A 1 1 ? 14.122 2.888 4.949 1.00 0.00 1 LEU A CA 10
ATOM 4836 C C . LEU A 1 1 ? 13.125 3.763 4.232 1.00 0.00 1 LEU A C 10
ATOM 4837 O O . LEU A 1 1 ? 12.645 4.751 4.798 1.00 0.00 1 LEU A O 10
ATOM 4855 N N . PRO A 1 2 ? 12.806 3.438 2.977 1.00 0.00 2 PRO A N 10
ATOM 4856 C CA . PRO A 1 2 ? 11.801 4.164 2.207 1.00 0.00 2 PRO A CA 10
ATOM 4857 C C . PRO A 1 2 ? 10.417 3.851 2.725 1.00 0.00 2 PRO A C 10
ATOM 4858 O O . PRO A 1 2 ? 10.052 2.683 2.911 1.00 0.00 2 PRO A O 10
ATOM 4869 N N . ARG A 1 3 ? 9.674 4.869 2.996 1.00 0.00 3 ARG A N 10
ATOM 4870 C CA . ARG A 1 3 ? 8.365 4.703 3.531 1.00 0.00 3 ARG A CA 10
ATOM 4871 C C . ARG A 1 3 ? 7.339 5.085 2.505 1.00 0.00 3 ARG A C 10
ATOM 4872 O O . ARG A 1 3 ? 7.554 5.997 1.709 1.00 0.00 3 ARG A O 10
ATOM 4893 N N . CYS A 1 4 ? 6.236 4.420 2.538 1.00 0.00 4 CYS A N 10
ATOM 4894 C CA . CYS A 1 4 ? 5.192 4.609 1.562 1.00 0.00 4 CYS A CA 10
ATOM 4895 C C . CYS A 1 4 ? 4.105 5.517 2.083 1.00 0.00 4 CYS A C 10
ATOM 4896 O O . CYS A 1 4 ? 3.191 5.875 1.345 1.00 0.00 4 CYS A O 10
ATOM 4903 N N . ASP A 1 5 ? 4.230 5.882 3.374 1.00 0.00 5 ASP A N 10
ATOM 4904 C CA . ASP A 1 5 ? 3.267 6.710 4.120 1.00 0.00 5 ASP A CA 10
ATOM 4905 C C . ASP A 1 5 ? 2.000 5.910 4.376 1.00 0.00 5 ASP A C 10
ATOM 4906 O O . ASP A 1 5 ? 0.959 6.456 4.797 1.00 0.00 5 ASP A O 10
ATOM 4915 N N . SER A 1 6 ? 2.099 4.621 4.172 1.00 0.00 6 SER A N 10
ATOM 4916 C CA . SER A 1 6 ? 0.984 3.735 4.286 1.00 0.00 6 SER A CA 10
ATOM 4917 C C . SER A 1 6 ? 1.099 2.864 5.527 1.00 0.00 6 SER A C 10
ATOM 4918 O O . SER A 1 6 ? 2.023 2.056 5.628 1.00 0.00 6 SER A O 10
ATOM 4926 N N . PRO A 1 7 ? 0.175 3.006 6.483 1.00 0.00 7 PRO A N 10
ATOM 4927 C CA . PRO A 1 7 ? 0.133 2.128 7.651 1.00 0.00 7 PRO A CA 10
ATOM 4928 C C . PRO A 1 7 ? -0.405 0.744 7.247 1.00 0.00 7 PRO A C 10
ATOM 4929 O O . PRO A 1 7 ? -0.155 -0.272 7.899 1.00 0.00 7 PRO A O 10
ATOM 4940 N N . PHE A 1 8 ? -1.123 0.747 6.141 1.00 0.00 8 PHE A N 10
ATOM 4941 C CA . PHE A 1 8 ? -1.715 -0.408 5.517 1.00 0.00 8 PHE A CA 10
ATOM 4942 C C . PHE A 1 8 ? -2.206 0.079 4.166 1.00 0.00 8 PHE A C 10
ATOM 4943 O O . PHE A 1 8 ? -2.008 1.258 3.841 1.00 0.00 8 PHE A O 10
ATOM 4960 N N . CYS A 1 9 ? -2.789 -0.780 3.394 1.00 0.00 9 CYS A N 10
ATOM 4961 C CA . CYS A 1 9 ? -3.405 -0.399 2.147 1.00 0.00 9 CYS A CA 10
ATOM 4962 C C . CYS A 1 9 ? -4.504 -1.405 1.896 1.00 0.00 9 CYS A C 10
ATOM 4963 O O . CYS A 1 9 ? -4.548 -2.442 2.569 1.00 0.00 9 CYS A O 10
ATOM 4970 N N . SER A 1 10 ? -5.410 -1.122 1.017 1.00 0.00 10 SER A N 10
ATOM 4971 C CA . SER A 1 10 ? -6.507 -2.024 0.731 1.00 0.00 10 SER A CA 10
ATOM 4972 C C . SER A 1 10 ? -7.036 -1.710 -0.646 1.00 0.00 10 SER A C 10
ATOM 4973 O O . SER A 1 10 ? -6.775 -0.648 -1.158 1.00 0.00 10 SER A O 10
ATOM 4981 N N . LEU A 1 11 ? -7.806 -2.612 -1.219 1.00 0.00 11 LEU A N 10
ATOM 4982 C CA . LEU A 1 11 ? -8.466 -2.371 -2.515 1.00 0.00 11 LEU A CA 10
ATOM 4983 C C . LEU A 1 11 ? -9.391 -1.149 -2.446 1.00 0.00 11 LEU A C 10
ATOM 4984 O O . LEU A 1 11 ? -9.651 -0.499 -3.445 1.00 0.00 11 LEU A O 10
ATOM 5000 N N . PHE A 1 12 ? -9.881 -0.858 -1.253 1.00 0.00 12 PHE A N 10
ATOM 5001 C CA . PHE A 1 12 ? -10.783 0.266 -1.041 1.00 0.00 12 PHE A CA 10
ATOM 5002 C C . PHE A 1 12 ? -10.064 1.416 -0.349 1.00 0.00 12 PHE A C 10
ATOM 5003 O O . PHE A 1 12 ? -10.662 2.437 -0.028 1.00 0.00 12 PHE A O 10
ATOM 5020 N N . ARG A 1 13 ? -8.792 1.231 -0.085 1.00 0.00 13 ARG A N 10
ATOM 5021 C CA . ARG A 1 13 ? -7.958 2.246 0.545 1.00 0.00 13 ARG A CA 10
ATOM 5022 C C . ARG A 1 13 ? -6.596 2.224 -0.131 1.00 0.00 13 ARG A C 10
ATOM 5023 O O . ARG A 1 13 ? -5.660 1.617 0.382 1.00 0.00 13 ARG A O 10
ATOM 5044 N N . ILE A 1 14 ? -6.498 2.821 -1.288 1.00 0.00 14 ILE A N 10
ATOM 5045 C CA . ILE A 1 14 ? -5.241 2.842 -2.033 1.00 0.00 14 ILE A CA 10
ATOM 5046 C C . ILE A 1 14 ? -4.601 4.205 -1.945 1.00 0.00 14 ILE A C 10
ATOM 5047 O O . ILE A 1 14 ? -3.480 4.413 -2.411 1.00 0.00 14 ILE A O 10
ATOM 5063 N N . GLY A 1 15 ? -5.306 5.127 -1.314 1.00 0.00 15 GLY A N 10
ATOM 5064 C CA . GLY A 1 15 ? -4.832 6.486 -1.184 1.00 0.00 15 GLY A CA 10
ATOM 5065 C C . GLY A 1 15 ? -3.675 6.624 -0.219 1.00 0.00 15 GLY A C 10
ATOM 5066 O O . GLY A 1 15 ? -3.042 7.671 -0.154 1.00 0.00 15 GLY A O 10
ATOM 5070 N N . LEU A 1 16 ? -3.418 5.576 0.550 1.00 0.00 16 LEU A N 10
ATOM 5071 C CA . LEU A 1 16 ? -2.304 5.564 1.474 1.00 0.00 16 LEU A CA 10
ATOM 5072 C C . LEU A 1 16 ? -0.999 5.617 0.702 1.00 0.00 16 LEU A C 10
ATOM 5073 O O . LEU A 1 16 ? -0.116 6.421 1.006 1.00 0.00 16 LEU A O 10
ATOM 5089 N N . CYS A 1 17 ? -0.904 4.791 -0.323 1.00 0.00 17 CYS A N 10
ATOM 5090 C CA . CYS A 1 17 ? 0.283 4.745 -1.131 1.00 0.00 17 CYS A CA 10
ATOM 5091 C C . CYS A 1 17 ? 0.158 5.811 -2.196 1.00 0.00 17 CYS A C 10
ATOM 5092 O O . CYS A 1 17 ? -0.472 5.600 -3.237 1.00 0.00 17 CYS A O 10
ATOM 5099 N N . GLY A 1 18 ? 0.709 6.976 -1.923 1.00 0.00 18 GLY A N 10
ATOM 5100 C CA . GLY A 1 18 ? 0.583 8.081 -2.833 1.00 0.00 18 GLY A CA 10
ATOM 5101 C C . GLY A 1 18 ? 1.544 7.987 -3.987 1.00 0.00 18 GLY A C 10
ATOM 5102 O O . GLY A 1 18 ? 2.518 8.724 -4.034 1.00 0.00 18 GLY A O 10
ATOM 5106 N N . ASP A 1 19 ? 1.309 7.008 -4.873 1.00 0.00 19 ASP A N 10
ATOM 5107 C CA . ASP A 1 19 ? 2.071 6.751 -6.127 1.00 0.00 19 ASP A CA 10
ATOM 5108 C C . ASP A 1 19 ? 3.481 6.205 -5.864 1.00 0.00 19 ASP A C 10
ATOM 5109 O O . ASP A 1 19 ? 4.072 5.540 -6.701 1.00 0.00 19 ASP A O 10
ATOM 5118 N N . LYS A 1 20 ? 3.962 6.445 -4.673 1.00 0.00 20 LYS A N 10
ATOM 5119 C CA . LYS A 1 20 ? 5.314 6.078 -4.255 1.00 0.00 20 LYS A CA 10
ATOM 5120 C C . LYS A 1 20 ? 5.512 4.574 -4.209 1.00 0.00 20 LYS A C 10
ATOM 5121 O O . LYS A 1 20 ? 6.593 4.068 -4.504 1.00 0.00 20 LYS A O 10
ATOM 5140 N N . CYS A 1 21 ? 4.487 3.863 -3.855 1.00 0.00 21 CYS A N 10
ATOM 5141 C CA . CYS A 1 21 ? 4.593 2.436 -3.708 1.00 0.00 21 CYS A CA 10
ATOM 5142 C C . CYS A 1 21 ? 3.376 1.759 -4.282 1.00 0.00 21 CYS A C 10
ATOM 5143 O O . CYS A 1 21 ? 2.470 2.430 -4.791 1.00 0.00 21 CYS A O 10
ATOM 5150 N N . THR A 1 22 ? 3.360 0.461 -4.204 1.00 0.00 22 THR A N 10
ATOM 5151 C CA . THR A 1 22 ? 2.280 -0.347 -4.680 1.00 0.00 22 THR A CA 10
ATOM 5152 C C . THR A 1 22 ? 1.830 -1.206 -3.498 1.00 0.00 22 THR A C 10
ATOM 5153 O O . THR A 1 22 ? 2.657 -1.540 -2.646 1.00 0.00 22 THR A O 10
ATOM 5164 N N . CYS A 1 23 ? 0.569 -1.526 -3.386 1.00 0.00 23 CYS A N 10
ATOM 5165 C CA . CYS A 1 23 ? 0.171 -2.367 -2.289 1.00 0.00 23 CYS A CA 10
ATOM 5166 C C . CYS A 1 23 ? -0.389 -3.682 -2.747 1.00 0.00 23 CYS A C 10
ATOM 5167 O O . CYS A 1 23 ? -1.211 -3.745 -3.673 1.00 0.00 23 CYS A O 10
ATOM 5174 N N . VAL A 1 24 ? 0.083 -4.730 -2.119 1.00 0.00 24 VAL A N 10
ATOM 5175 C CA . VAL A 1 24 ? -0.369 -6.053 -2.394 1.00 0.00 24 VAL A CA 10
ATOM 5176 C C . VAL A 1 24 ? -1.425 -6.449 -1.349 1.00 0.00 24 VAL A C 10
ATOM 5177 O O . VAL A 1 24 ? -1.145 -6.498 -0.139 1.00 0.00 24 VAL A O 10
ATOM 5190 N N . PRO A 1 25 ? -2.671 -6.629 -1.788 1.00 0.00 25 PRO A N 10
ATOM 5191 C CA . PRO A 1 25 ? -3.756 -7.017 -0.921 1.00 0.00 25 PRO A CA 10
ATOM 5192 C C . PRO A 1 25 ? -3.880 -8.533 -0.796 1.00 0.00 25 PRO A C 10
ATOM 5193 O O . PRO A 1 25 ? -3.555 -9.287 -1.731 1.00 0.00 25 PRO A O 10
ATOM 5204 N N . LEU A 1 26 ? -4.318 -8.984 0.351 1.00 0.00 26 LEU A N 10
ATOM 5205 C CA . LEU A 1 26 ? -4.493 -10.385 0.575 1.00 0.00 26 LEU A CA 10
ATOM 5206 C C . LEU A 1 26 ? -5.736 -10.686 1.436 1.00 0.00 26 LEU A C 10
ATOM 5207 O O . LEU A 1 26 ? -5.660 -10.703 2.664 1.00 0.00 26 LEU A O 10
ATOM 5223 N N . PRO A 1 27 ? -6.925 -10.845 0.810 1.00 0.00 27 PRO A N 10
ATOM 5224 C CA . PRO A 1 27 ? -7.153 -10.549 -0.604 1.00 0.00 27 PRO A CA 10
ATOM 5225 C C . PRO A 1 27 ? -7.631 -9.092 -0.811 1.00 0.00 27 PRO A C 10
ATOM 5226 O O . PRO A 1 27 ? -7.511 -8.539 -1.903 1.00 0.00 27 PRO A O 10
ATOM 5237 N N . ILE A 1 28 ? -8.125 -8.472 0.255 1.00 0.00 28 ILE A N 10
ATOM 5238 C CA . ILE A 1 28 ? -8.701 -7.130 0.172 1.00 0.00 28 ILE A CA 10
ATOM 5239 C C . ILE A 1 28 ? -7.791 -6.090 0.835 1.00 0.00 28 ILE A C 10
ATOM 5240 O O . ILE A 1 28 ? -7.531 -5.014 0.276 1.00 0.00 28 ILE A O 10
ATOM 5256 N N . PHE A 1 29 ? -7.322 -6.411 2.014 1.00 0.00 29 PHE A N 10
ATOM 5257 C CA . PHE A 1 29 ? -6.441 -5.546 2.778 1.00 0.00 29 PHE A CA 10
ATOM 5258 C C . PHE A 1 29 ? -5.016 -6.036 2.586 1.00 0.00 29 PHE A C 10
ATOM 5259 O O . PHE A 1 29 ? -4.800 -7.238 2.410 1.00 0.00 29 PHE A O 10
ATOM 5276 N N . GLY A 1 30 ? -4.060 -5.142 2.580 1.00 0.00 30 GLY A N 10
ATOM 5277 C CA . GLY A 1 30 ? -2.706 -5.552 2.374 1.00 0.00 30 GLY A CA 10
ATOM 5278 C C . GLY A 1 30 ? -1.701 -4.554 2.846 1.00 0.00 30 GLY A C 10
ATOM 5279 O O . GLY A 1 30 ? -2.043 -3.567 3.510 1.00 0.00 30 GLY A O 10
ATOM 5283 N N . LEU A 1 31 ? -0.478 -4.787 2.472 1.00 0.00 31 LEU A N 10
ATOM 5284 C CA . LEU A 1 31 ? 0.624 -3.961 2.865 1.00 0.00 31 LEU A CA 10
ATOM 5285 C C . LEU A 1 31 ? 1.181 -3.244 1.652 1.00 0.00 31 LEU A C 10
ATOM 5286 O O . LEU A 1 31 ? 0.990 -3.694 0.512 1.00 0.00 31 LEU A O 10
ATOM 5302 N N . CYS A 1 32 ? 1.828 -2.144 1.870 1.00 0.00 32 CYS A N 10
ATOM 5303 C CA . CYS A 1 32 ? 2.366 -1.373 0.789 1.00 0.00 32 CYS A CA 10
ATOM 5304 C C . CYS A 1 32 ? 3.866 -1.649 0.684 1.00 0.00 32 CYS A C 10
ATOM 5305 O O . CYS A 1 32 ? 4.549 -1.829 1.710 1.00 0.00 32 CYS A O 10
ATOM 5312 N N . VAL A 1 33 ? 4.361 -1.737 -0.520 1.00 0.00 33 VAL A N 10
ATOM 5313 C CA . VAL A 1 33 ? 5.752 -2.026 -0.760 1.00 0.00 33 VAL A CA 10
ATOM 5314 C C . VAL A 1 33 ? 6.267 -1.164 -1.928 1.00 0.00 33 VAL A C 10
ATOM 5315 O O . VAL A 1 33 ? 5.544 -0.955 -2.917 1.00 0.00 33 VAL A O 10
ATOM 5328 N N . PRO A 1 34 ? 7.452 -0.547 -1.785 1.00 0.00 34 PRO A N 10
ATOM 5329 C CA . PRO A 1 34 ? 8.077 0.174 -2.883 1.00 0.00 34 PRO A CA 10
ATOM 5330 C C . PRO A 1 34 ? 8.503 -0.811 -3.962 1.00 0.00 34 PRO A C 10
ATOM 5331 O O . PRO A 1 34 ? 8.996 -1.903 -3.659 1.00 0.00 34 PRO A O 10
ATOM 5342 N N . ASP A 1 35 ? 8.325 -0.444 -5.201 1.00 0.00 35 ASP A N 10
ATOM 5343 C CA . ASP A 1 35 ? 8.624 -1.347 -6.296 1.00 0.00 35 ASP A CA 10
ATOM 5344 C C . ASP A 1 35 ? 10.103 -1.314 -6.548 1.00 0.00 35 ASP A C 10
ATOM 5345 O O . ASP A 1 35 ? 10.735 -2.329 -6.862 1.00 0.00 35 ASP A O 10
ATOM 5354 N N . VAL A 1 36 ? 10.657 -0.149 -6.365 1.00 0.00 36 VAL A N 10
ATOM 5355 C CA . VAL A 1 36 ? 12.049 0.063 -6.536 1.00 0.00 36 VAL A CA 10
ATOM 5356 C C . VAL A 1 36 ? 12.650 0.413 -5.169 1.00 0.00 36 VAL A C 10
ATOM 5357 O O . VAL A 1 36 ? 12.732 1.610 -4.818 1.00 0.00 36 VAL A O 10
ATOM 5371 N N . LEU A 1 1 ? 14.922 4.063 1.650 1.00 0.00 1 LEU A N 11
ATOM 5372 C CA . LEU A 1 1 ? 13.705 3.311 1.441 1.00 0.00 1 LEU A CA 11
ATOM 5373 C C . LEU A 1 1 ? 12.565 4.297 1.378 1.00 0.00 1 LEU A C 11
ATOM 5374 O O . LEU A 1 1 ? 12.532 5.247 2.173 1.00 0.00 1 LEU A O 11
ATOM 5392 N N . PRO A 1 2 ? 11.648 4.146 0.409 1.00 0.00 2 PRO A N 11
ATOM 5393 C CA . PRO A 1 2 ? 10.497 5.027 0.279 1.00 0.00 2 PRO A CA 11
ATOM 5394 C C . PRO A 1 2 ? 9.606 4.964 1.495 1.00 0.00 2 PRO A C 11
ATOM 5395 O O . PRO A 1 2 ? 9.298 3.875 2.015 1.00 0.00 2 PRO A O 11
ATOM 5406 N N . ARG A 1 3 ? 9.227 6.118 1.956 1.00 0.00 3 ARG A N 11
ATOM 5407 C CA . ARG A 1 3 ? 8.353 6.229 3.067 1.00 0.00 3 ARG A CA 11
ATOM 5408 C C . ARG A 1 3 ? 6.932 6.052 2.607 1.00 0.00 3 ARG A C 11
ATOM 5409 O O . ARG A 1 3 ? 6.305 6.980 2.079 1.00 0.00 3 ARG A O 11
ATOM 5430 N N . CYS A 1 4 ? 6.464 4.852 2.730 1.00 0.00 4 CYS A N 11
ATOM 5431 C CA . CYS A 1 4 ? 5.116 4.523 2.388 1.00 0.00 4 CYS A CA 11
ATOM 5432 C C . CYS A 1 4 ? 4.224 5.081 3.491 1.00 0.00 4 CYS A C 11
ATOM 5433 O O . CYS A 1 4 ? 3.197 5.732 3.222 1.00 0.00 4 CYS A O 11
ATOM 5440 N N . ASP A 1 5 ? 4.668 4.837 4.751 1.00 0.00 5 ASP A N 11
ATOM 5441 C CA . ASP A 1 5 ? 4.002 5.299 6.004 1.00 0.00 5 ASP A CA 11
ATOM 5442 C C . ASP A 1 5 ? 2.568 4.738 6.100 1.00 0.00 5 ASP A C 11
ATOM 5443 O O . ASP A 1 5 ? 1.742 5.206 6.863 1.00 0.00 5 ASP A O 11
ATOM 5452 N N . SER A 1 6 ? 2.330 3.691 5.360 1.00 0.00 6 SER A N 11
ATOM 5453 C CA . SER A 1 6 ? 1.053 3.071 5.247 1.00 0.00 6 SER A CA 11
ATOM 5454 C C . SER A 1 6 ? 0.819 2.112 6.413 1.00 0.00 6 SER A C 11
ATOM 5455 O O . SER A 1 6 ? 1.532 1.106 6.544 1.00 0.00 6 SER A O 11
ATOM 5463 N N . PRO A 1 7 ? -0.135 2.425 7.305 1.00 0.00 7 PRO A N 11
ATOM 5464 C CA . PRO A 1 7 ? -0.518 1.514 8.378 1.00 0.00 7 PRO A CA 11
ATOM 5465 C C . PRO A 1 7 ? -1.118 0.257 7.762 1.00 0.00 7 PRO A C 11
ATOM 5466 O O . PRO A 1 7 ? -0.716 -0.874 8.074 1.00 0.00 7 PRO A O 11
ATOM 5477 N N . PHE A 1 8 ? -2.049 0.476 6.855 1.00 0.00 8 PHE A N 11
ATOM 5478 C CA . PHE A 1 8 ? -2.698 -0.560 6.091 1.00 0.00 8 PHE A CA 11
ATOM 5479 C C . PHE A 1 8 ? -2.976 0.026 4.734 1.00 0.00 8 PHE A C 11
ATOM 5480 O O . PHE A 1 8 ? -2.883 1.238 4.571 1.00 0.00 8 PHE A O 11
ATOM 5497 N N . CYS A 1 9 ? -3.297 -0.796 3.787 1.00 0.00 9 CYS A N 11
ATOM 5498 C CA . CYS A 1 9 ? -3.650 -0.352 2.470 1.00 0.00 9 CYS A CA 11
ATOM 5499 C C . CYS A 1 9 ? -4.509 -1.432 1.867 1.00 0.00 9 CYS A C 11
ATOM 5500 O O . CYS A 1 9 ? -4.427 -2.603 2.283 1.00 0.00 9 CYS A O 11
ATOM 5507 N N . SER A 1 10 ? -5.344 -1.065 0.949 1.00 0.00 10 SER A N 11
ATOM 5508 C CA . SER A 1 10 ? -6.288 -1.976 0.337 1.00 0.00 10 SER A CA 11
ATOM 5509 C C . SER A 1 10 ? -6.454 -1.601 -1.119 1.00 0.00 10 SER A C 11
ATOM 5510 O O . SER A 1 10 ? -5.918 -0.603 -1.543 1.00 0.00 10 SER A O 11
ATOM 5518 N N . LEU A 1 11 ? -7.218 -2.389 -1.878 1.00 0.00 11 LEU A N 11
ATOM 5519 C CA . LEU A 1 11 ? -7.474 -2.055 -3.277 1.00 0.00 11 LEU A CA 11
ATOM 5520 C C . LEU A 1 11 ? -8.391 -0.835 -3.372 1.00 0.00 11 LEU A C 11
ATOM 5521 O O . LEU A 1 11 ? -8.431 -0.142 -4.386 1.00 0.00 11 LEU A O 11
ATOM 5537 N N . PHE A 1 12 ? -9.148 -0.601 -2.321 1.00 0.00 12 PHE A N 11
ATOM 5538 C CA . PHE A 1 12 ? -9.996 0.567 -2.252 1.00 0.00 12 PHE A CA 11
ATOM 5539 C C . PHE A 1 12 ? -9.176 1.733 -1.729 1.00 0.00 12 PHE A C 11
ATOM 5540 O O . PHE A 1 12 ? -9.034 2.767 -2.389 1.00 0.00 12 PHE A O 11
ATOM 5557 N N . ARG A 1 13 ? -8.600 1.549 -0.557 1.00 0.00 13 ARG A N 11
ATOM 5558 C CA . ARG A 1 13 ? -7.768 2.563 0.038 1.00 0.00 13 ARG A CA 11
ATOM 5559 C C . ARG A 1 13 ? -6.340 2.374 -0.391 1.00 0.00 13 ARG A C 11
ATOM 5560 O O . ARG A 1 13 ? -5.542 1.778 0.319 1.00 0.00 13 ARG A O 11
ATOM 5581 N N . ILE A 1 14 ? -6.054 2.831 -1.591 1.00 0.00 14 ILE A N 11
ATOM 5582 C CA . ILE A 1 14 ? -4.726 2.720 -2.192 1.00 0.00 14 ILE A CA 11
ATOM 5583 C C . ILE A 1 14 ? -3.902 3.956 -1.906 1.00 0.00 14 ILE A C 11
ATOM 5584 O O . ILE A 1 14 ? -2.672 3.953 -2.046 1.00 0.00 14 ILE A O 11
ATOM 5600 N N . GLY A 1 15 ? -4.584 5.000 -1.444 1.00 0.00 15 GLY A N 11
ATOM 5601 C CA . GLY A 1 15 ? -3.962 6.290 -1.192 1.00 0.00 15 GLY A CA 11
ATOM 5602 C C . GLY A 1 15 ? -2.966 6.270 -0.049 1.00 0.00 15 GLY A C 11
ATOM 5603 O O . GLY A 1 15 ? -2.308 7.270 0.225 1.00 0.00 15 GLY A O 11
ATOM 5607 N N . LEU A 1 16 ? -2.866 5.152 0.630 1.00 0.00 16 LEU A N 11
ATOM 5608 C CA . LEU A 1 16 ? -1.910 4.995 1.699 1.00 0.00 16 LEU A CA 11
ATOM 5609 C C . LEU A 1 16 ? -0.525 4.762 1.130 1.00 0.00 16 LEU A C 11
ATOM 5610 O O . LEU A 1 16 ? 0.476 5.042 1.782 1.00 0.00 16 LEU A O 11
ATOM 5626 N N . CYS A 1 17 ? -0.471 4.259 -0.079 1.00 0.00 17 CYS A N 11
ATOM 5627 C CA . CYS A 1 17 ? 0.780 4.052 -0.760 1.00 0.00 17 CYS A CA 11
ATOM 5628 C C . CYS A 1 17 ? 0.792 4.960 -1.971 1.00 0.00 17 CYS A C 11
ATOM 5629 O O . CYS A 1 17 ? 0.348 4.584 -3.057 1.00 0.00 17 CYS A O 11
ATOM 5636 N N . GLY A 1 18 ? 1.238 6.170 -1.769 1.00 0.00 18 GLY A N 11
ATOM 5637 C CA . GLY A 1 18 ? 1.154 7.162 -2.798 1.00 0.00 18 GLY A CA 11
ATOM 5638 C C . GLY A 1 18 ? 2.367 7.241 -3.682 1.00 0.00 18 GLY A C 11
ATOM 5639 O O . GLY A 1 18 ? 3.360 7.843 -3.306 1.00 0.00 18 GLY A O 11
ATOM 5643 N N . ASP A 1 19 ? 2.306 6.535 -4.814 1.00 0.00 19 ASP A N 11
ATOM 5644 C CA . ASP A 1 19 ? 3.259 6.607 -5.949 1.00 0.00 19 ASP A CA 11
ATOM 5645 C C . ASP A 1 19 ? 4.590 5.943 -5.679 1.00 0.00 19 ASP A C 11
ATOM 5646 O O . ASP A 1 19 ? 5.221 5.377 -6.572 1.00 0.00 19 ASP A O 11
ATOM 5655 N N . LYS A 1 20 ? 4.983 5.971 -4.462 1.00 0.00 20 LYS A N 11
ATOM 5656 C CA . LYS A 1 20 ? 6.289 5.472 -4.071 1.00 0.00 20 LYS A CA 11
ATOM 5657 C C . LYS A 1 20 ? 6.209 4.002 -3.706 1.00 0.00 20 LYS A C 11
ATOM 5658 O O . LYS A 1 20 ? 7.184 3.253 -3.835 1.00 0.00 20 LYS A O 11
ATOM 5677 N N . CYS A 1 21 ? 5.043 3.580 -3.285 1.00 0.00 21 CYS A N 11
ATOM 5678 C CA . CYS A 1 21 ? 4.853 2.228 -2.847 1.00 0.00 21 CYS A CA 11
ATOM 5679 C C . CYS A 1 21 ? 3.544 1.727 -3.401 1.00 0.00 21 CYS A C 11
ATOM 5680 O O . CYS A 1 21 ? 2.725 2.528 -3.873 1.00 0.00 21 CYS A O 11
ATOM 5687 N N . THR A 1 22 ? 3.348 0.445 -3.361 1.00 0.00 22 THR A N 11
ATOM 5688 C CA . THR A 1 22 ? 2.136 -0.168 -3.825 1.00 0.00 22 THR A CA 11
ATOM 5689 C C . THR A 1 22 ? 1.724 -1.222 -2.813 1.00 0.00 22 THR A C 11
ATOM 5690 O O . THR A 1 22 ? 2.578 -1.884 -2.229 1.00 0.00 22 THR A O 11
ATOM 5701 N N . CYS A 1 23 ? 0.461 -1.346 -2.567 1.00 0.00 23 CYS A N 11
ATOM 5702 C CA . CYS A 1 23 ? -0.001 -2.341 -1.659 1.00 0.00 23 CYS A CA 11
ATOM 5703 C C . CYS A 1 23 ? -0.597 -3.515 -2.395 1.00 0.00 23 CYS A C 11
ATOM 5704 O O . CYS A 1 23 ? -1.330 -3.353 -3.384 1.00 0.00 23 CYS A O 11
ATOM 5711 N N . VAL A 1 24 ? -0.239 -4.690 -1.946 1.00 0.00 24 VAL A N 11
ATOM 5712 C CA . VAL A 1 24 ? -0.728 -5.922 -2.506 1.00 0.00 24 VAL A CA 11
ATOM 5713 C C . VAL A 1 24 ? -1.871 -6.412 -1.624 1.00 0.00 24 VAL A C 11
ATOM 5714 O O . VAL A 1 24 ? -1.627 -6.848 -0.505 1.00 0.00 24 VAL A O 11
ATOM 5727 N N . PRO A 1 25 ? -3.125 -6.288 -2.082 1.00 0.00 25 PRO A N 11
ATOM 5728 C CA . PRO A 1 25 ? -4.294 -6.677 -1.298 1.00 0.00 25 PRO A CA 11
ATOM 5729 C C . PRO A 1 25 ? -4.521 -8.188 -1.299 1.00 0.00 25 PRO A C 11
ATOM 5730 O O . PRO A 1 25 ? -4.429 -8.840 -2.350 1.00 0.00 25 PRO A O 11
ATOM 5741 N N . LEU A 1 26 ? -4.816 -8.745 -0.144 1.00 0.00 26 LEU A N 11
ATOM 5742 C CA . LEU A 1 26 ? -5.106 -10.151 -0.027 1.00 0.00 26 LEU A CA 11
ATOM 5743 C C . LEU A 1 26 ? -6.161 -10.438 1.068 1.00 0.00 26 LEU A C 11
ATOM 5744 O O . LEU A 1 26 ? -5.838 -10.503 2.263 1.00 0.00 26 LEU A O 11
ATOM 5760 N N . PRO A 1 27 ? -7.463 -10.511 0.702 1.00 0.00 27 PRO A N 11
ATOM 5761 C CA . PRO A 1 27 ? -7.974 -10.184 -0.643 1.00 0.00 27 PRO A CA 11
ATOM 5762 C C . PRO A 1 27 ? -8.298 -8.689 -0.778 1.00 0.00 27 PRO A C 11
ATOM 5763 O O . PRO A 1 27 ? -8.235 -8.118 -1.869 1.00 0.00 27 PRO A O 11
ATOM 5774 N N . ILE A 1 28 ? -8.632 -8.059 0.337 1.00 0.00 28 ILE A N 11
ATOM 5775 C CA . ILE A 1 28 ? -9.014 -6.656 0.344 1.00 0.00 28 ILE A CA 11
ATOM 5776 C C . ILE A 1 28 ? -7.865 -5.782 0.802 1.00 0.00 28 ILE A C 11
ATOM 5777 O O . ILE A 1 28 ? -7.440 -4.878 0.082 1.00 0.00 28 ILE A O 11
ATOM 5793 N N . PHE A 1 29 ? -7.364 -6.044 1.980 1.00 0.00 29 PHE A N 11
ATOM 5794 C CA . PHE A 1 29 ? -6.265 -5.281 2.513 1.00 0.00 29 PHE A CA 11
ATOM 5795 C C . PHE A 1 29 ? -4.983 -6.057 2.332 1.00 0.00 29 PHE A C 11
ATOM 5796 O O . PHE A 1 29 ? -5.017 -7.278 2.152 1.00 0.00 29 PHE A O 11
ATOM 5813 N N . GLY A 1 30 ? -3.881 -5.380 2.347 1.00 0.00 30 GLY A N 11
ATOM 5814 C CA . GLY A 1 30 ? -2.628 -6.042 2.182 1.00 0.00 30 GLY A CA 11
ATOM 5815 C C . GLY A 1 30 ? -1.502 -5.269 2.768 1.00 0.00 30 GLY A C 11
ATOM 5816 O O . GLY A 1 30 ? -1.719 -4.371 3.597 1.00 0.00 30 GLY A O 11
ATOM 5820 N N . LEU A 1 31 ? -0.311 -5.615 2.371 1.00 0.00 31 LEU A N 11
ATOM 5821 C CA . LEU A 1 31 ? 0.873 -4.937 2.823 1.00 0.00 31 LEU A CA 11
ATOM 5822 C C . LEU A 1 31 ? 1.367 -3.973 1.769 1.00 0.00 31 LEU A C 11
ATOM 5823 O O . LEU A 1 31 ? 1.078 -4.148 0.574 1.00 0.00 31 LEU A O 11
ATOM 5839 N N . CYS A 1 32 ? 2.065 -2.964 2.190 1.00 0.00 32 CYS A N 11
ATOM 5840 C CA . CYS A 1 32 ? 2.561 -1.981 1.283 1.00 0.00 32 CYS A CA 11
ATOM 5841 C C . CYS A 1 32 ? 4.038 -2.222 1.035 1.00 0.00 32 CYS A C 11
ATOM 5842 O O . CYS A 1 32 ? 4.836 -2.312 1.978 1.00 0.00 32 CYS A O 11
ATOM 5849 N N . VAL A 1 33 ? 4.394 -2.353 -0.206 1.00 0.00 33 VAL A N 11
ATOM 5850 C CA . VAL A 1 33 ? 5.750 -2.630 -0.597 1.00 0.00 33 VAL A CA 11
ATOM 5851 C C . VAL A 1 33 ? 6.251 -1.469 -1.458 1.00 0.00 33 VAL A C 11
ATOM 5852 O O . VAL A 1 33 ? 5.490 -0.942 -2.286 1.00 0.00 33 VAL A O 11
ATOM 5865 N N . PRO A 1 34 ? 7.480 -0.983 -1.221 1.00 0.00 34 PRO A N 11
ATOM 5866 C CA . PRO A 1 34 ? 8.060 0.087 -2.017 1.00 0.00 34 PRO A CA 11
ATOM 5867 C C . PRO A 1 34 ? 8.117 -0.296 -3.499 1.00 0.00 34 PRO A C 11
ATOM 5868 O O . PRO A 1 34 ? 8.668 -1.342 -3.877 1.00 0.00 34 PRO A O 11
ATOM 5879 N N . ASP A 1 35 ? 7.561 0.546 -4.324 1.00 0.00 35 ASP A N 11
ATOM 5880 C CA . ASP A 1 35 ? 7.448 0.260 -5.738 1.00 0.00 35 ASP A CA 11
ATOM 5881 C C . ASP A 1 35 ? 8.688 0.723 -6.435 1.00 0.00 35 ASP A C 11
ATOM 5882 O O . ASP A 1 35 ? 9.223 0.038 -7.306 1.00 0.00 35 ASP A O 11
ATOM 5891 N N . VAL A 1 36 ? 9.170 1.857 -6.023 1.00 0.00 36 VAL A N 11
ATOM 5892 C CA . VAL A 1 36 ? 10.364 2.412 -6.582 1.00 0.00 36 VAL A CA 11
ATOM 5893 C C . VAL A 1 36 ? 11.609 1.795 -5.915 1.00 0.00 36 VAL A C 11
ATOM 5894 O O . VAL A 1 36 ? 12.036 2.237 -4.835 1.00 0.00 36 VAL A O 11
ATOM 5908 N N . LEU A 1 1 ? 12.423 6.572 8.840 1.00 0.00 1 LEU A N 12
ATOM 5909 C CA . LEU A 1 1 ? 11.223 6.870 8.055 1.00 0.00 1 LEU A CA 12
ATOM 5910 C C . LEU A 1 1 ? 10.865 5.652 7.233 1.00 0.00 1 LEU A C 12
ATOM 5911 O O . LEU A 1 1 ? 11.757 4.898 6.843 1.00 0.00 1 LEU A O 12
ATOM 5929 N N . PRO A 1 2 ? 9.568 5.402 6.986 1.00 0.00 2 PRO A N 12
ATOM 5930 C CA . PRO A 1 2 ? 9.139 4.290 6.148 1.00 0.00 2 PRO A CA 12
ATOM 5931 C C . PRO A 1 2 ? 9.369 4.604 4.685 1.00 0.00 2 PRO A C 12
ATOM 5932 O O . PRO A 1 2 ? 9.315 5.756 4.278 1.00 0.00 2 PRO A O 12
ATOM 5943 N N . ARG A 1 3 ? 9.606 3.586 3.902 1.00 0.00 3 ARG A N 12
ATOM 5944 C CA . ARG A 1 3 ? 9.929 3.747 2.489 1.00 0.00 3 ARG A CA 12
ATOM 5945 C C . ARG A 1 3 ? 8.726 4.039 1.631 1.00 0.00 3 ARG A C 12
ATOM 5946 O O . ARG A 1 3 ? 8.823 4.626 0.551 1.00 0.00 3 ARG A O 12
ATOM 5967 N N . CYS A 1 4 ? 7.634 3.655 2.113 1.00 0.00 4 CYS A N 12
ATOM 5968 C CA . CYS A 1 4 ? 6.377 3.851 1.417 1.00 0.00 4 CYS A CA 12
ATOM 5969 C C . CYS A 1 4 ? 5.482 4.802 2.174 1.00 0.00 4 CYS A C 12
ATOM 5970 O O . CYS A 1 4 ? 4.457 5.253 1.656 1.00 0.00 4 CYS A O 12
ATOM 5977 N N . ASP A 1 5 ? 5.878 5.090 3.418 1.00 0.00 5 ASP A N 12
ATOM 5978 C CA . ASP A 1 5 ? 5.172 6.024 4.315 1.00 0.00 5 ASP A CA 12
ATOM 5979 C C . ASP A 1 5 ? 3.751 5.572 4.615 1.00 0.00 5 ASP A C 12
ATOM 5980 O O . ASP A 1 5 ? 2.912 6.356 5.061 1.00 0.00 5 ASP A O 12
ATOM 5989 N N . SER A 1 6 ? 3.496 4.307 4.432 1.00 0.00 6 SER A N 12
ATOM 5990 C CA . SER A 1 6 ? 2.189 3.783 4.635 1.00 0.00 6 SER A CA 12
ATOM 5991 C C . SER A 1 6 ? 2.225 2.703 5.706 1.00 0.00 6 SER A C 12
ATOM 5992 O O . SER A 1 6 ? 2.976 1.722 5.584 1.00 0.00 6 SER A O 12
ATOM 6000 N N . PRO A 1 7 ? 1.460 2.881 6.795 1.00 0.00 7 PRO A N 12
ATOM 6001 C CA . PRO A 1 7 ? 1.376 1.878 7.839 1.00 0.00 7 PRO A CA 12
ATOM 6002 C C . PRO A 1 7 ? 0.642 0.623 7.336 1.00 0.00 7 PRO A C 12
ATOM 6003 O O . PRO A 1 7 ? 1.034 -0.505 7.640 1.00 0.00 7 PRO A O 12
ATOM 6014 N N . PHE A 1 8 ? -0.405 0.840 6.552 1.00 0.00 8 PHE A N 12
ATOM 6015 C CA . PHE A 1 8 ? -1.210 -0.215 5.965 1.00 0.00 8 PHE A CA 12
ATOM 6016 C C . PHE A 1 8 ? -2.151 0.417 4.962 1.00 0.00 8 PHE A C 12
ATOM 6017 O O . PHE A 1 8 ? -2.348 1.641 4.982 1.00 0.00 8 PHE A O 12
ATOM 6034 N N . CYS A 1 9 ? -2.720 -0.385 4.113 1.00 0.00 9 CYS A N 12
ATOM 6035 C CA . CYS A 1 9 ? -3.696 0.070 3.154 1.00 0.00 9 CYS A CA 12
ATOM 6036 C C . CYS A 1 9 ? -4.675 -1.069 2.867 1.00 0.00 9 CYS A C 12
ATOM 6037 O O . CYS A 1 9 ? -4.649 -2.086 3.564 1.00 0.00 9 CYS A O 12
ATOM 6044 N N . SER A 1 10 ? -5.562 -0.902 1.919 1.00 0.00 10 SER A N 12
ATOM 6045 C CA . SER A 1 10 ? -6.521 -1.931 1.529 1.00 0.00 10 SER A CA 12
ATOM 6046 C C . SER A 1 10 ? -6.938 -1.655 0.097 1.00 0.00 10 SER A C 12
ATOM 6047 O O . SER A 1 10 ? -6.580 -0.625 -0.422 1.00 0.00 10 SER A O 12
ATOM 6055 N N . LEU A 1 11 ? -7.698 -2.544 -0.534 1.00 0.00 11 LEU A N 12
ATOM 6056 C CA . LEU A 1 11 ? -8.106 -2.325 -1.929 1.00 0.00 11 LEU A CA 12
ATOM 6057 C C . LEU A 1 11 ? -9.029 -1.115 -2.082 1.00 0.00 11 LEU A C 12
ATOM 6058 O O . LEU A 1 11 ? -9.065 -0.474 -3.124 1.00 0.00 11 LEU A O 12
ATOM 6074 N N . PHE A 1 12 ? -9.761 -0.802 -1.026 1.00 0.00 12 PHE A N 12
ATOM 6075 C CA . PHE A 1 12 ? -10.662 0.348 -1.049 1.00 0.00 12 PHE A CA 12
ATOM 6076 C C . PHE A 1 12 ? -9.898 1.643 -0.778 1.00 0.00 12 PHE A C 12
ATOM 6077 O O . PHE A 1 12 ? -10.372 2.726 -1.088 1.00 0.00 12 PHE A O 12
ATOM 6094 N N . ARG A 1 13 ? -8.739 1.523 -0.159 1.00 0.00 13 ARG A N 12
ATOM 6095 C CA . ARG A 1 13 ? -7.900 2.670 0.145 1.00 0.00 13 ARG A CA 12
ATOM 6096 C C . ARG A 1 13 ? -6.487 2.389 -0.310 1.00 0.00 13 ARG A C 12
ATOM 6097 O O . ARG A 1 13 ? -5.649 1.915 0.469 1.00 0.00 13 ARG A O 12
ATOM 6118 N N . ILE A 1 14 ? -6.246 2.597 -1.589 1.00 0.00 14 ILE A N 12
ATOM 6119 C CA . ILE A 1 14 ? -4.932 2.351 -2.172 1.00 0.00 14 ILE A CA 12
ATOM 6120 C C . ILE A 1 14 ? -4.167 3.647 -2.337 1.00 0.00 14 ILE A C 12
ATOM 6121 O O . ILE A 1 14 ? -2.979 3.644 -2.674 1.00 0.00 14 ILE A O 12
ATOM 6137 N N . GLY A 1 15 ? -4.844 4.756 -2.037 1.00 0.00 15 GLY A N 12
ATOM 6138 C CA . GLY A 1 15 ? -4.262 6.087 -2.166 1.00 0.00 15 GLY A CA 12
ATOM 6139 C C . GLY A 1 15 ? -3.136 6.336 -1.181 1.00 0.00 15 GLY A C 12
ATOM 6140 O O . GLY A 1 15 ? -2.458 7.364 -1.242 1.00 0.00 15 GLY A O 12
ATOM 6144 N N . LEU A 1 16 ? -2.957 5.406 -0.259 1.00 0.00 16 LEU A N 12
ATOM 6145 C CA . LEU A 1 16 ? -1.857 5.453 0.687 1.00 0.00 16 LEU A CA 12
ATOM 6146 C C . LEU A 1 16 ? -0.526 5.292 -0.041 1.00 0.00 16 LEU A C 12
ATOM 6147 O O . LEU A 1 16 ? 0.478 5.907 0.332 1.00 0.00 16 LEU A O 12
ATOM 6163 N N . CYS A 1 17 ? -0.528 4.502 -1.098 1.00 0.00 17 CYS A N 12
ATOM 6164 C CA . CYS A 1 17 ? 0.682 4.237 -1.830 1.00 0.00 17 CYS A CA 12
ATOM 6165 C C . CYS A 1 17 ? 0.495 4.525 -3.299 1.00 0.00 17 CYS A C 12
ATOM 6166 O O . CYS A 1 17 ? -0.126 3.746 -4.029 1.00 0.00 17 CYS A O 12
ATOM 6173 N N . GLY A 1 18 ? 0.996 5.641 -3.721 1.00 0.00 18 GLY A N 12
ATOM 6174 C CA . GLY A 1 18 ? 0.937 6.007 -5.093 1.00 0.00 18 GLY A CA 12
ATOM 6175 C C . GLY A 1 18 ? 2.251 6.564 -5.516 1.00 0.00 18 GLY A C 12
ATOM 6176 O O . GLY A 1 18 ? 2.969 7.137 -4.677 1.00 0.00 18 GLY A O 12
ATOM 6180 N N . ASP A 1 19 ? 2.621 6.323 -6.779 1.00 0.00 19 ASP A N 12
ATOM 6181 C CA . ASP A 1 19 ? 3.848 6.821 -7.422 1.00 0.00 19 ASP A CA 12
ATOM 6182 C C . ASP A 1 19 ? 5.103 6.093 -6.974 1.00 0.00 19 ASP A C 12
ATOM 6183 O O . ASP A 1 19 ? 6.072 5.970 -7.724 1.00 0.00 19 ASP A O 12
ATOM 6192 N N . LYS A 1 20 ? 5.072 5.575 -5.787 1.00 0.00 20 LYS A N 12
ATOM 6193 C CA . LYS A 1 20 ? 6.260 5.008 -5.191 1.00 0.00 20 LYS A CA 12
ATOM 6194 C C . LYS A 1 20 ? 6.113 3.526 -4.854 1.00 0.00 20 LYS A C 12
ATOM 6195 O O . LYS A 1 20 ? 7.022 2.713 -5.127 1.00 0.00 20 LYS A O 12
ATOM 6214 N N . CYS A 1 21 ? 4.993 3.161 -4.288 1.00 0.00 21 CYS A N 12
ATOM 6215 C CA . CYS A 1 21 ? 4.782 1.803 -3.869 1.00 0.00 21 CYS A CA 12
ATOM 6216 C C . CYS A 1 21 ? 3.403 1.379 -4.279 1.00 0.00 21 CYS A C 12
ATOM 6217 O O . CYS A 1 21 ? 2.576 2.232 -4.617 1.00 0.00 21 CYS A O 12
ATOM 6224 N N . THR A 1 22 ? 3.146 0.103 -4.241 1.00 0.00 22 THR A N 12
ATOM 6225 C CA . THR A 1 22 ? 1.878 -0.419 -4.657 1.00 0.00 22 THR A CA 12
ATOM 6226 C C . THR A 1 22 ? 1.284 -1.267 -3.528 1.00 0.00 22 THR A C 12
ATOM 6227 O O . THR A 1 22 ? 2.022 -1.952 -2.809 1.00 0.00 22 THR A O 12
ATOM 6238 N N . CYS A 1 23 ? -0.007 -1.176 -3.339 1.00 0.00 23 CYS A N 12
ATOM 6239 C CA . CYS A 1 23 ? -0.692 -1.958 -2.341 1.00 0.00 23 CYS A CA 12
ATOM 6240 C C . CYS A 1 23 ? -1.168 -3.273 -2.918 1.00 0.00 23 CYS A C 12
ATOM 6241 O O . CYS A 1 23 ? -1.878 -3.301 -3.923 1.00 0.00 23 CYS A O 12
ATOM 6248 N N . VAL A 1 24 ? -0.748 -4.351 -2.308 1.00 0.00 24 VAL A N 12
ATOM 6249 C CA . VAL A 1 24 ? -1.195 -5.670 -2.683 1.00 0.00 24 VAL A CA 12
ATOM 6250 C C . VAL A 1 24 ? -2.208 -6.138 -1.641 1.00 0.00 24 VAL A C 12
ATOM 6251 O O . VAL A 1 24 ? -1.824 -6.502 -0.525 1.00 0.00 24 VAL A O 12
ATOM 6264 N N . PRO A 1 25 ? -3.511 -6.040 -1.943 1.00 0.00 25 PRO A N 12
ATOM 6265 C CA . PRO A 1 25 ? -4.564 -6.471 -1.037 1.00 0.00 25 PRO A CA 12
ATOM 6266 C C . PRO A 1 25 ? -4.657 -7.975 -0.966 1.00 0.00 25 PRO A C 12
ATOM 6267 O O . PRO A 1 25 ? -4.814 -8.650 -1.982 1.00 0.00 25 PRO A O 12
ATOM 6278 N N . LEU A 1 26 ? -4.550 -8.493 0.216 1.00 0.00 26 LEU A N 12
ATOM 6279 C CA . LEU A 1 26 ? -4.567 -9.893 0.431 1.00 0.00 26 LEU A CA 12
ATOM 6280 C C . LEU A 1 26 ? -5.457 -10.319 1.618 1.00 0.00 26 LEU A C 12
ATOM 6281 O O . LEU A 1 26 ? -5.029 -10.338 2.755 1.00 0.00 26 LEU A O 12
ATOM 6297 N N . PRO A 1 27 ? -6.757 -10.591 1.380 1.00 0.00 27 PRO A N 12
ATOM 6298 C CA . PRO A 1 27 ? -7.431 -10.375 0.090 1.00 0.00 27 PRO A CA 12
ATOM 6299 C C . PRO A 1 27 ? -8.004 -8.951 -0.030 1.00 0.00 27 PRO A C 12
ATOM 6300 O O . PRO A 1 27 ? -8.133 -8.412 -1.128 1.00 0.00 27 PRO A O 12
ATOM 6311 N N . ILE A 1 28 ? -8.340 -8.343 1.099 1.00 0.00 28 ILE A N 12
ATOM 6312 C CA . ILE A 1 28 ? -8.929 -7.014 1.089 1.00 0.00 28 ILE A CA 12
ATOM 6313 C C . ILE A 1 28 ? -7.963 -5.977 1.651 1.00 0.00 28 ILE A C 12
ATOM 6314 O O . ILE A 1 28 ? -7.760 -4.917 1.035 1.00 0.00 28 ILE A O 12
ATOM 6330 N N . PHE A 1 29 ? -7.368 -6.263 2.804 1.00 0.00 29 PHE A N 12
ATOM 6331 C CA . PHE A 1 29 ? -6.362 -5.370 3.354 1.00 0.00 29 PHE A CA 12
ATOM 6332 C C . PHE A 1 29 ? -5.091 -5.551 2.566 1.00 0.00 29 PHE A C 12
ATOM 6333 O O . PHE A 1 29 ? -4.793 -6.654 2.129 1.00 0.00 29 PHE A O 12
ATOM 6350 N N . GLY A 1 30 ? -4.363 -4.508 2.366 1.00 0.00 30 GLY A N 12
ATOM 6351 C CA . GLY A 1 30 ? -3.230 -4.601 1.523 1.00 0.00 30 GLY A CA 12
ATOM 6352 C C . GLY A 1 30 ? -1.972 -4.180 2.164 1.00 0.00 30 GLY A C 12
ATOM 6353 O O . GLY A 1 30 ? -1.959 -3.310 3.047 1.00 0.00 30 GLY A O 12
ATOM 6357 N N . LEU A 1 31 ? -0.922 -4.808 1.743 1.00 0.00 31 LEU A N 12
ATOM 6358 C CA . LEU A 1 31 ? 0.391 -4.482 2.188 1.00 0.00 31 LEU A CA 12
ATOM 6359 C C . LEU A 1 31 ? 1.029 -3.630 1.123 1.00 0.00 31 LEU A C 12
ATOM 6360 O O . LEU A 1 31 ? 0.832 -3.871 -0.076 1.00 0.00 31 LEU A O 12
ATOM 6376 N N . CYS A 1 32 ? 1.742 -2.645 1.533 1.00 0.00 32 CYS A N 12
ATOM 6377 C CA . CYS A 1 32 ? 2.339 -1.722 0.622 1.00 0.00 32 CYS A CA 12
ATOM 6378 C C . CYS A 1 32 ? 3.768 -2.147 0.328 1.00 0.00 32 CYS A C 12
ATOM 6379 O O . CYS A 1 32 ? 4.625 -2.186 1.232 1.00 0.00 32 CYS A O 12
ATOM 6386 N N . VAL A 1 33 ? 4.014 -2.504 -0.902 1.00 0.00 33 VAL A N 12
ATOM 6387 C CA . VAL A 1 33 ? 5.311 -2.963 -1.320 1.00 0.00 33 VAL A CA 12
ATOM 6388 C C . VAL A 1 33 ? 5.991 -1.901 -2.199 1.00 0.00 33 VAL A C 12
ATOM 6389 O O . VAL A 1 33 ? 5.357 -1.351 -3.126 1.00 0.00 33 VAL A O 12
ATOM 6402 N N . PRO A 1 34 ? 7.257 -1.547 -1.893 1.00 0.00 34 PRO A N 12
ATOM 6403 C CA . PRO A 1 34 ? 8.028 -0.592 -2.690 1.00 0.00 34 PRO A CA 12
ATOM 6404 C C . PRO A 1 34 ? 8.204 -1.103 -4.108 1.00 0.00 34 PRO A C 12
ATOM 6405 O O . PRO A 1 34 ? 8.784 -2.181 -4.336 1.00 0.00 34 PRO A O 12
ATOM 6416 N N . ASP A 1 35 ? 7.683 -0.371 -5.053 1.00 0.00 35 ASP A N 12
ATOM 6417 C CA . ASP A 1 35 ? 7.718 -0.816 -6.427 1.00 0.00 35 ASP A CA 12
ATOM 6418 C C . ASP A 1 35 ? 8.783 -0.079 -7.190 1.00 0.00 35 ASP A C 12
ATOM 6419 O O . ASP A 1 35 ? 9.542 -0.670 -7.938 1.00 0.00 35 ASP A O 12
ATOM 6428 N N . VAL A 1 36 ? 8.848 1.206 -6.980 1.00 0.00 36 VAL A N 12
ATOM 6429 C CA . VAL A 1 36 ? 9.839 2.028 -7.627 1.00 0.00 36 VAL A CA 12
ATOM 6430 C C . VAL A 1 36 ? 11.148 1.930 -6.858 1.00 0.00 36 VAL A C 12
ATOM 6431 O O . VAL A 1 36 ? 11.274 2.575 -5.803 1.00 0.00 36 VAL A O 12
ATOM 6445 N N . LEU A 1 1 ? 12.245 -0.167 6.848 1.00 0.00 1 LEU A N 13
ATOM 6446 C CA . LEU A 1 1 ? 10.813 -0.002 6.635 1.00 0.00 1 LEU A CA 13
ATOM 6447 C C . LEU A 1 1 ? 10.608 0.692 5.312 1.00 0.00 1 LEU A C 13
ATOM 6448 O O . LEU A 1 1 ? 11.471 1.469 4.888 1.00 0.00 1 LEU A O 13
ATOM 6466 N N . PRO A 1 2 ? 9.505 0.395 4.608 1.00 0.00 2 PRO A N 13
ATOM 6467 C CA . PRO A 1 2 ? 9.167 1.069 3.362 1.00 0.00 2 PRO A CA 13
ATOM 6468 C C . PRO A 1 2 ? 8.836 2.523 3.617 1.00 0.00 2 PRO A C 13
ATOM 6469 O O . PRO A 1 2 ? 8.068 2.858 4.533 1.00 0.00 2 PRO A O 13
ATOM 6480 N N . ARG A 1 3 ? 9.405 3.377 2.835 1.00 0.00 3 ARG A N 13
ATOM 6481 C CA . ARG A 1 3 ? 9.192 4.778 2.977 1.00 0.00 3 ARG A CA 13
ATOM 6482 C C . ARG A 1 3 ? 8.044 5.192 2.095 1.00 0.00 3 ARG A C 13
ATOM 6483 O O . ARG A 1 3 ? 8.234 5.696 0.989 1.00 0.00 3 ARG A O 13
ATOM 6504 N N . CYS A 1 4 ? 6.873 4.899 2.541 1.00 0.00 4 CYS A N 13
ATOM 6505 C CA . CYS A 1 4 ? 5.696 5.170 1.769 1.00 0.00 4 CYS A CA 13
ATOM 6506 C C . CYS A 1 4 ? 4.709 5.987 2.564 1.00 0.00 4 CYS A C 13
ATOM 6507 O O . CYS A 1 4 ? 3.821 6.629 1.988 1.00 0.00 4 CYS A O 13
ATOM 6514 N N . ASP A 1 5 ? 4.891 5.990 3.903 1.00 0.00 5 ASP A N 13
ATOM 6515 C CA . ASP A 1 5 ? 3.975 6.645 4.846 1.00 0.00 5 ASP A CA 13
ATOM 6516 C C . ASP A 1 5 ? 2.629 5.954 4.809 1.00 0.00 5 ASP A C 13
ATOM 6517 O O . ASP A 1 5 ? 1.588 6.539 5.132 1.00 0.00 5 ASP A O 13
ATOM 6526 N N . SER A 1 6 ? 2.666 4.695 4.451 1.00 0.00 6 SER A N 13
ATOM 6527 C CA . SER A 1 6 ? 1.502 3.878 4.358 1.00 0.00 6 SER A CA 13
ATOM 6528 C C . SER A 1 6 ? 1.605 2.773 5.420 1.00 0.00 6 SER A C 13
ATOM 6529 O O . SER A 1 6 ? 2.461 1.890 5.308 1.00 0.00 6 SER A O 13
ATOM 6537 N N . PRO A 1 7 ? 0.789 2.815 6.482 1.00 0.00 7 PRO A N 13
ATOM 6538 C CA . PRO A 1 7 ? 0.819 1.772 7.516 1.00 0.00 7 PRO A CA 13
ATOM 6539 C C . PRO A 1 7 ? 0.247 0.451 6.986 1.00 0.00 7 PRO A C 13
ATOM 6540 O O . PRO A 1 7 ? 0.656 -0.636 7.383 1.00 0.00 7 PRO A O 13
ATOM 6551 N N . PHE A 1 8 ? -0.667 0.574 6.065 1.00 0.00 8 PHE A N 13
ATOM 6552 C CA . PHE A 1 8 ? -1.318 -0.525 5.419 1.00 0.00 8 PHE A CA 13
ATOM 6553 C C . PHE A 1 8 ? -1.953 0.046 4.175 1.00 0.00 8 PHE A C 13
ATOM 6554 O O . PHE A 1 8 ? -1.820 1.248 3.925 1.00 0.00 8 PHE A O 13
ATOM 6571 N N . CYS A 1 9 ? -2.610 -0.766 3.413 1.00 0.00 9 CYS A N 13
ATOM 6572 C CA . CYS A 1 9 ? -3.291 -0.319 2.230 1.00 0.00 9 CYS A CA 13
ATOM 6573 C C . CYS A 1 9 ? -4.413 -1.312 1.960 1.00 0.00 9 CYS A C 13
ATOM 6574 O O . CYS A 1 9 ? -4.492 -2.329 2.651 1.00 0.00 9 CYS A O 13
ATOM 6581 N N . SER A 1 10 ? -5.268 -1.043 1.005 1.00 0.00 10 SER A N 13
ATOM 6582 C CA . SER A 1 10 ? -6.379 -1.923 0.708 1.00 0.00 10 SER A CA 13
ATOM 6583 C C . SER A 1 10 ? -6.710 -1.812 -0.761 1.00 0.00 10 SER A C 13
ATOM 6584 O O . SER A 1 10 ? -6.218 -0.922 -1.413 1.00 0.00 10 SER A O 13
ATOM 6592 N N . LEU A 1 11 ? -7.540 -2.704 -1.282 1.00 0.00 11 LEU A N 13
ATOM 6593 C CA . LEU A 1 11 ? -7.954 -2.608 -2.680 1.00 0.00 11 LEU A CA 13
ATOM 6594 C C . LEU A 1 11 ? -8.936 -1.457 -2.854 1.00 0.00 11 LEU A C 13
ATOM 6595 O O . LEU A 1 11 ? -9.085 -0.897 -3.947 1.00 0.00 11 LEU A O 13
ATOM 6611 N N . PHE A 1 12 ? -9.617 -1.120 -1.779 1.00 0.00 12 PHE A N 13
ATOM 6612 C CA . PHE A 1 12 ? -10.587 -0.060 -1.797 1.00 0.00 12 PHE A CA 13
ATOM 6613 C C . PHE A 1 12 ? -9.868 1.262 -1.732 1.00 0.00 12 PHE A C 13
ATOM 6614 O O . PHE A 1 12 ? -10.155 2.179 -2.495 1.00 0.00 12 PHE A O 13
ATOM 6631 N N . ARG A 1 13 ? -8.928 1.349 -0.832 1.00 0.00 13 ARG A N 13
ATOM 6632 C CA . ARG A 1 13 ? -8.132 2.525 -0.693 1.00 0.00 13 ARG A CA 13
ATOM 6633 C C . ARG A 1 13 ? -6.694 2.201 -0.949 1.00 0.00 13 ARG A C 13
ATOM 6634 O O . ARG A 1 13 ? -5.988 1.705 -0.063 1.00 0.00 13 ARG A O 13
ATOM 6655 N N . ILE A 1 14 ? -6.277 2.424 -2.169 1.00 0.00 14 ILE A N 13
ATOM 6656 C CA . ILE A 1 14 ? -4.890 2.242 -2.551 1.00 0.00 14 ILE A CA 13
ATOM 6657 C C . ILE A 1 14 ? -4.177 3.574 -2.411 1.00 0.00 14 ILE A C 13
ATOM 6658 O O . ILE A 1 14 ? -2.951 3.680 -2.548 1.00 0.00 14 ILE A O 13
ATOM 6674 N N . GLY A 1 15 ? -4.981 4.586 -2.064 1.00 0.00 15 GLY A N 13
ATOM 6675 C CA . GLY A 1 15 ? -4.526 5.944 -1.874 1.00 0.00 15 GLY A CA 13
ATOM 6676 C C . GLY A 1 15 ? -3.671 6.130 -0.642 1.00 0.00 15 GLY A C 13
ATOM 6677 O O . GLY A 1 15 ? -3.264 7.240 -0.331 1.00 0.00 15 GLY A O 13
ATOM 6681 N N . LEU A 1 16 ? -3.435 5.058 0.087 1.00 0.00 16 LEU A N 13
ATOM 6682 C CA . LEU A 1 16 ? -2.507 5.099 1.202 1.00 0.00 16 LEU A CA 13
ATOM 6683 C C . LEU A 1 16 ? -1.093 5.217 0.661 1.00 0.00 16 LEU A C 13
ATOM 6684 O O . LEU A 1 16 ? -0.215 5.835 1.279 1.00 0.00 16 LEU A O 13
ATOM 6700 N N . CYS A 1 17 ? -0.895 4.655 -0.509 1.00 0.00 17 CYS A N 13
ATOM 6701 C CA . CYS A 1 17 ? 0.376 4.676 -1.176 1.00 0.00 17 CYS A CA 13
ATOM 6702 C C . CYS A 1 17 ? 0.393 5.863 -2.129 1.00 0.00 17 CYS A C 13
ATOM 6703 O O . CYS A 1 17 ? -0.466 5.978 -3.008 1.00 0.00 17 CYS A O 13
ATOM 6710 N N . GLY A 1 18 ? 1.352 6.740 -1.968 1.00 0.00 18 GLY A N 13
ATOM 6711 C CA . GLY A 1 18 ? 1.378 7.961 -2.746 1.00 0.00 18 GLY A CA 13
ATOM 6712 C C . GLY A 1 18 ? 2.112 7.826 -4.062 1.00 0.00 18 GLY A C 13
ATOM 6713 O O . GLY A 1 18 ? 3.058 8.550 -4.310 1.00 0.00 18 GLY A O 13
ATOM 6717 N N . ASP A 1 19 ? 1.712 6.833 -4.868 1.00 0.00 19 ASP A N 13
ATOM 6718 C CA . ASP A 1 19 ? 2.208 6.584 -6.252 1.00 0.00 19 ASP A CA 13
ATOM 6719 C C . ASP A 1 19 ? 3.654 6.077 -6.304 1.00 0.00 19 ASP A C 13
ATOM 6720 O O . ASP A 1 19 ? 4.085 5.474 -7.280 1.00 0.00 19 ASP A O 13
ATOM 6729 N N . LYS A 1 20 ? 4.368 6.279 -5.237 1.00 0.00 20 LYS A N 13
ATOM 6730 C CA . LYS A 1 20 ? 5.764 5.866 -5.138 1.00 0.00 20 LYS A CA 13
ATOM 6731 C C . LYS A 1 20 ? 5.874 4.426 -4.716 1.00 0.00 20 LYS A C 13
ATOM 6732 O O . LYS A 1 20 ? 6.927 3.776 -4.856 1.00 0.00 20 LYS A O 13
ATOM 6751 N N . CYS A 1 21 ? 4.799 3.948 -4.181 1.00 0.00 21 CYS A N 13
ATOM 6752 C CA . CYS A 1 21 ? 4.699 2.619 -3.692 1.00 0.00 21 CYS A CA 13
ATOM 6753 C C . CYS A 1 21 ? 3.371 2.064 -4.143 1.00 0.00 21 CYS A C 13
ATOM 6754 O O . CYS A 1 21 ? 2.428 2.841 -4.390 1.00 0.00 21 CYS A O 13
ATOM 6761 N N . THR A 1 22 ? 3.293 0.777 -4.281 1.00 0.00 22 THR A N 13
ATOM 6762 C CA . THR A 1 22 ? 2.088 0.108 -4.677 1.00 0.00 22 THR A CA 13
ATOM 6763 C C . THR A 1 22 ? 1.773 -0.949 -3.629 1.00 0.00 22 THR A C 13
ATOM 6764 O O . THR A 1 22 ? 2.688 -1.552 -3.054 1.00 0.00 22 THR A O 13
ATOM 6775 N N . CYS A 1 23 ? 0.523 -1.140 -3.327 1.00 0.00 23 CYS A N 13
ATOM 6776 C CA . CYS A 1 23 ? 0.161 -2.102 -2.337 1.00 0.00 23 CYS A CA 13
ATOM 6777 C C . CYS A 1 23 ? -0.492 -3.309 -2.950 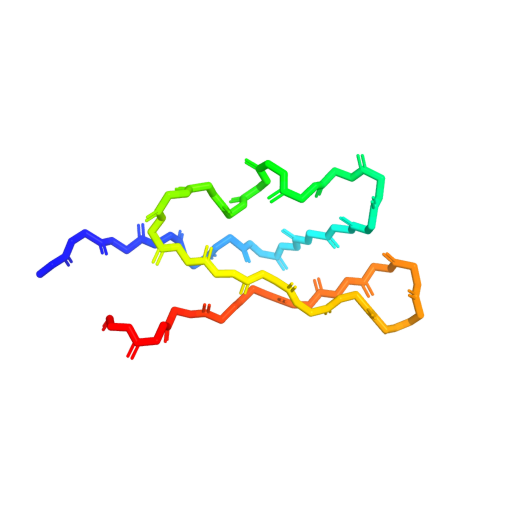1.00 0.00 23 CYS A C 13
ATOM 6778 O O . CYS A 1 23 ? -1.030 -3.250 -4.061 1.00 0.00 23 CYS A O 13
ATOM 6785 N N . VAL A 1 24 ? -0.421 -4.397 -2.249 1.00 0.00 24 VAL A N 13
ATOM 6786 C CA . VAL A 1 24 ? -1.068 -5.604 -2.648 1.00 0.00 24 VAL A CA 13
ATOM 6787 C C . VAL A 1 24 ? -2.050 -6.005 -1.548 1.00 0.00 24 VAL A C 13
ATOM 6788 O O . VAL A 1 24 ? -1.659 -6.159 -0.395 1.00 0.00 24 VAL A O 13
ATOM 6801 N N . PRO A 1 25 ? -3.339 -6.069 -1.857 1.00 0.00 25 PRO A N 13
ATOM 6802 C CA . PRO A 1 25 ? -4.339 -6.456 -0.887 1.00 0.00 25 PRO A CA 13
ATOM 6803 C C . PRO A 1 25 ? -4.409 -7.974 -0.733 1.00 0.00 25 PRO A C 13
ATOM 6804 O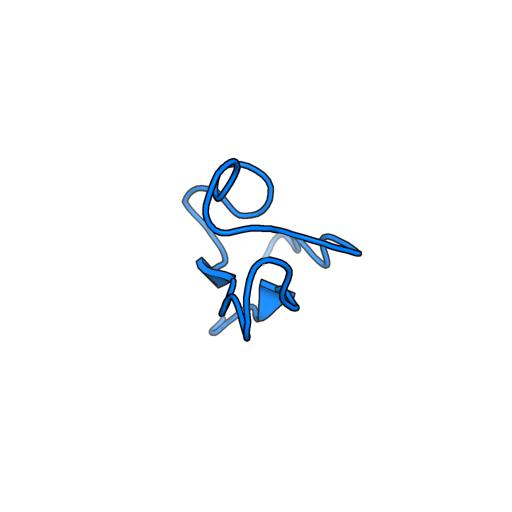 O . PRO A 1 25 ? -4.599 -8.705 -1.718 1.00 0.00 25 PRO A O 13
ATOM 6815 N N . LEU A 1 26 ? -4.245 -8.454 0.478 1.00 0.00 26 LEU A N 13
ATOM 6816 C CA . LEU A 1 26 ? -4.291 -9.868 0.713 1.00 0.00 26 LEU A CA 13
ATOM 6817 C C . LEU A 1 26 ? -5.038 -10.208 2.011 1.00 0.00 26 LEU A C 13
ATOM 6818 O O . LEU A 1 26 ? -4.459 -10.177 3.097 1.00 0.00 26 LEU A O 13
ATOM 6834 N N . PRO A 1 27 ? -6.366 -10.461 1.943 1.00 0.00 27 PRO A N 13
ATOM 6835 C CA . PRO A 1 27 ? -7.186 -10.326 0.724 1.00 0.00 27 PRO A CA 13
ATOM 6836 C C . PRO A 1 27 ? -7.747 -8.901 0.530 1.00 0.00 27 PRO A C 13
ATOM 6837 O O . PRO A 1 27 ? -7.841 -8.409 -0.593 1.00 0.00 27 PRO A O 13
ATOM 6848 N N . ILE A 1 28 ? -8.101 -8.238 1.620 1.00 0.00 28 ILE A N 13
ATOM 6849 C CA . ILE A 1 28 ? -8.693 -6.906 1.541 1.00 0.00 28 ILE A CA 13
ATOM 6850 C C . ILE A 1 28 ? -7.647 -5.848 1.829 1.00 0.00 28 ILE A C 13
ATOM 6851 O O . ILE A 1 28 ? -7.456 -4.906 1.046 1.00 0.00 28 ILE A O 13
ATOM 6867 N N . PHE A 1 29 ? -6.981 -6.004 2.931 1.00 0.00 29 PHE A N 13
ATOM 6868 C CA . PHE A 1 29 ? -5.943 -5.103 3.322 1.00 0.00 29 PHE A CA 13
ATOM 6869 C C . PHE A 1 29 ? -4.617 -5.735 3.012 1.00 0.00 29 PHE A C 13
ATOM 6870 O O . PHE A 1 29 ? -4.492 -6.968 2.989 1.00 0.00 29 PHE A O 13
ATOM 6887 N N . GLY A 1 30 ? -3.652 -4.935 2.731 1.00 0.00 30 GLY A N 13
ATOM 6888 C CA . GLY A 1 30 ? -2.377 -5.450 2.398 1.00 0.00 30 GLY A CA 13
ATOM 6889 C C . GLY A 1 30 ? -1.276 -4.501 2.697 1.00 0.00 30 GLY A C 13
ATOM 6890 O O . GLY A 1 30 ? -1.505 -3.424 3.260 1.00 0.00 30 GLY A O 13
ATOM 6894 N N . LEU A 1 31 ? -0.098 -4.880 2.301 1.00 0.00 31 LEU A N 13
ATOM 6895 C CA . LEU A 1 31 ? 1.097 -4.121 2.559 1.00 0.00 31 LEU A CA 13
ATOM 6896 C C . LEU A 1 31 ? 1.431 -3.282 1.356 1.00 0.00 31 LEU A C 13
ATOM 6897 O O . LEU A 1 31 ? 1.052 -3.629 0.226 1.00 0.00 31 LEU A O 13
ATOM 6913 N N . CYS A 1 32 ? 2.107 -2.195 1.580 1.00 0.00 32 CYS A N 13
ATOM 6914 C CA . CYS A 1 32 ? 2.507 -1.315 0.523 1.00 0.00 32 CYS A CA 13
ATOM 6915 C C . CYS A 1 32 ? 4.012 -1.421 0.355 1.00 0.00 32 CYS A C 13
ATOM 6916 O O . CYS A 1 32 ? 4.751 -1.387 1.340 1.00 0.00 32 CYS A O 13
ATOM 6923 N N . VAL A 1 33 ? 4.463 -1.597 -0.857 1.00 0.00 33 VAL A N 13
ATOM 6924 C CA . VAL A 1 33 ? 5.871 -1.755 -1.121 1.00 0.00 33 VAL A CA 13
ATOM 6925 C C . VAL A 1 33 ? 6.343 -0.681 -2.110 1.00 0.00 33 VAL A C 13
ATOM 6926 O O . VAL A 1 33 ? 5.631 -0.369 -3.080 1.00 0.00 33 VAL A O 13
ATOM 6939 N N . PRO A 1 34 ? 7.499 -0.037 -1.837 1.00 0.00 34 PRO A N 13
ATOM 6940 C CA . PRO A 1 34 ? 8.080 0.933 -2.750 1.00 0.00 34 PRO A CA 13
ATOM 6941 C C . PRO A 1 34 ? 8.453 0.264 -4.057 1.00 0.00 34 PRO A C 13
ATOM 6942 O O . PRO A 1 34 ? 9.164 -0.752 -4.071 1.00 0.00 34 PRO A O 13
ATOM 6953 N N . ASP A 1 35 ? 7.941 0.788 -5.136 1.00 0.00 35 ASP A N 13
ATOM 6954 C CA . ASP A 1 35 ? 8.229 0.243 -6.446 1.00 0.00 35 ASP A CA 13
ATOM 6955 C C . ASP A 1 35 ? 9.631 0.606 -6.808 1.00 0.00 35 ASP A C 13
ATOM 6956 O O . ASP A 1 35 ? 10.471 -0.253 -7.087 1.00 0.00 35 ASP A O 13
ATOM 6965 N N . VAL A 1 36 ? 9.890 1.871 -6.757 1.00 0.00 36 VAL A N 13
ATOM 6966 C CA . VAL A 1 36 ? 11.190 2.399 -6.983 1.00 0.00 36 VAL A CA 13
ATOM 6967 C C . VAL A 1 36 ? 11.658 3.110 -5.724 1.00 0.00 36 VAL A C 13
ATOM 6968 O O . VAL A 1 36 ? 11.343 4.297 -5.523 1.00 0.00 36 VAL A O 13
ATOM 6982 N N . LEU A 1 1 ? 14.578 0.348 1.584 1.00 0.00 1 LEU A N 14
ATOM 6983 C CA . LEU A 1 1 ? 13.743 0.496 2.768 1.00 0.00 1 LEU A CA 14
ATOM 6984 C C . LEU A 1 1 ? 12.450 1.181 2.382 1.00 0.00 1 LEU A C 14
ATOM 6985 O O . LEU A 1 1 ? 12.455 2.032 1.496 1.00 0.00 1 LEU A O 14
ATOM 7003 N N . PRO A 1 2 ? 11.319 0.816 2.993 1.00 0.00 2 PRO A N 14
ATOM 7004 C CA . PRO A 1 2 ? 10.036 1.435 2.685 1.00 0.00 2 PRO A CA 14
ATOM 7005 C C . PRO A 1 2 ? 10.011 2.916 3.046 1.00 0.00 2 PRO A C 14
ATOM 7006 O O . PRO A 1 2 ? 10.489 3.330 4.107 1.00 0.00 2 PRO A O 14
ATOM 7017 N N . ARG A 1 3 ? 9.473 3.697 2.146 1.00 0.00 3 ARG A N 14
ATOM 7018 C CA . ARG A 1 3 ? 9.347 5.141 2.312 1.00 0.00 3 ARG A CA 14
ATOM 7019 C C . ARG A 1 3 ? 7.879 5.500 2.258 1.00 0.00 3 ARG A C 14
ATOM 7020 O O . ARG A 1 3 ? 7.499 6.644 2.002 1.00 0.00 3 ARG A O 14
ATOM 7041 N N . CYS A 1 4 ? 7.077 4.532 2.563 1.00 0.00 4 CYS A N 14
ATOM 7042 C CA . CYS A 1 4 ? 5.655 4.606 2.390 1.00 0.00 4 CYS A CA 14
ATOM 7043 C C . CYS A 1 4 ? 4.975 5.359 3.539 1.00 0.00 4 CYS A C 14
ATOM 7044 O O . CYS A 1 4 ? 4.282 6.356 3.307 1.00 0.00 4 CYS A O 14
ATOM 7051 N N . ASP A 1 5 ? 5.181 4.867 4.772 1.00 0.00 5 ASP A N 14
ATOM 7052 C CA . ASP A 1 5 ? 4.568 5.395 6.021 1.00 0.00 5 ASP A CA 14
ATOM 7053 C C . ASP A 1 5 ? 3.083 5.122 6.112 1.00 0.00 5 ASP A C 14
ATOM 7054 O O . ASP A 1 5 ? 2.430 5.485 7.104 1.00 0.00 5 ASP A O 14
ATOM 7063 N N . SER A 1 6 ? 2.566 4.475 5.104 1.00 0.00 6 SER A N 14
ATOM 7064 C CA . SER A 1 6 ? 1.194 4.091 5.029 1.00 0.00 6 SER A CA 14
ATOM 7065 C C . SER A 1 6 ? 0.922 3.006 6.087 1.00 0.00 6 SER A C 14
ATOM 7066 O O . SER A 1 6 ? 1.586 1.972 6.101 1.00 0.00 6 SER A O 14
ATOM 7074 N N . PRO A 1 7 ? -0.015 3.253 7.009 1.00 0.00 7 PRO A N 14
ATOM 7075 C CA . PRO A 1 7 ? -0.331 2.298 8.080 1.00 0.00 7 PRO A CA 14
ATOM 7076 C C . PRO A 1 7 ? -1.098 1.069 7.567 1.00 0.00 7 PRO A C 14
ATOM 7077 O O . PRO A 1 7 ? -1.026 -0.027 8.139 1.00 0.00 7 PRO A O 14
ATOM 7088 N N . PHE A 1 8 ? -1.811 1.251 6.494 1.00 0.00 8 PHE A N 14
ATOM 7089 C CA . PHE A 1 8 ? -2.597 0.209 5.900 1.00 0.00 8 PHE A CA 14
ATOM 7090 C C . PHE A 1 8 ? -2.821 0.566 4.469 1.00 0.00 8 PHE A C 14
ATOM 7091 O O . PHE A 1 8 ? -2.318 1.594 4.021 1.00 0.00 8 PHE A O 14
ATOM 7108 N N . CYS A 1 9 ? -3.534 -0.279 3.762 1.00 0.00 9 CYS A N 14
ATOM 7109 C CA . CYS A 1 9 ? -3.947 -0.045 2.402 1.00 0.00 9 CYS A CA 14
ATOM 7110 C C . CYS A 1 9 ? -4.832 -1.207 2.031 1.00 0.00 9 CYS A C 14
ATOM 7111 O O . CYS A 1 9 ? -4.778 -2.267 2.686 1.00 0.00 9 CYS A O 14
ATOM 7118 N N . SER A 1 10 ? -5.661 -1.041 1.057 1.00 0.00 10 SER A N 14
ATOM 7119 C CA . SER A 1 10 ? -6.594 -2.073 0.677 1.00 0.00 10 SER A CA 14
ATOM 7120 C C . SER A 1 10 ? -6.846 -1.989 -0.805 1.00 0.00 10 SER A C 14
ATOM 7121 O O . SER A 1 10 ? -6.445 -1.037 -1.422 1.00 0.00 10 SER A O 14
ATOM 7129 N N . LEU A 1 11 ? -7.516 -2.984 -1.363 1.00 0.00 11 LEU A N 14
ATOM 7130 C CA . LEU A 1 11 ? -7.872 -2.965 -2.781 1.00 0.00 11 LEU A CA 14
ATOM 7131 C C . LEU A 1 11 ? -8.879 -1.860 -3.094 1.00 0.00 11 LEU A C 14
ATOM 7132 O O . LEU A 1 11 ? -8.983 -1.387 -4.228 1.00 0.00 11 LEU A O 14
ATOM 7148 N N . PHE A 1 12 ? -9.619 -1.470 -2.080 1.00 0.00 12 PHE A N 14
ATOM 7149 C CA . PHE A 1 12 ? -10.555 -0.374 -2.199 1.00 0.00 12 PHE A CA 14
ATOM 7150 C C . PHE A 1 12 ? -9.785 0.929 -2.117 1.00 0.00 12 PHE A C 14
ATOM 7151 O O . PHE A 1 12 ? -9.683 1.678 -3.082 1.00 0.00 12 PHE A O 14
ATOM 7168 N N . ARG A 1 13 ? -9.195 1.157 -0.966 1.00 0.00 13 ARG A N 14
ATOM 7169 C CA . ARG A 1 13 ? -8.424 2.344 -0.735 1.00 0.00 13 ARG A CA 14
ATOM 7170 C C . ARG A 1 13 ? -6.975 2.067 -1.026 1.00 0.00 13 ARG A C 14
ATOM 7171 O O . ARG A 1 13 ? -6.220 1.648 -0.148 1.00 0.00 13 ARG A O 14
ATOM 7192 N N . ILE A 1 14 ? -6.620 2.239 -2.270 1.00 0.00 14 ILE A N 14
ATOM 7193 C CA . ILE A 1 14 ? -5.259 1.998 -2.745 1.00 0.00 14 ILE A CA 14
ATOM 7194 C C . ILE A 1 14 ? -4.448 3.277 -2.696 1.00 0.00 14 ILE A C 14
ATOM 7195 O O . ILE A 1 14 ? -3.234 3.288 -2.960 1.00 0.00 14 ILE A O 14
ATOM 7211 N N . GLY A 1 15 ? -5.119 4.348 -2.324 1.00 0.00 15 GLY A N 14
ATOM 7212 C CA . GLY A 1 15 ? -4.513 5.651 -2.267 1.00 0.00 15 GLY A CA 14
ATOM 7213 C C . GLY A 1 15 ? -3.707 5.883 -1.018 1.00 0.00 15 GLY A C 14
ATOM 7214 O O . GLY A 1 15 ? -3.157 6.964 -0.839 1.00 0.00 15 GLY A O 14
ATOM 7218 N N . LEU A 1 16 ? -3.663 4.884 -0.139 1.00 0.00 16 LEU A N 14
ATOM 7219 C CA . LEU A 1 16 ? -2.838 4.965 1.069 1.00 0.00 16 LEU A CA 14
ATOM 7220 C C . LEU A 1 16 ? -1.373 5.015 0.696 1.00 0.00 16 LEU A C 14
ATOM 7221 O O . LEU A 1 16 ? -0.563 5.661 1.369 1.00 0.00 16 LEU A O 14
ATOM 7237 N N . CYS A 1 17 ? -1.034 4.323 -0.352 1.00 0.00 17 CYS A N 14
ATOM 7238 C CA . CYS A 1 17 ? 0.299 4.353 -0.859 1.00 0.00 17 CYS A CA 14
ATOM 7239 C C . CYS A 1 17 ? 0.325 5.337 -1.990 1.00 0.00 17 CYS A C 14
ATOM 7240 O O . CYS A 1 17 ? -0.375 5.154 -2.997 1.00 0.00 17 CYS A O 14
ATOM 7247 N N . GLY A 1 18 ? 1.080 6.387 -1.828 1.00 0.00 18 GLY A N 14
ATOM 7248 C CA . GLY A 1 18 ? 1.085 7.408 -2.812 1.00 0.00 18 GLY A CA 14
ATOM 7249 C C . GLY A 1 18 ? 2.464 7.788 -3.261 1.00 0.00 18 GLY A C 14
ATOM 7250 O O . GLY A 1 18 ? 3.361 7.997 -2.435 1.00 0.00 18 GLY A O 14
ATOM 7254 N N . ASP A 1 19 ? 2.641 7.780 -4.577 1.00 0.00 19 ASP A N 14
ATOM 7255 C CA . ASP A 1 19 ? 3.803 8.277 -5.312 1.00 0.00 19 ASP A CA 14
ATOM 7256 C C . ASP A 1 19 ? 4.967 7.341 -5.309 1.00 0.00 19 ASP A C 14
ATOM 7257 O O . ASP A 1 19 ? 5.630 7.155 -6.327 1.00 0.00 19 ASP A O 14
ATOM 7266 N N . LYS A 1 20 ? 5.169 6.707 -4.214 1.00 0.00 20 LYS A N 14
ATOM 7267 C CA . LYS A 1 20 ? 6.379 5.928 -4.018 1.00 0.00 20 LYS A CA 14
ATOM 7268 C C . LYS A 1 20 ? 6.112 4.460 -3.764 1.00 0.00 20 LYS A C 14
ATOM 7269 O O . LYS A 1 20 ? 6.989 3.606 -3.996 1.00 0.00 20 LYS A O 14
ATOM 7288 N N . CYS A 1 21 ? 4.937 4.137 -3.312 1.00 0.00 21 CYS A N 14
ATOM 7289 C CA . CYS A 1 21 ? 4.673 2.787 -2.933 1.00 0.00 21 CYS A CA 14
ATOM 7290 C C . CYS A 1 21 ? 3.379 2.312 -3.513 1.00 0.00 21 CYS A C 14
ATOM 7291 O O . CYS A 1 21 ? 2.546 3.123 -3.958 1.00 0.00 21 CYS A O 14
ATOM 7298 N N . THR A 1 22 ? 3.211 1.028 -3.492 1.00 0.00 22 THR A N 14
ATOM 7299 C CA . THR A 1 22 ? 2.045 0.383 -3.973 1.00 0.00 22 THR A CA 14
ATOM 7300 C C . THR A 1 22 ? 1.693 -0.687 -2.951 1.00 0.00 22 THR A C 14
ATOM 7301 O O . THR A 1 22 ? 2.589 -1.336 -2.400 1.00 0.00 22 THR A O 14
ATOM 7312 N N . CYS A 1 23 ? 0.448 -0.826 -2.622 1.00 0.00 23 CYS A N 14
ATOM 7313 C CA . CYS A 1 23 ? 0.086 -1.826 -1.672 1.00 0.00 23 CYS A CA 14
ATOM 7314 C C . CYS A 1 23 ? -0.350 -3.081 -2.354 1.00 0.00 23 CYS A C 14
ATOM 7315 O O . CYS A 1 23 ? -0.963 -3.044 -3.420 1.00 0.00 23 CYS A O 14
ATOM 7322 N N . VAL A 1 24 ? 0.003 -4.183 -1.776 1.00 0.00 24 VAL A N 14
ATOM 7323 C CA . VAL A 1 24 ? -0.393 -5.455 -2.276 1.00 0.00 24 VAL A CA 14
ATOM 7324 C C . VAL A 1 24 ? -1.484 -5.995 -1.371 1.00 0.00 24 VAL A C 14
ATOM 7325 O O . VAL A 1 24 ? -1.200 -6.419 -0.248 1.00 0.00 24 VAL A O 14
ATOM 7338 N N . PRO A 1 25 ? -2.750 -5.897 -1.799 1.00 0.00 25 PRO A N 14
ATOM 7339 C CA . PRO A 1 25 ? -3.876 -6.402 -1.030 1.00 0.00 25 PRO A CA 14
ATOM 7340 C C . PRO A 1 25 ? -3.864 -7.916 -0.991 1.00 0.00 25 PRO A C 14
ATOM 7341 O O . PRO A 1 25 ? -3.762 -8.576 -2.041 1.00 0.00 25 PRO A O 14
ATOM 7352 N N . LEU A 1 26 ? -3.946 -8.468 0.192 1.00 0.00 26 LEU A N 14
ATOM 7353 C CA . LEU A 1 26 ? -3.905 -9.882 0.344 1.00 0.00 26 LEU A CA 14
ATOM 7354 C C . LEU A 1 26 ? -4.983 -10.445 1.305 1.00 0.00 26 LEU A C 14
ATOM 7355 O O . LEU A 1 26 ? -4.782 -10.529 2.505 1.00 0.00 26 LEU A O 14
ATOM 7371 N N . PRO A 1 27 ? -6.190 -10.767 0.787 1.00 0.00 27 PRO A N 14
ATOM 7372 C CA . PRO A 1 27 ? -6.617 -10.453 -0.584 1.00 0.00 27 PRO A CA 14
ATOM 7373 C C . PRO A 1 27 ? -7.263 -9.056 -0.672 1.00 0.00 27 PRO A C 14
ATOM 7374 O O . PRO A 1 27 ? -7.284 -8.444 -1.736 1.00 0.00 27 PRO A O 14
ATOM 7385 N N . ILE A 1 28 ? -7.753 -8.549 0.465 1.00 0.00 28 ILE A N 14
ATOM 7386 C CA . ILE A 1 28 ? -8.448 -7.259 0.505 1.00 0.00 28 ILE A CA 14
ATOM 7387 C C . ILE A 1 28 ? -7.550 -6.178 1.105 1.00 0.00 28 ILE A C 14
ATOM 7388 O O . ILE A 1 28 ? -7.299 -5.144 0.475 1.00 0.00 28 ILE A O 14
ATOM 7404 N N . PHE A 1 29 ? -7.096 -6.413 2.311 1.00 0.00 29 PHE A N 14
ATOM 7405 C CA . PHE A 1 29 ? -6.194 -5.504 2.993 1.00 0.00 29 PHE A CA 14
ATOM 7406 C C . PHE A 1 29 ? -4.790 -5.951 2.703 1.00 0.00 29 PHE A C 14
ATOM 7407 O O . PHE A 1 29 ? -4.551 -7.156 2.560 1.00 0.00 29 PHE A O 14
ATOM 7424 N N . GLY A 1 30 ? -3.871 -5.039 2.591 1.00 0.00 30 GLY A N 14
ATOM 7425 C CA . GLY A 1 30 ? -2.545 -5.448 2.256 1.00 0.00 30 GLY A CA 14
ATOM 7426 C C . GLY A 1 30 ? -1.469 -4.589 2.827 1.00 0.00 30 GLY A C 14
ATOM 7427 O O . GLY A 1 30 ? -1.731 -3.640 3.585 1.00 0.00 30 GLY A O 14
ATOM 7431 N N . LEU A 1 31 ? -0.262 -4.912 2.434 1.00 0.00 31 LEU A N 14
ATOM 7432 C CA . LEU A 1 31 ? 0.933 -4.244 2.894 1.00 0.00 31 LEU A CA 14
ATOM 7433 C C . LEU A 1 31 ? 1.387 -3.256 1.843 1.00 0.00 31 LEU A C 14
ATOM 7434 O O . LEU A 1 31 ? 1.140 -3.464 0.656 1.00 0.00 31 LEU A O 14
ATOM 7450 N N . CYS A 1 32 ? 2.040 -2.208 2.258 1.00 0.00 32 CYS A N 14
ATOM 7451 C CA . CYS A 1 32 ? 2.480 -1.182 1.348 1.00 0.00 32 CYS A CA 14
ATOM 7452 C C . CYS A 1 32 ? 3.967 -1.356 1.081 1.00 0.00 32 CYS A C 14
ATOM 7453 O O . CYS A 1 32 ? 4.785 -1.330 2.015 1.00 0.00 32 CYS A O 14
ATOM 7460 N N . VAL A 1 33 ? 4.326 -1.567 -0.157 1.00 0.00 33 VAL A N 14
ATOM 7461 C CA . VAL A 1 33 ? 5.701 -1.829 -0.511 1.00 0.00 33 VAL A CA 14
ATOM 7462 C C . VAL A 1 33 ? 6.191 -0.775 -1.518 1.00 0.00 33 VAL A C 14
ATOM 7463 O O . VAL A 1 33 ? 5.412 -0.328 -2.373 1.00 0.00 33 VAL A O 14
ATOM 7476 N N . PRO A 1 34 ? 7.442 -0.279 -1.371 1.00 0.00 34 PRO A N 14
ATOM 7477 C CA . PRO A 1 34 ? 8.033 0.649 -2.335 1.00 0.00 34 PRO A CA 14
ATOM 7478 C C . PRO A 1 34 ? 8.123 -0.015 -3.708 1.00 0.00 34 PRO A C 14
ATOM 7479 O O . PRO A 1 34 ? 8.779 -1.049 -3.869 1.00 0.00 34 PRO A O 14
ATOM 7490 N N . ASP A 1 35 ? 7.450 0.553 -4.674 1.00 0.00 35 ASP A N 14
ATOM 7491 C CA . ASP A 1 35 ? 7.369 -0.067 -5.989 1.00 0.00 35 ASP A CA 14
ATOM 7492 C C . ASP A 1 35 ? 8.267 0.654 -6.952 1.00 0.00 35 ASP A C 14
ATOM 7493 O O . ASP A 1 35 ? 9.039 0.034 -7.690 1.00 0.00 35 ASP A O 14
ATOM 7502 N N . VAL A 1 36 ? 8.183 1.960 -6.940 1.00 0.00 36 VAL A N 14
ATOM 7503 C CA . VAL A 1 36 ? 9.014 2.763 -7.786 1.00 0.00 36 VAL A CA 14
ATOM 7504 C C . VAL A 1 36 ? 10.141 3.308 -6.945 1.00 0.00 36 VAL A C 14
ATOM 7505 O O . VAL A 1 36 ? 11.252 2.755 -6.994 1.00 0.00 36 VAL A O 14
ATOM 7519 N N . LEU A 1 1 ? 14.666 7.577 -1.323 1.00 0.00 1 LEU A N 15
ATOM 7520 C CA . LEU A 1 1 ? 13.758 6.437 -1.445 1.00 0.00 1 LEU A CA 15
ATOM 7521 C C . LEU A 1 1 ? 12.561 6.632 -0.533 1.00 0.00 1 LEU A C 15
ATOM 7522 O O . LEU A 1 1 ? 12.718 6.829 0.685 1.00 0.00 1 LEU A O 15
ATOM 7540 N N . PRO A 1 2 ? 11.361 6.598 -1.109 1.00 0.00 2 PRO A N 15
ATOM 7541 C CA . PRO A 1 2 ? 10.110 6.896 -0.401 1.00 0.00 2 PRO A CA 15
ATOM 7542 C C . PRO A 1 2 ? 9.689 5.829 0.598 1.00 0.00 2 PRO A C 15
ATOM 7543 O O . PRO A 1 2 ? 9.765 4.625 0.334 1.00 0.00 2 PRO A O 15
ATOM 7554 N N . ARG A 1 3 ? 9.248 6.282 1.735 1.00 0.00 3 ARG A N 15
ATOM 7555 C CA . ARG A 1 3 ? 8.776 5.423 2.770 1.00 0.00 3 ARG A CA 15
ATOM 7556 C C . ARG A 1 3 ? 7.346 5.782 3.090 1.00 0.00 3 ARG A C 15
ATOM 7557 O O . ARG A 1 3 ? 7.074 6.847 3.649 1.00 0.00 3 ARG A O 15
ATOM 7578 N N . CYS A 1 4 ? 6.434 4.942 2.686 1.00 0.00 4 CYS A N 15
ATOM 7579 C CA . CYS A 1 4 ? 5.029 5.170 2.947 1.00 0.00 4 CYS A CA 15
ATOM 7580 C C . CYS A 1 4 ? 4.702 4.789 4.373 1.00 0.00 4 CYS A C 15
ATOM 7581 O O . CYS A 1 4 ? 3.885 5.446 5.028 1.00 0.00 4 CYS A O 15
ATOM 7588 N N . ASP A 1 5 ? 5.354 3.716 4.845 1.00 0.00 5 ASP A N 15
ATOM 7589 C CA . ASP A 1 5 ? 5.201 3.178 6.206 1.00 0.00 5 ASP A CA 15
ATOM 7590 C C . ASP A 1 5 ? 3.756 2.904 6.539 1.00 0.00 5 ASP A C 15
ATOM 7591 O O . ASP A 1 5 ? 3.341 2.989 7.699 1.00 0.00 5 ASP A O 15
ATOM 7600 N N . SER A 1 6 ? 3.017 2.505 5.549 1.00 0.00 6 SER A N 15
ATOM 7601 C CA . SER A 1 6 ? 1.620 2.263 5.704 1.00 0.00 6 SER A CA 15
ATOM 7602 C C . SER A 1 6 ? 1.401 0.858 6.251 1.00 0.00 6 SER A C 15
ATOM 7603 O O . SER A 1 6 ? 1.851 -0.122 5.649 1.00 0.00 6 SER A O 15
ATOM 7611 N N . PRO A 1 7 ? 0.742 0.744 7.418 1.00 0.00 7 PRO A N 15
ATOM 7612 C CA . PRO A 1 7 ? 0.523 -0.544 8.074 1.00 0.00 7 PRO A CA 15
ATOM 7613 C C . PRO A 1 7 ? -0.413 -1.423 7.266 1.00 0.00 7 PRO A C 15
ATOM 7614 O O . PRO A 1 7 ? -0.268 -2.649 7.240 1.00 0.00 7 PRO A O 15
ATOM 7625 N N . PHE A 1 8 ? -1.347 -0.785 6.600 1.00 0.00 8 PHE A N 15
ATOM 7626 C CA . PHE A 1 8 ? -2.316 -1.435 5.778 1.00 0.00 8 PHE A CA 15
ATOM 7627 C C . PHE A 1 8 ? -2.591 -0.572 4.580 1.00 0.00 8 PHE A C 15
ATOM 7628 O O . PHE A 1 8 ? -2.197 0.597 4.543 1.00 0.00 8 PHE A O 15
ATOM 7645 N N . CYS A 1 9 ? -3.225 -1.151 3.626 1.00 0.00 9 CYS A N 15
ATOM 7646 C CA . CYS A 1 9 ? -3.635 -0.514 2.415 1.00 0.00 9 CYS A CA 15
ATOM 7647 C C . CYS A 1 9 ? -4.794 -1.347 1.921 1.00 0.00 9 CYS A C 15
ATOM 7648 O O . CYS A 1 9 ? -5.028 -2.442 2.457 1.00 0.00 9 CYS A O 15
ATOM 7655 N N . SER A 1 10 ? -5.531 -0.881 0.980 1.00 0.00 10 SER A N 15
ATOM 7656 C CA . SER A 1 10 ? -6.668 -1.619 0.489 1.00 0.00 10 SER A CA 15
ATOM 7657 C C . SER A 1 10 ? -6.834 -1.338 -0.982 1.00 0.00 10 SER A C 15
ATOM 7658 O O . SER A 1 10 ? -6.201 -0.448 -1.492 1.00 0.00 10 SER A O 15
ATOM 7666 N N . LEU A 1 11 ? -7.676 -2.096 -1.660 1.00 0.00 11 LEU A N 15
ATOM 7667 C CA . LEU A 1 11 ? -7.934 -1.839 -3.068 1.00 0.00 11 LEU A CA 15
ATOM 7668 C C . LEU A 1 11 ? -8.718 -0.532 -3.241 1.00 0.00 11 LEU A C 15
ATOM 7669 O O . LEU A 1 11 ? -8.639 0.121 -4.280 1.00 0.00 11 LEU A O 15
ATOM 7685 N N . PHE A 1 12 ? -9.466 -0.178 -2.202 1.00 0.00 12 PHE A N 15
ATOM 7686 C CA . PHE A 1 12 ? -10.204 1.076 -2.162 1.00 0.00 12 PHE A CA 15
ATOM 7687 C C . PHE A 1 12 ? -9.252 2.188 -1.743 1.00 0.00 12 PHE A C 15
ATOM 7688 O O . PHE A 1 12 ? -9.122 3.202 -2.415 1.00 0.00 12 PHE A O 15
ATOM 7705 N N . ARG A 1 13 ? -8.583 1.967 -0.623 1.00 0.00 13 ARG A N 15
ATOM 7706 C CA . ARG A 1 13 ? -7.642 2.929 -0.082 1.00 0.00 13 ARG A CA 15
ATOM 7707 C C . ARG A 1 13 ? -6.234 2.586 -0.505 1.00 0.00 13 ARG A C 15
ATOM 7708 O O . ARG A 1 13 ? -5.524 1.873 0.206 1.00 0.00 13 ARG A O 15
ATOM 7729 N N . ILE A 1 14 ? -5.855 3.040 -1.672 1.00 0.00 14 ILE A N 15
ATOM 7730 C CA . ILE A 1 14 ? -4.510 2.816 -2.194 1.00 0.00 14 ILE A CA 15
ATOM 7731 C C . ILE A 1 14 ? -3.666 4.056 -1.968 1.00 0.00 14 ILE A C 15
ATOM 7732 O O . ILE A 1 14 ? -2.447 4.052 -2.172 1.00 0.00 14 ILE A O 15
ATOM 7748 N N . GLY A 1 15 ? -4.331 5.105 -1.484 1.00 0.00 15 GLY A N 15
ATOM 7749 C CA . GLY A 1 15 ? -3.717 6.401 -1.273 1.00 0.00 15 GLY A CA 15
ATOM 7750 C C . GLY A 1 15 ? -2.629 6.390 -0.227 1.00 0.00 15 GLY A C 15
ATOM 7751 O O . GLY A 1 15 ? -1.833 7.312 -0.153 1.00 0.00 15 GLY A O 15
ATOM 7755 N N . LEU A 1 16 ? -2.585 5.342 0.571 1.00 0.00 16 LEU A N 15
ATOM 7756 C CA . LEU A 1 16 ? -1.554 5.184 1.584 1.00 0.00 16 LEU A CA 15
ATOM 7757 C C . LEU A 1 16 ? -0.197 5.000 0.916 1.00 0.00 16 LEU A C 15
ATOM 7758 O O . LEU A 1 16 ? 0.824 5.532 1.361 1.00 0.00 16 LEU A O 15
ATOM 7774 N N . CYS A 1 17 ? -0.212 4.301 -0.182 1.00 0.00 17 CYS A N 15
ATOM 7775 C CA . CYS A 1 17 ? 0.996 3.960 -0.893 1.00 0.00 17 CYS A CA 15
ATOM 7776 C C . CYS A 1 17 ? 1.040 4.704 -2.212 1.00 0.00 17 CYS A C 15
ATOM 7777 O O . CYS A 1 17 ? 1.891 4.430 -3.049 1.00 0.00 17 CYS A O 15
ATOM 7784 N N . GLY A 1 18 ? 0.149 5.691 -2.321 1.00 0.00 18 GLY A N 15
ATOM 7785 C CA . GLY A 1 18 ? -0.108 6.472 -3.535 1.00 0.00 18 GLY A CA 15
ATOM 7786 C C . GLY A 1 18 ? 1.113 6.861 -4.331 1.00 0.00 18 GLY A C 15
ATOM 7787 O O . GLY A 1 18 ? 1.818 7.816 -3.983 1.00 0.00 18 GLY A O 15
ATOM 7791 N N . ASP A 1 19 ? 1.392 6.040 -5.352 1.00 0.00 19 ASP A N 15
ATOM 7792 C CA . ASP A 1 19 ? 2.461 6.191 -6.362 1.00 0.00 19 ASP A CA 15
ATOM 7793 C C . ASP A 1 19 ? 3.861 5.955 -5.796 1.00 0.00 19 ASP A C 15
ATOM 7794 O O . ASP A 1 19 ? 4.794 5.634 -6.521 1.00 0.00 19 ASP A O 15
ATOM 7803 N N . LYS A 1 20 ? 3.974 6.061 -4.511 1.00 0.00 20 LYS A N 15
ATOM 7804 C CA . LYS A 1 20 ? 5.230 5.921 -3.799 1.00 0.00 20 LYS A CA 15
ATOM 7805 C C . LYS A 1 20 ? 5.603 4.461 -3.625 1.00 0.00 20 LYS A C 15
ATOM 7806 O O . LYS A 1 20 ? 6.699 4.045 -3.982 1.00 0.00 20 LYS A O 15
ATOM 7825 N N . CYS A 1 21 ? 4.673 3.687 -3.122 1.00 0.00 21 CYS A N 15
ATOM 7826 C CA . CYS A 1 21 ? 4.911 2.295 -2.783 1.00 0.00 21 CYS A CA 15
ATOM 7827 C C . CYS A 1 21 ? 3.828 1.448 -3.431 1.00 0.00 21 CYS A C 15
ATOM 7828 O O . CYS A 1 21 ? 2.958 1.980 -4.122 1.00 0.00 21 CYS A O 15
ATOM 7835 N N . THR A 1 22 ? 3.865 0.166 -3.224 1.00 0.00 22 THR A N 15
ATOM 7836 C CA . THR A 1 22 ? 2.879 -0.706 -3.787 1.00 0.00 22 THR A CA 15
ATOM 7837 C C . THR A 1 22 ? 2.234 -1.484 -2.654 1.00 0.00 22 THR A C 15
ATOM 7838 O O . THR A 1 22 ? 2.915 -1.892 -1.723 1.00 0.00 22 THR A O 15
ATOM 7849 N N . CYS A 1 23 ? 0.955 -1.644 -2.679 1.00 0.00 23 CYS A N 15
ATOM 7850 C CA . CYS A 1 23 ? 0.337 -2.467 -1.690 1.00 0.00 23 CYS A CA 15
ATOM 7851 C C . CYS A 1 23 ? -0.341 -3.616 -2.362 1.00 0.00 23 CYS A C 15
ATOM 7852 O O . CYS A 1 23 ? -0.780 -3.496 -3.509 1.00 0.00 23 CYS A O 15
ATOM 7859 N N . VAL A 1 24 ? -0.377 -4.738 -1.703 1.00 0.00 24 VAL A N 15
ATOM 7860 C CA . VAL A 1 24 ? -1.003 -5.906 -2.264 1.00 0.00 24 VAL A CA 15
ATOM 7861 C C . VAL A 1 24 ? -2.245 -6.240 -1.459 1.00 0.00 24 VAL A C 15
ATOM 7862 O O . VAL A 1 24 ? -2.138 -6.746 -0.351 1.00 0.00 24 VAL A O 15
ATOM 7875 N N . PRO A 1 25 ? -3.429 -5.847 -1.945 1.00 0.00 25 PRO A N 15
ATOM 7876 C CA . PRO A 1 25 ? -4.695 -6.198 -1.309 1.00 0.00 25 PRO A CA 15
ATOM 7877 C C . PRO A 1 25 ? -4.994 -7.688 -1.492 1.00 0.00 25 PRO A C 15
ATOM 7878 O O . PRO A 1 25 ? -5.052 -8.182 -2.630 1.00 0.00 25 PRO A O 15
ATOM 7889 N N . LEU A 1 26 ? -5.179 -8.396 -0.402 1.00 0.00 26 LEU A N 15
ATOM 7890 C CA . LEU A 1 26 ? -5.435 -9.814 -0.454 1.00 0.00 26 LEU A CA 15
ATOM 7891 C C . LEU A 1 26 ? -6.638 -10.217 0.429 1.00 0.00 26 LEU A C 15
ATOM 7892 O O . LEU A 1 26 ? -6.507 -10.379 1.644 1.00 0.00 26 LEU A O 15
ATOM 7908 N N . PRO A 1 27 ? -7.864 -10.273 -0.133 1.00 0.00 27 PRO A N 15
ATOM 7909 C CA . PRO A 1 27 ? -8.159 -9.844 -1.501 1.00 0.00 27 PRO A CA 15
ATOM 7910 C C . PRO A 1 27 ? -8.606 -8.371 -1.553 1.00 0.00 27 PRO A C 15
ATOM 7911 O O . PRO A 1 27 ? -8.746 -7.787 -2.630 1.00 0.00 27 PRO A O 15
ATOM 7922 N N . ILE A 1 28 ? -8.811 -7.774 -0.388 1.00 0.00 28 ILE A N 15
ATOM 7923 C CA . ILE A 1 28 ? -9.300 -6.402 -0.297 1.00 0.00 28 ILE A CA 15
ATOM 7924 C C . ILE A 1 28 ? -8.316 -5.521 0.462 1.00 0.00 28 ILE A C 15
ATOM 7925 O O . ILE A 1 28 ? -7.953 -4.439 -0.002 1.00 0.00 28 ILE A O 15
ATOM 7941 N N . PHE A 1 29 ? -7.892 -5.988 1.604 1.00 0.00 29 PHE A N 15
ATOM 7942 C CA . PHE A 1 29 ? -6.962 -5.271 2.445 1.00 0.00 29 PHE A CA 15
ATOM 7943 C C . PHE A 1 29 ? -5.609 -5.911 2.294 1.00 0.00 29 PHE A C 15
ATOM 7944 O O . PHE A 1 29 ? -5.520 -7.120 2.043 1.00 0.00 29 PHE A O 15
ATOM 7961 N N . GLY A 1 30 ? -4.575 -5.146 2.408 1.00 0.00 30 GLY A N 15
ATOM 7962 C CA . GLY A 1 30 ? -3.269 -5.689 2.259 1.00 0.00 30 GLY A CA 15
ATOM 7963 C C . GLY A 1 30 ? -2.235 -4.891 2.959 1.00 0.00 30 GLY A C 15
ATOM 7964 O O . GLY A 1 30 ? -2.548 -3.914 3.648 1.00 0.00 30 GLY A O 15
ATOM 7968 N N . LEU A 1 31 ? -1.012 -5.292 2.788 1.00 0.00 31 LEU A N 15
ATOM 7969 C CA . LEU A 1 31 ? 0.115 -4.628 3.389 1.00 0.00 31 LEU A CA 15
ATOM 7970 C C . LEU A 1 31 ? 0.796 -3.787 2.326 1.00 0.00 31 LEU A C 15
ATOM 7971 O O . LEU A 1 31 ? 0.525 -3.974 1.123 1.00 0.00 31 LEU A O 15
ATOM 7987 N N . CYS A 1 32 ? 1.651 -2.883 2.724 1.00 0.00 32 CYS A N 15
ATOM 7988 C CA . CYS A 1 32 ? 2.284 -2.001 1.779 1.00 0.00 32 CYS A CA 15
ATOM 7989 C C . CYS A 1 32 ? 3.767 -2.276 1.742 1.00 0.00 32 CYS A C 15
ATOM 7990 O O . CYS A 1 32 ? 4.408 -2.452 2.779 1.00 0.00 32 CYS A O 15
ATOM 7997 N N . VAL A 1 33 ? 4.305 -2.325 0.570 1.00 0.00 33 VAL A N 15
ATOM 7998 C CA . VAL A 1 33 ? 5.686 -2.608 0.385 1.00 0.00 33 VAL A CA 15
ATOM 7999 C C . VAL A 1 33 ? 6.312 -1.567 -0.549 1.00 0.00 33 VAL A C 15
ATOM 8000 O O . VAL A 1 33 ? 5.728 -1.214 -1.587 1.00 0.00 33 VAL A O 15
ATOM 8013 N N . PRO A 1 34 ? 7.444 -0.978 -0.154 1.00 0.00 34 PRO A N 15
ATOM 8014 C CA . PRO A 1 34 ? 8.167 -0.069 -1.018 1.00 0.00 34 PRO A CA 15
ATOM 8015 C C . PRO A 1 34 ? 8.811 -0.844 -2.161 1.00 0.00 34 PRO A C 15
ATOM 8016 O O . PRO A 1 34 ? 9.441 -1.895 -1.951 1.00 0.00 34 PRO A O 15
ATOM 8027 N N . ASP A 1 35 ? 8.617 -0.359 -3.349 1.00 0.00 35 ASP A N 15
ATOM 8028 C CA . ASP A 1 35 ? 9.138 -1.006 -4.536 1.00 0.00 35 ASP A CA 15
ATOM 8029 C C . ASP A 1 35 ? 10.398 -0.298 -4.969 1.00 0.00 35 ASP A C 15
ATOM 8030 O O . ASP A 1 35 ? 11.371 -0.920 -5.421 1.00 0.00 35 ASP A O 15
ATOM 8039 N N . VAL A 1 36 ? 10.367 0.993 -4.823 1.00 0.00 36 VAL A N 15
ATOM 8040 C CA . VAL A 1 36 ? 11.469 1.834 -5.131 1.00 0.00 36 VAL A CA 15
ATOM 8041 C C . VAL A 1 36 ? 12.074 2.335 -3.825 1.00 0.00 36 VAL A C 15
ATOM 8042 O O . VAL A 1 36 ? 13.201 1.928 -3.503 1.00 0.00 36 VAL A O 15
ATOM 8056 N N . LEU A 1 1 ? 15.193 7.575 2.566 1.00 0.00 1 LEU A N 16
ATOM 8057 C CA . LEU A 1 1 ? 14.675 6.679 1.548 1.00 0.00 1 LEU A CA 16
ATOM 8058 C C . LEU A 1 1 ? 13.217 7.043 1.337 1.00 0.00 1 LEU A C 16
ATOM 8059 O O . LEU A 1 1 ? 12.559 7.467 2.289 1.00 0.00 1 LEU A O 16
ATOM 8077 N N . PRO A 1 2 ? 12.708 6.976 0.091 1.00 0.00 2 PRO A N 16
ATOM 8078 C CA . PRO A 1 2 ? 11.287 7.201 -0.189 1.00 0.00 2 PRO A CA 16
ATOM 8079 C C . PRO A 1 2 ? 10.432 6.236 0.612 1.00 0.00 2 PRO A C 16
ATOM 8080 O O . PRO A 1 2 ? 10.688 5.024 0.637 1.00 0.00 2 PRO A O 16
ATOM 8091 N N . ARG A 1 3 ? 9.444 6.769 1.257 1.00 0.00 3 ARG A N 16
ATOM 8092 C CA . ARG A 1 3 ? 8.636 6.017 2.157 1.00 0.00 3 ARG A CA 16
ATOM 8093 C C . ARG A 1 3 ? 7.286 5.710 1.577 1.00 0.00 3 ARG A C 16
ATOM 8094 O O . ARG A 1 3 ? 6.753 6.465 0.749 1.00 0.00 3 ARG A O 16
ATOM 8115 N N . CYS A 1 4 ? 6.745 4.606 2.001 1.00 0.00 4 CYS A N 16
ATOM 8116 C CA . CYS A 1 4 ? 5.405 4.212 1.654 1.00 0.00 4 CYS A CA 16
ATOM 8117 C C . CYS A 1 4 ? 4.463 5.005 2.505 1.00 0.00 4 CYS A C 16
ATOM 8118 O O . CYS A 1 4 ? 3.396 5.433 2.047 1.00 0.00 4 CYS A O 16
ATOM 8125 N N . ASP A 1 5 ? 4.889 5.173 3.771 1.00 0.00 5 ASP A N 16
ATOM 8126 C CA . ASP A 1 5 ? 4.214 5.956 4.805 1.00 0.00 5 ASP A CA 16
ATOM 8127 C C . ASP A 1 5 ? 2.961 5.243 5.337 1.00 0.00 5 ASP A C 16
ATOM 8128 O O . ASP A 1 5 ? 2.221 5.744 6.193 1.00 0.00 5 ASP A O 16
ATOM 8137 N N . SER A 1 6 ? 2.770 4.047 4.895 1.00 0.00 6 SER A N 16
ATOM 8138 C CA . SER A 1 6 ? 1.641 3.273 5.284 1.00 0.00 6 SER A CA 16
ATOM 8139 C C . SER A 1 6 ? 1.998 1.797 5.310 1.00 0.00 6 SER A C 16
ATOM 8140 O O . SER A 1 6 ? 2.663 1.288 4.393 1.00 0.00 6 SER A O 16
ATOM 8148 N N . PRO A 1 7 ? 1.613 1.103 6.379 1.00 0.00 7 PRO A N 16
ATOM 8149 C CA . PRO A 1 7 ? 1.860 -0.323 6.508 1.00 0.00 7 PRO A CA 16
ATOM 8150 C C . PRO A 1 7 ? 0.856 -1.142 5.686 1.00 0.00 7 PRO A C 16
ATOM 8151 O O . PRO A 1 7 ? 1.228 -2.050 4.934 1.00 0.00 7 PRO A O 16
ATOM 8162 N N . PHE A 1 8 ? -0.401 -0.774 5.793 1.00 0.00 8 PHE A N 16
ATOM 8163 C CA . PHE A 1 8 ? -1.459 -1.461 5.129 1.00 0.00 8 PHE A CA 16
ATOM 8164 C C . PHE A 1 8 ? -2.152 -0.547 4.157 1.00 0.00 8 PHE A C 16
ATOM 8165 O O . PHE A 1 8 ? -1.886 0.658 4.123 1.00 0.00 8 PHE A O 16
ATOM 8182 N N . CYS A 1 9 ? -3.012 -1.119 3.382 1.00 0.00 9 CYS A N 16
ATOM 8183 C CA . CYS A 1 9 ? -3.692 -0.457 2.309 1.00 0.00 9 CYS A CA 16
ATOM 8184 C C . CYS A 1 9 ? -4.824 -1.392 1.899 1.00 0.00 9 CYS A C 16
ATOM 8185 O O . CYS A 1 9 ? -4.943 -2.494 2.460 1.00 0.00 9 CYS A O 16
ATOM 8192 N N . SER A 1 10 ? -5.662 -0.995 0.992 1.00 0.00 10 SER A N 16
ATOM 8193 C CA . SER A 1 10 ? -6.754 -1.834 0.560 1.00 0.00 10 SER A CA 16
ATOM 8194 C C . SER A 1 10 ? -7.022 -1.566 -0.898 1.00 0.00 10 SER A C 16
ATOM 8195 O O . SER A 1 10 ? -6.564 -0.578 -1.420 1.00 0.00 10 SER A O 16
ATOM 8203 N N . LEU A 1 11 ? -7.767 -2.430 -1.551 1.00 0.00 11 LEU A N 16
ATOM 8204 C CA . LEU A 1 11 ? -8.117 -2.201 -2.950 1.00 0.00 11 LEU A CA 16
ATOM 8205 C C . LEU A 1 11 ? -9.059 -1.000 -3.085 1.00 0.00 11 LEU A C 16
ATOM 8206 O O . LEU A 1 11 ? -9.068 -0.312 -4.100 1.00 0.00 11 LEU A O 16
ATOM 8222 N N . PHE A 1 12 ? -9.833 -0.754 -2.035 1.00 0.00 12 PHE A N 16
ATOM 8223 C CA . PHE A 1 12 ? -10.739 0.387 -1.992 1.00 0.00 12 PHE A CA 16
ATOM 8224 C C . PHE A 1 12 ? -9.981 1.649 -1.643 1.00 0.00 12 PHE A C 16
ATOM 8225 O O . PHE A 1 12 ? -10.342 2.740 -2.071 1.00 0.00 12 PHE A O 16
ATOM 8242 N N . ARG A 1 13 ? -8.940 1.501 -0.857 1.00 0.00 13 ARG A N 16
ATOM 8243 C CA . ARG A 1 13 ? -8.183 2.633 -0.367 1.00 0.00 13 ARG A CA 16
ATOM 8244 C C . ARG A 1 13 ? -6.728 2.434 -0.704 1.00 0.00 13 ARG A C 16
ATOM 8245 O O . ARG A 1 13 ? -5.982 1.829 0.064 1.00 0.00 13 ARG A O 16
ATOM 8266 N N . ILE A 1 14 ? -6.349 2.880 -1.879 1.00 0.00 14 ILE A N 16
ATOM 8267 C CA . ILE A 1 14 ? -4.978 2.719 -2.370 1.00 0.00 14 ILE A CA 16
ATOM 8268 C C . ILE A 1 14 ? -4.180 3.995 -2.169 1.00 0.00 14 ILE A C 16
ATOM 8269 O O . ILE A 1 14 ? -2.988 4.068 -2.480 1.00 0.00 14 ILE A O 16
ATOM 8285 N N . GLY A 1 15 ? -4.846 4.987 -1.625 1.00 0.00 15 GLY A N 16
ATOM 8286 C CA . GLY A 1 15 ? -4.248 6.279 -1.386 1.00 0.00 15 GLY A CA 16
ATOM 8287 C C . GLY A 1 15 ? -3.347 6.307 -0.169 1.00 0.00 15 GLY A C 16
ATOM 8288 O O . GLY A 1 15 ? -2.679 7.317 0.088 1.00 0.00 15 GLY A O 16
ATOM 8292 N N . LEU A 1 16 ? -3.349 5.229 0.601 1.00 0.00 16 LEU A N 16
ATOM 8293 C CA . LEU A 1 16 ? -2.463 5.122 1.756 1.00 0.00 16 LEU A CA 16
ATOM 8294 C C . LEU A 1 16 ? -1.017 5.135 1.290 1.00 0.00 16 LEU A C 16
ATOM 8295 O O . LEU A 1 16 ? -0.217 5.950 1.744 1.00 0.00 16 LEU A O 16
ATOM 8311 N N . CYS A 1 17 ? -0.710 4.271 0.347 1.00 0.00 17 CYS A N 16
ATOM 8312 C CA . CYS A 1 17 ? 0.619 4.199 -0.215 1.00 0.00 17 CYS A CA 16
ATOM 8313 C C . CYS A 1 17 ? 0.939 5.488 -0.949 1.00 0.00 17 CYS A C 16
ATOM 8314 O O . CYS A 1 17 ? 0.168 5.927 -1.806 1.00 0.00 17 CYS A O 16
ATOM 8321 N N . GLY A 1 18 ? 2.064 6.096 -0.611 1.00 0.00 18 GLY A N 16
ATOM 8322 C CA . GLY A 1 18 ? 2.476 7.344 -1.236 1.00 0.00 18 GLY A CA 16
ATOM 8323 C C . GLY A 1 18 ? 3.019 7.190 -2.664 1.00 0.00 18 GLY A C 16
ATOM 8324 O O . GLY A 1 18 ? 4.039 7.793 -3.003 1.00 0.00 18 GLY A O 16
ATOM 8328 N N . ASP A 1 19 ? 2.364 6.324 -3.467 1.00 0.00 19 ASP A N 16
ATOM 8329 C CA . ASP A 1 19 ? 2.623 6.087 -4.907 1.00 0.00 19 ASP A CA 16
ATOM 8330 C C . ASP A 1 19 ? 3.931 5.350 -5.194 1.00 0.00 19 ASP A C 16
ATOM 8331 O O . ASP A 1 19 ? 4.055 4.612 -6.168 1.00 0.00 19 ASP A O 16
ATOM 8340 N N . LYS A 1 20 ? 4.847 5.484 -4.299 1.00 0.00 20 LYS A N 16
ATOM 8341 C CA . LYS A 1 20 ? 6.196 4.916 -4.435 1.00 0.00 20 LYS A CA 16
ATOM 8342 C C . LYS A 1 20 ? 6.224 3.495 -3.896 1.00 0.00 20 LYS A C 16
ATOM 8343 O O . LYS A 1 20 ? 7.258 2.810 -3.885 1.00 0.00 20 LYS A O 16
ATOM 8362 N N . CYS A 1 21 ? 5.082 3.068 -3.465 1.00 0.00 21 CYS A N 16
ATOM 8363 C CA . CYS A 1 21 ? 4.868 1.766 -2.960 1.00 0.00 21 CYS A CA 16
ATOM 8364 C C . CYS A 1 21 ? 3.498 1.383 -3.402 1.00 0.00 21 CYS A C 16
ATOM 8365 O O . CYS A 1 21 ? 2.670 2.265 -3.656 1.00 0.00 21 CYS A O 16
ATOM 8372 N N . THR A 1 22 ? 3.252 0.133 -3.500 1.00 0.00 22 THR A N 16
ATOM 8373 C CA . THR A 1 22 ? 1.999 -0.340 -3.964 1.00 0.00 22 THR A CA 16
ATOM 8374 C C . THR A 1 22 ? 1.507 -1.380 -2.982 1.00 0.00 22 THR A C 16
ATOM 8375 O O . THR A 1 22 ? 2.315 -2.057 -2.343 1.00 0.00 22 THR A O 16
ATOM 8386 N N . CYS A 1 23 ? 0.228 -1.483 -2.810 1.00 0.00 23 CYS A N 16
ATOM 8387 C CA . CYS A 1 23 ? -0.285 -2.448 -1.909 1.00 0.00 23 CYS A CA 16
ATOM 8388 C C . CYS A 1 23 ? -0.841 -3.640 -2.633 1.00 0.00 23 CYS A C 16
ATOM 8389 O O . CYS A 1 23 ? -1.362 -3.518 -3.753 1.00 0.00 23 CYS A O 16
ATOM 8396 N N . VAL A 1 24 ? -0.672 -4.791 -2.029 1.00 0.00 24 VAL A N 16
ATOM 8397 C CA . VAL A 1 24 ? -1.191 -6.027 -2.551 1.00 0.00 24 VAL A CA 16
ATOM 8398 C C . VAL A 1 24 ? -2.400 -6.401 -1.704 1.00 0.00 24 VAL A C 16
ATOM 8399 O O . VAL A 1 24 ? -2.239 -6.856 -0.572 1.00 0.00 24 VAL A O 16
ATOM 8412 N N . PRO A 1 25 ? -3.619 -6.136 -2.187 1.00 0.00 25 PRO A N 16
ATOM 8413 C CA . PRO A 1 25 ? -4.831 -6.433 -1.448 1.00 0.00 25 PRO A CA 16
ATOM 8414 C C . PRO A 1 25 ? -5.164 -7.912 -1.484 1.00 0.00 25 PRO A C 16
ATOM 8415 O O . PRO A 1 25 ? -5.399 -8.504 -2.559 1.00 0.00 25 PRO A O 16
ATOM 8426 N N . LEU A 1 26 ? -5.190 -8.509 -0.328 1.00 0.00 26 LEU A N 16
ATOM 8427 C CA . LEU A 1 26 ? -5.430 -9.900 -0.212 1.00 0.00 26 LEU A CA 16
ATOM 8428 C C . LEU A 1 26 ? -6.351 -10.271 0.970 1.00 0.00 26 LEU A C 16
ATOM 8429 O O . LEU A 1 26 ? -5.932 -10.288 2.118 1.00 0.00 26 LEU A O 16
ATOM 8445 N N . PRO A 1 27 ? -7.664 -10.474 0.730 1.00 0.00 27 PRO A N 16
ATOM 8446 C CA . PRO A 1 27 ? -8.324 -10.236 -0.568 1.00 0.00 27 PRO A CA 16
ATOM 8447 C C . PRO A 1 27 ? -8.744 -8.769 -0.728 1.00 0.00 27 PRO A C 16
ATOM 8448 O O . PRO A 1 27 ? -8.836 -8.255 -1.843 1.00 0.00 27 PRO A O 16
ATOM 8459 N N . ILE A 1 28 ? -8.977 -8.105 0.398 1.00 0.00 28 ILE A N 16
ATOM 8460 C CA . ILE A 1 28 ? -9.444 -6.720 0.411 1.00 0.00 28 ILE A CA 16
ATOM 8461 C C . ILE A 1 28 ? -8.352 -5.805 0.946 1.00 0.00 28 ILE A C 16
ATOM 8462 O O . ILE A 1 28 ? -7.955 -4.825 0.292 1.00 0.00 28 ILE A O 16
ATOM 8478 N N . PHE A 1 29 ? -7.878 -6.128 2.126 1.00 0.00 29 PHE A N 16
ATOM 8479 C CA . PHE A 1 29 ? -6.838 -5.385 2.777 1.00 0.00 29 PHE A CA 16
ATOM 8480 C C . PHE A 1 29 ? -5.528 -6.039 2.417 1.00 0.00 29 PHE A C 16
ATOM 8481 O O . PHE A 1 29 ? -5.491 -7.235 2.117 1.00 0.00 29 PHE A O 16
ATOM 8498 N N . GLY A 1 30 ? -4.492 -5.288 2.393 1.00 0.00 30 GLY A N 16
ATOM 8499 C CA . GLY A 1 30 ? -3.215 -5.838 2.105 1.00 0.00 30 GLY A CA 16
ATOM 8500 C C . GLY A 1 30 ? -2.144 -4.962 2.622 1.00 0.00 30 GLY A C 16
ATOM 8501 O O . GLY A 1 30 ? -2.426 -3.885 3.152 1.00 0.00 30 GLY A O 16
ATOM 8505 N N . LEU A 1 31 ? -0.936 -5.391 2.490 1.00 0.00 31 LEU A N 16
ATOM 8506 C CA . LEU A 1 31 ? 0.177 -4.614 2.944 1.00 0.00 31 LEU A CA 16
ATOM 8507 C C . LEU A 1 31 ? 0.694 -3.739 1.829 1.00 0.00 31 LEU A C 16
ATOM 8508 O O . LEU A 1 31 ? 0.461 -4.024 0.641 1.00 0.00 31 LEU A O 16
ATOM 8524 N N . CYS A 1 32 ? 1.335 -2.677 2.189 1.00 0.00 32 CYS A N 16
ATOM 8525 C CA . CYS A 1 32 ? 1.904 -1.788 1.228 1.00 0.00 32 CYS A CA 16
ATOM 8526 C C . CYS A 1 32 ? 3.372 -2.122 1.111 1.00 0.00 32 CYS A C 16
ATOM 8527 O O . CYS A 1 32 ? 4.101 -2.056 2.100 1.00 0.00 32 CYS A O 16
ATOM 8534 N N . VAL A 1 33 ? 3.800 -2.499 -0.059 1.00 0.00 33 VAL A N 16
ATOM 8535 C CA . VAL A 1 33 ? 5.160 -2.914 -0.246 1.00 0.00 33 VAL A CA 16
ATOM 8536 C C . VAL A 1 33 ? 5.888 -1.897 -1.122 1.00 0.00 33 VAL A C 16
ATOM 8537 O O . VAL A 1 33 ? 5.366 -1.485 -2.188 1.00 0.00 33 VAL A O 16
ATOM 8550 N N . PRO A 1 34 ? 7.040 -1.401 -0.653 1.00 0.00 34 PRO A N 16
ATOM 8551 C CA . PRO A 1 34 ? 7.826 -0.433 -1.388 1.00 0.00 34 PRO A CA 16
ATOM 8552 C C . PRO A 1 34 ? 8.303 -0.961 -2.724 1.00 0.00 34 PRO A C 16
ATOM 8553 O O . PRO A 1 34 ? 8.777 -2.106 -2.836 1.00 0.00 34 PRO A O 16
ATOM 8564 N N . ASP A 1 35 ? 8.151 -0.147 -3.734 1.00 0.00 35 ASP A N 16
ATOM 8565 C CA . ASP A 1 35 ? 8.623 -0.491 -5.062 1.00 0.00 35 ASP A CA 16
ATOM 8566 C C . ASP A 1 35 ? 10.024 0.031 -5.228 1.00 0.00 35 ASP A C 16
ATOM 8567 O O . ASP A 1 35 ? 10.722 -0.299 -6.179 1.00 0.00 35 ASP A O 16
ATOM 8576 N N . VAL A 1 36 ? 10.414 0.878 -4.312 1.00 0.00 36 VAL A N 16
ATOM 8577 C CA . VAL A 1 36 ? 11.735 1.440 -4.296 1.00 0.00 36 VAL A CA 16
ATOM 8578 C C . VAL A 1 36 ? 12.664 0.434 -3.639 1.00 0.00 36 VAL A C 16
ATOM 8579 O O . VAL A 1 36 ? 13.336 -0.324 -4.361 1.00 0.00 36 VAL A O 16
ATOM 8593 N N . LEU A 1 1 ? 13.121 0.573 6.227 1.00 0.00 1 LEU A N 17
ATOM 8594 C CA . LEU A 1 1 ? 12.742 1.948 6.511 1.00 0.00 1 LEU A CA 17
ATOM 8595 C C . LEU A 1 1 ? 11.555 2.330 5.665 1.00 0.00 1 LEU A C 17
ATOM 8596 O O . LEU A 1 1 ? 11.529 2.029 4.473 1.00 0.00 1 LEU A O 17
ATOM 8614 N N . PRO A 1 2 ? 10.553 2.985 6.257 1.00 0.00 2 PRO A N 17
ATOM 8615 C CA . PRO A 1 2 ? 9.353 3.382 5.547 1.00 0.00 2 PRO A CA 17
ATOM 8616 C C . PRO A 1 2 ? 9.601 4.434 4.483 1.00 0.00 2 PRO A C 17
ATOM 8617 O O . PRO A 1 2 ? 10.150 5.509 4.746 1.00 0.00 2 PRO A O 17
ATOM 8628 N N . ARG A 1 3 ? 9.225 4.105 3.290 1.00 0.00 3 ARG A N 17
ATOM 8629 C CA . ARG A 1 3 ? 9.317 5.016 2.167 1.00 0.00 3 ARG A CA 17
ATOM 8630 C C . ARG A 1 3 ? 7.942 5.331 1.631 1.00 0.00 3 ARG A C 17
ATOM 8631 O O . ARG A 1 3 ? 7.743 6.253 0.822 1.00 0.00 3 ARG A O 17
ATOM 8652 N N . CYS A 1 4 ? 7.018 4.605 2.115 1.00 0.00 4 CYS A N 17
ATOM 8653 C CA . CYS A 1 4 ? 5.646 4.689 1.680 1.00 0.00 4 CYS A CA 17
ATOM 8654 C C . CYS A 1 4 ? 4.838 5.470 2.703 1.00 0.00 4 CYS A C 17
ATOM 8655 O O . CYS A 1 4 ? 3.910 6.202 2.350 1.00 0.00 4 CYS A O 17
ATOM 8662 N N . ASP A 1 5 ? 5.215 5.304 3.982 1.00 0.00 5 ASP A N 17
ATOM 8663 C CA . ASP A 1 5 ? 4.577 5.968 5.131 1.00 0.00 5 ASP A CA 17
ATOM 8664 C C . ASP A 1 5 ? 3.114 5.584 5.273 1.00 0.00 5 ASP A C 17
ATOM 8665 O O . ASP A 1 5 ? 2.295 6.345 5.789 1.00 0.00 5 ASP A O 17
ATOM 8674 N N . SER A 1 6 ? 2.808 4.384 4.866 1.00 0.00 6 SER A N 17
ATOM 8675 C CA . SER A 1 6 ? 1.483 3.853 4.969 1.00 0.00 6 SER A CA 17
ATOM 8676 C C . SER A 1 6 ? 1.551 2.444 5.553 1.00 0.00 6 SER A C 17
ATOM 8677 O O . SER A 1 6 ? 2.159 1.554 4.958 1.00 0.00 6 SER A O 17
ATOM 8685 N N . PRO A 1 7 ? 0.958 2.239 6.745 1.00 0.00 7 PRO A N 17
ATOM 8686 C CA . PRO A 1 7 ? 1.020 0.956 7.450 1.00 0.00 7 PRO A CA 17
ATOM 8687 C C . PRO A 1 7 ? 0.271 -0.166 6.728 1.00 0.00 7 PRO A C 17
ATOM 8688 O O . PRO A 1 7 ? 0.702 -1.331 6.750 1.00 0.00 7 PRO A O 17
ATOM 8699 N N . PHE A 1 8 ? -0.829 0.176 6.089 1.00 0.00 8 PHE A N 17
ATOM 8700 C CA . PHE A 1 8 ? -1.634 -0.785 5.378 1.00 0.00 8 PHE A CA 17
ATOM 8701 C C . PHE A 1 8 ? -2.536 -0.066 4.403 1.00 0.00 8 PHE A C 17
ATOM 8702 O O . PHE A 1 8 ? -2.792 1.136 4.543 1.00 0.00 8 PHE A O 17
ATOM 8719 N N . CYS A 1 9 ? -3.004 -0.788 3.446 1.00 0.00 9 CYS A N 17
ATOM 8720 C CA . CYS A 1 9 ? -3.943 -0.293 2.470 1.00 0.00 9 CYS A CA 17
ATOM 8721 C C . CYS A 1 9 ? -5.078 -1.303 2.394 1.00 0.00 9 CYS A C 17
ATOM 8722 O O . CYS A 1 9 ? -5.066 -2.285 3.135 1.00 0.00 9 CYS A O 17
ATOM 8729 N N . SER A 1 10 ? -6.029 -1.084 1.537 1.00 0.00 10 SER A N 17
ATOM 8730 C CA . SER A 1 10 ? -7.099 -2.022 1.315 1.00 0.00 10 SER A CA 17
ATOM 8731 C C . SER A 1 10 ? -7.440 -2.017 -0.161 1.00 0.00 10 SER A C 17
ATOM 8732 O O . SER A 1 10 ? -6.924 -1.184 -0.879 1.00 0.00 10 SER A O 17
ATOM 8740 N N . LEU A 1 11 ? -8.267 -2.954 -0.606 1.00 0.00 11 LEU A N 17
ATOM 8741 C CA . LEU A 1 11 ? -8.722 -3.035 -2.010 1.00 0.00 11 LEU A CA 17
ATOM 8742 C C . LEU A 1 11 ? -9.288 -1.701 -2.483 1.00 0.00 11 LEU A C 17
ATOM 8743 O O . LEU A 1 11 ? -8.991 -1.228 -3.587 1.00 0.00 11 LEU A O 17
ATOM 8759 N N . PHE A 1 12 ? -10.074 -1.101 -1.627 1.00 0.00 12 PHE A N 17
ATOM 8760 C CA . PHE A 1 12 ? -10.777 0.118 -1.933 1.00 0.00 12 PHE A CA 17
ATOM 8761 C C . PHE A 1 12 ? -9.895 1.332 -1.695 1.00 0.00 12 PHE A C 17
ATOM 8762 O O . PHE A 1 12 ? -9.952 2.308 -2.440 1.00 0.00 12 PHE A O 17
ATOM 8779 N N . ARG A 1 13 ? -9.091 1.282 -0.652 1.00 0.00 13 ARG A N 17
ATOM 8780 C CA . ARG A 1 13 ? -8.190 2.367 -0.339 1.00 0.00 13 ARG A CA 17
ATOM 8781 C C . ARG A 1 13 ? -6.760 1.976 -0.639 1.00 0.00 13 ARG A C 17
ATOM 8782 O O . ARG A 1 13 ? -6.058 1.415 0.210 1.00 0.00 13 ARG A O 17
ATOM 8803 N N . ILE A 1 14 ? -6.356 2.207 -1.860 1.00 0.00 14 ILE A N 17
ATOM 8804 C CA . ILE A 1 14 ? -4.991 1.934 -2.297 1.00 0.00 14 ILE A CA 17
ATOM 8805 C C . ILE A 1 14 ? -4.257 3.238 -2.526 1.00 0.00 14 ILE A C 17
ATOM 8806 O O . ILE A 1 14 ? -3.070 3.255 -2.876 1.00 0.00 14 ILE A O 17
ATOM 8822 N N . GLY A 1 15 ? -4.968 4.327 -2.303 1.00 0.00 15 GLY A N 17
ATOM 8823 C CA . GLY A 1 15 ? -4.431 5.652 -2.509 1.00 0.00 15 GLY A CA 17
ATOM 8824 C C . GLY A 1 15 ? -3.541 6.115 -1.380 1.00 0.00 15 GLY A C 17
ATOM 8825 O O . GLY A 1 15 ? -3.068 7.246 -1.391 1.00 0.00 15 GLY A O 17
ATOM 8829 N N . LEU A 1 16 ? -3.329 5.242 -0.399 1.00 0.00 16 LEU A N 17
ATOM 8830 C CA . LEU A 1 16 ? -2.413 5.514 0.710 1.00 0.00 16 LEU A CA 17
ATOM 8831 C C . LEU A 1 16 ? -0.990 5.643 0.186 1.00 0.00 16 LEU A C 17
ATOM 8832 O O . LEU A 1 16 ? -0.152 6.330 0.771 1.00 0.00 16 LEU A O 17
ATOM 8848 N N . CYS A 1 17 ? -0.726 4.986 -0.906 1.00 0.00 17 CYS A N 17
ATOM 8849 C CA . CYS A 1 17 ? 0.561 5.038 -1.512 1.00 0.00 17 CYS A CA 17
ATOM 8850 C C . CYS A 1 17 ? 0.441 5.561 -2.930 1.00 0.00 17 CYS A C 17
ATOM 8851 O O . CYS A 1 17 ? 0.202 4.805 -3.875 1.00 0.00 17 CYS A O 17
ATOM 8858 N N . GLY A 1 18 ? 0.550 6.860 -3.066 1.00 0.00 18 GLY A N 17
ATOM 8859 C CA . GLY A 1 18 ? 0.405 7.494 -4.348 1.00 0.00 18 GLY A CA 17
ATOM 8860 C C . GLY A 1 18 ? 1.692 7.524 -5.128 1.00 0.00 18 GLY A C 17
ATOM 8861 O O . GLY A 1 18 ? 2.479 8.461 -5.003 1.00 0.00 18 GLY A O 17
ATOM 8865 N N . ASP A 1 19 ? 1.934 6.449 -5.860 1.00 0.00 19 ASP A N 17
ATOM 8866 C CA . ASP A 1 19 ? 3.070 6.248 -6.781 1.00 0.00 19 ASP A CA 17
ATOM 8867 C C . ASP A 1 19 ? 4.383 6.004 -6.071 1.00 0.00 19 ASP A C 17
ATOM 8868 O O . ASP A 1 19 ? 5.299 5.414 -6.634 1.00 0.00 19 ASP A O 17
ATOM 8877 N N . LYS A 1 20 ? 4.445 6.412 -4.826 1.00 0.00 20 LYS A N 17
ATOM 8878 C CA . LYS A 1 20 ? 5.629 6.216 -3.990 1.00 0.00 20 LYS A CA 17
ATOM 8879 C C . LYS A 1 20 ? 5.911 4.740 -3.863 1.00 0.00 20 LYS A C 17
ATOM 8880 O O . LYS A 1 20 ? 7.060 4.293 -3.907 1.00 0.00 20 LYS A O 17
ATOM 8899 N N . CYS A 1 21 ? 4.841 4.002 -3.723 1.00 0.00 21 CYS A N 17
ATOM 8900 C CA . CYS A 1 21 ? 4.870 2.583 -3.569 1.00 0.00 21 CYS A CA 17
ATOM 8901 C C . CYS A 1 21 ? 3.546 2.054 -4.088 1.00 0.00 21 CYS A C 17
ATOM 8902 O O . CYS A 1 21 ? 2.685 2.850 -4.510 1.00 0.00 21 CYS A O 17
ATOM 8909 N N . THR A 1 22 ? 3.367 0.762 -4.058 1.00 0.00 22 THR A N 17
ATOM 8910 C CA . THR A 1 22 ? 2.141 0.156 -4.475 1.00 0.00 22 THR A CA 17
ATOM 8911 C C . THR A 1 22 ? 1.558 -0.680 -3.341 1.00 0.00 22 THR A C 17
ATOM 8912 O O . THR A 1 22 ? 2.280 -1.419 -2.658 1.00 0.00 22 THR A O 17
ATOM 8923 N N . CYS A 1 23 ? 0.280 -0.520 -3.111 1.00 0.00 23 CYS A N 17
ATOM 8924 C CA . CYS A 1 23 ? -0.413 -1.311 -2.141 1.00 0.00 23 CYS A CA 17
ATOM 8925 C C . CYS A 1 23 ? -0.791 -2.643 -2.766 1.00 0.00 23 CYS A C 17
ATOM 8926 O O . CYS A 1 23 ? -1.336 -2.687 -3.880 1.00 0.00 23 CYS A O 17
ATOM 8933 N N . VAL A 1 24 ? -0.465 -3.706 -2.093 1.00 0.00 24 VAL A N 17
ATOM 8934 C CA . VAL A 1 24 ? -0.801 -5.040 -2.527 1.00 0.00 24 VAL A CA 17
ATOM 8935 C C . VAL A 1 24 ? -1.774 -5.631 -1.515 1.00 0.00 24 VAL A C 17
ATOM 8936 O O . VAL A 1 24 ? -1.353 -6.061 -0.454 1.00 0.00 24 VAL A O 17
ATOM 8949 N N . PRO A 1 25 ? -3.094 -5.561 -1.785 1.00 0.00 25 PRO A N 17
ATOM 8950 C CA . PRO A 1 25 ? -4.132 -6.086 -0.882 1.00 0.00 25 PRO A CA 17
ATOM 8951 C C . PRO A 1 25 ? -4.225 -7.606 -0.909 1.00 0.00 25 PRO A C 17
ATOM 8952 O O . PRO A 1 25 ? -4.305 -8.220 -1.989 1.00 0.00 25 PRO A O 17
ATOM 8963 N N . LEU A 1 26 ? -4.204 -8.216 0.266 1.00 0.00 26 LEU A N 17
ATOM 8964 C CA . LEU A 1 26 ? -4.286 -9.650 0.383 1.00 0.00 26 LEU A CA 17
ATOM 8965 C C . LEU A 1 26 ? -4.883 -10.069 1.746 1.00 0.00 26 LEU A C 17
ATOM 8966 O O . LEU A 1 26 ? -4.242 -9.911 2.779 1.00 0.00 26 LEU A O 17
ATOM 8982 N N . PRO A 1 27 ? -6.152 -10.532 1.794 1.00 0.00 27 PRO A N 17
ATOM 8983 C CA . PRO A 1 27 ? -7.084 -10.530 0.659 1.00 0.00 27 PRO A CA 17
ATOM 8984 C C . PRO A 1 27 ? -7.785 -9.168 0.503 1.00 0.00 27 PRO A C 17
ATOM 8985 O O . PRO A 1 27 ? -8.155 -8.774 -0.603 1.00 0.00 27 PRO A O 17
ATOM 8996 N N . ILE A 1 28 ? -7.964 -8.457 1.615 1.00 0.00 28 ILE A N 17
ATOM 8997 C CA . ILE A 1 28 ? -8.608 -7.147 1.585 1.00 0.00 28 ILE A CA 17
ATOM 8998 C C . ILE A 1 28 ? -7.591 -6.069 1.900 1.00 0.00 28 ILE A C 17
ATOM 8999 O O . ILE A 1 28 ? -7.417 -5.118 1.138 1.00 0.00 28 ILE A O 17
ATOM 9015 N N . PHE A 1 29 ? -6.931 -6.220 3.017 1.00 0.00 29 PHE A N 17
ATOM 9016 C CA . PHE A 1 29 ? -5.937 -5.282 3.446 1.00 0.00 29 PHE A CA 17
ATOM 9017 C C . PHE A 1 29 ? -4.609 -5.652 2.878 1.00 0.00 29 PHE A C 17
ATOM 9018 O O . PHE A 1 29 ? -4.289 -6.836 2.724 1.00 0.00 29 PHE A O 17
ATOM 9035 N N . GLY A 1 30 ? -3.844 -4.676 2.550 1.00 0.00 30 GLY A N 17
ATOM 9036 C CA . GLY A 1 30 ? -2.627 -4.938 1.905 1.00 0.00 30 GLY A CA 17
ATOM 9037 C C . GLY A 1 30 ? -1.470 -4.233 2.470 1.00 0.00 30 GLY A C 17
ATOM 9038 O O . GLY A 1 30 ? -1.614 -3.289 3.254 1.00 0.00 30 GLY A O 17
ATOM 9042 N N . LEU A 1 31 ? -0.327 -4.669 2.034 1.00 0.00 31 LEU A N 17
ATOM 9043 C CA . LEU A 1 31 ? 0.929 -4.107 2.412 1.00 0.00 31 LEU A CA 17
ATOM 9044 C C . LEU A 1 31 ? 1.265 -3.063 1.384 1.00 0.00 31 LEU A C 17
ATOM 9045 O O . LEU A 1 31 ? 0.706 -3.081 0.281 1.00 0.00 31 LEU A O 17
ATOM 9061 N N . CYS A 1 32 ? 2.137 -2.175 1.704 1.00 0.00 32 CYS A N 17
ATOM 9062 C CA . CYS A 1 32 ? 2.557 -1.206 0.750 1.00 0.00 32 CYS A CA 17
ATOM 9063 C C . CYS A 1 32 ? 4.034 -1.388 0.499 1.00 0.00 32 CYS A C 17
ATOM 9064 O O . CYS A 1 32 ? 4.848 -1.285 1.421 1.00 0.00 32 CYS A O 17
ATOM 9071 N N . VAL A 1 33 ? 4.374 -1.702 -0.721 1.00 0.00 33 VAL A N 17
ATOM 9072 C CA . VAL A 1 33 ? 5.738 -1.986 -1.083 1.00 0.00 33 VAL A CA 17
ATOM 9073 C C . VAL A 1 33 ? 6.143 -1.147 -2.306 1.00 0.00 33 VAL A C 17
ATOM 9074 O O . VAL A 1 33 ? 5.346 -0.973 -3.242 1.00 0.00 33 VAL A O 17
ATOM 9087 N N . PRO A 1 34 ? 7.324 -0.526 -2.272 1.00 0.00 34 PRO A N 17
ATOM 9088 C CA . PRO A 1 34 ? 7.825 0.239 -3.398 1.00 0.00 34 PRO A CA 17
ATOM 9089 C C . PRO A 1 34 ? 8.310 -0.646 -4.544 1.00 0.00 34 PRO A C 17
ATOM 9090 O O . PRO A 1 34 ? 8.978 -1.668 -4.323 1.00 0.00 34 PRO A O 17
ATOM 9101 N N . ASP A 1 35 ? 7.954 -0.269 -5.758 1.00 0.00 35 ASP A N 17
ATOM 9102 C CA . ASP A 1 35 ? 8.401 -0.974 -6.954 1.00 0.00 35 ASP A CA 17
ATOM 9103 C C . ASP A 1 35 ? 9.829 -0.595 -7.202 1.00 0.00 35 ASP A C 17
ATOM 9104 O O . ASP A 1 35 ? 10.681 -1.434 -7.490 1.00 0.00 35 ASP A O 17
ATOM 9113 N N . VAL A 1 36 ? 10.071 0.684 -7.077 1.00 0.00 36 VAL A N 17
ATOM 9114 C CA . VAL A 1 36 ? 11.363 1.273 -7.252 1.00 0.00 36 VAL A CA 17
ATOM 9115 C C . VAL A 1 36 ? 11.682 2.142 -6.039 1.00 0.00 36 VAL A C 17
ATOM 9116 O O . VAL A 1 36 ? 10.898 3.070 -5.727 1.00 0.00 36 VAL A O 17
ATOM 9130 N N . LEU A 1 1 ? 14.935 2.441 -0.237 1.00 0.00 1 LEU A N 18
ATOM 9131 C CA . LEU A 1 1 ? 13.503 2.292 0.011 1.00 0.00 1 LEU A CA 18
ATOM 9132 C C . LEU A 1 1 ? 13.013 3.445 0.881 1.00 0.00 1 LEU A C 18
ATOM 9133 O O . LEU A 1 1 ? 13.560 3.674 1.968 1.00 0.00 1 LEU A O 18
ATOM 9151 N N . PRO A 1 2 ? 12.021 4.225 0.405 1.00 0.00 2 PRO A N 18
ATOM 9152 C CA . PRO A 1 2 ? 11.411 5.297 1.186 1.00 0.00 2 PRO A CA 18
ATOM 9153 C C . PRO A 1 2 ? 10.475 4.761 2.256 1.00 0.00 2 PRO A C 18
ATOM 9154 O O . PRO A 1 2 ? 10.188 3.552 2.327 1.00 0.00 2 PRO A O 18
ATOM 9165 N N . ARG A 1 3 ? 10.009 5.651 3.074 1.00 0.00 3 ARG A N 18
ATOM 9166 C CA . ARG A 1 3 ? 9.101 5.332 4.134 1.00 0.00 3 ARG A CA 18
ATOM 9167 C C . ARG A 1 3 ? 7.699 5.540 3.621 1.00 0.00 3 ARG A C 18
ATOM 9168 O O . ARG A 1 3 ? 7.310 6.672 3.333 1.00 0.00 3 ARG A O 18
ATOM 9189 N N . CYS A 1 4 ? 6.960 4.479 3.467 1.00 0.00 4 CYS A N 18
ATOM 9190 C CA . CYS A 1 4 ? 5.615 4.575 2.931 1.00 0.00 4 CYS A CA 18
ATOM 9191 C C . CYS A 1 4 ? 4.686 5.314 3.881 1.00 0.00 4 CYS A C 18
ATOM 9192 O O . CYS A 1 4 ? 3.807 6.060 3.431 1.00 0.00 4 CYS A O 18
ATOM 9199 N N . ASP A 1 5 ? 4.896 5.117 5.201 1.00 0.00 5 ASP A N 18
ATOM 9200 C CA . ASP A 1 5 ? 4.055 5.724 6.269 1.00 0.00 5 ASP A CA 18
ATOM 9201 C C . ASP A 1 5 ? 2.622 5.174 6.160 1.00 0.00 5 ASP A C 18
ATOM 9202 O O . ASP A 1 5 ? 1.663 5.726 6.677 1.00 0.00 5 ASP A O 18
ATOM 9211 N N . SER A 1 6 ? 2.515 4.041 5.522 1.00 0.00 6 SER A N 18
ATOM 9212 C CA . SER A 1 6 ? 1.259 3.398 5.295 1.00 0.00 6 SER A CA 18
ATOM 9213 C C . SER A 1 6 ? 1.136 2.205 6.235 1.00 0.00 6 SER A C 18
ATOM 9214 O O . SER A 1 6 ? 1.907 1.246 6.124 1.00 0.00 6 SER A O 18
ATOM 9222 N N . PRO A 1 7 ? 0.210 2.249 7.195 1.00 0.00 7 PRO A N 18
ATOM 9223 C CA . PRO A 1 7 ? 0.012 1.141 8.122 1.00 0.00 7 PRO A CA 18
ATOM 9224 C C . PRO A 1 7 ? -0.611 -0.076 7.427 1.00 0.00 7 PRO A C 18
ATOM 9225 O O . PRO A 1 7 ? -0.229 -1.217 7.675 1.00 0.00 7 PRO A O 18
ATOM 9236 N N . PHE A 1 8 ? -1.513 0.186 6.509 1.00 0.00 8 PHE A N 18
ATOM 9237 C CA . PHE A 1 8 ? -2.231 -0.842 5.795 1.00 0.00 8 PHE A CA 18
ATOM 9238 C C . PHE A 1 8 ? -2.575 -0.311 4.422 1.00 0.00 8 PHE A C 18
ATOM 9239 O O . PHE A 1 8 ? -2.215 0.819 4.098 1.00 0.00 8 PHE A O 18
ATOM 9256 N N . CYS A 1 9 ? -3.236 -1.113 3.630 1.00 0.00 9 CYS A N 18
ATOM 9257 C CA . CYS A 1 9 ? -3.746 -0.699 2.351 1.00 0.00 9 CYS A CA 18
ATOM 9258 C C . CYS A 1 9 ? -4.816 -1.704 1.978 1.00 0.00 9 CYS A C 18
ATOM 9259 O O . CYS A 1 9 ? -4.892 -2.779 2.595 1.00 0.00 9 CYS A O 18
ATOM 9266 N N . SER A 1 10 ? -5.664 -1.370 1.057 1.00 0.00 10 SER A N 18
ATOM 9267 C CA . SER A 1 10 ? -6.751 -2.248 0.636 1.00 0.00 10 SER A CA 18
ATOM 9268 C C . SER A 1 10 ? -7.126 -1.886 -0.780 1.00 0.00 10 SER A C 18
ATOM 9269 O O . SER A 1 10 ? -6.690 -0.874 -1.259 1.00 0.00 10 SER A O 18
ATOM 9277 N N . LEU A 1 11 ? -7.952 -2.679 -1.448 1.00 0.00 11 LEU A N 18
ATOM 9278 C CA . LEU A 1 11 ? -8.350 -2.327 -2.811 1.00 0.00 11 LEU A CA 18
ATOM 9279 C C . LEU A 1 11 ? -9.326 -1.153 -2.798 1.00 0.00 11 LEU A C 18
ATOM 9280 O O . LEU A 1 11 ? -9.472 -0.428 -3.779 1.00 0.00 11 LEU A O 18
ATOM 9296 N N . PHE A 1 12 ? -9.984 -0.976 -1.672 1.00 0.00 12 PHE A N 18
ATOM 9297 C CA . PHE A 1 12 ? -10.911 0.125 -1.482 1.00 0.00 12 PHE A CA 18
ATOM 9298 C C . PHE A 1 12 ? -10.162 1.341 -0.947 1.00 0.00 12 PHE A C 18
ATOM 9299 O O . PHE A 1 12 ? -10.665 2.454 -0.966 1.00 0.00 12 PHE A O 18
ATOM 9316 N N . ARG A 1 13 ? -8.947 1.118 -0.491 1.00 0.00 13 ARG A N 18
ATOM 9317 C CA . ARG A 1 13 ? -8.120 2.163 0.074 1.00 0.00 13 ARG A CA 18
ATOM 9318 C C . ARG A 1 13 ? -6.718 2.013 -0.471 1.00 0.00 13 ARG A C 18
ATOM 9319 O O . ARG A 1 13 ? -5.857 1.426 0.175 1.00 0.00 13 ARG A O 18
ATOM 9340 N N . ILE A 1 14 ? -6.513 2.481 -1.681 1.00 0.00 14 ILE A N 18
ATOM 9341 C CA . ILE A 1 14 ? -5.220 2.346 -2.357 1.00 0.00 14 ILE A CA 18
ATOM 9342 C C . ILE A 1 14 ? -4.455 3.647 -2.322 1.00 0.00 14 ILE A C 18
ATOM 9343 O O . ILE A 1 14 ? -3.294 3.720 -2.747 1.00 0.00 14 ILE A O 18
ATOM 9359 N N . GLY A 1 15 ? -5.099 4.668 -1.787 1.00 0.00 15 GLY A N 18
ATOM 9360 C CA . GLY A 1 15 ? -4.502 5.984 -1.683 1.00 0.00 15 GLY A CA 18
ATOM 9361 C C . GLY A 1 15 ? -3.476 6.061 -0.576 1.00 0.00 15 GLY A C 18
ATOM 9362 O O . GLY A 1 15 ? -2.868 7.105 -0.354 1.00 0.00 15 GLY A O 18
ATOM 9366 N N . LEU A 1 16 ? -3.295 4.954 0.126 1.00 0.00 16 LEU A N 18
ATOM 9367 C CA . LEU A 1 16 ? -2.297 4.839 1.182 1.00 0.00 16 LEU A CA 18
ATOM 9368 C C . LEU A 1 16 ? -0.899 4.901 0.598 1.00 0.00 16 LEU A C 18
ATOM 9369 O O . LEU A 1 16 ? 0.049 5.334 1.268 1.00 0.00 16 LEU A O 18
ATOM 9385 N N . CYS A 1 17 ? -0.774 4.482 -0.644 1.00 0.00 17 CYS A N 18
ATOM 9386 C CA . CYS A 1 17 ? 0.496 4.460 -1.320 1.00 0.00 17 CYS A CA 18
ATOM 9387 C C . CYS A 1 17 ? 0.425 5.420 -2.498 1.00 0.00 17 CYS A C 18
ATOM 9388 O O . CYS A 1 17 ? -0.519 5.361 -3.301 1.00 0.00 17 CYS A O 18
ATOM 9395 N N . GLY A 1 18 ? 1.384 6.312 -2.601 1.00 0.00 18 GLY A N 18
ATOM 9396 C CA . GLY A 1 18 ? 1.355 7.284 -3.652 1.00 0.00 18 GLY A CA 18
ATOM 9397 C C . GLY A 1 18 ? 2.707 7.518 -4.278 1.00 0.00 18 GLY A C 18
ATOM 9398 O O . GLY A 1 18 ? 3.578 8.146 -3.669 1.00 0.00 18 GLY A O 18
ATOM 9402 N N . ASP A 1 19 ? 2.894 6.944 -5.459 1.00 0.00 19 ASP A N 18
ATOM 9403 C CA . ASP A 1 19 ? 4.049 7.124 -6.349 1.00 0.00 19 ASP A CA 18
ATOM 9404 C C . ASP A 1 19 ? 5.283 6.370 -5.923 1.00 0.00 19 ASP A C 18
ATOM 9405 O O . ASP A 1 19 ? 6.046 5.886 -6.752 1.00 0.00 19 ASP A O 18
ATOM 9414 N N . LYS A 1 20 ? 5.437 6.204 -4.663 1.00 0.00 20 LYS A N 18
ATOM 9415 C CA . LYS A 1 20 ? 6.633 5.570 -4.139 1.00 0.00 20 LYS A CA 18
ATOM 9416 C C . LYS A 1 20 ? 6.374 4.128 -3.756 1.00 0.00 20 LYS A C 18
ATOM 9417 O O . LYS A 1 20 ? 7.185 3.222 -4.040 1.00 0.00 20 LYS A O 18
ATOM 9436 N N . CYS A 1 21 ? 5.255 3.895 -3.140 1.00 0.00 21 CYS A N 18
ATOM 9437 C CA . CYS A 1 21 ? 4.956 2.595 -2.673 1.00 0.00 21 CYS A CA 18
ATOM 9438 C C . CYS A 1 21 ? 3.746 2.058 -3.388 1.00 0.00 21 CYS A C 18
ATOM 9439 O O . CYS A 1 21 ? 2.996 2.810 -4.016 1.00 0.00 21 CYS A O 18
ATOM 9446 N N . THR A 1 22 ? 3.579 0.781 -3.333 1.00 0.00 22 THR A N 18
ATOM 9447 C CA . THR A 1 22 ? 2.478 0.114 -3.943 1.00 0.00 22 THR A CA 18
ATOM 9448 C C . THR A 1 22 ? 2.010 -0.968 -2.966 1.00 0.00 22 THR A C 18
ATOM 9449 O O . THR A 1 22 ? 2.830 -1.541 -2.252 1.00 0.00 22 THR A O 18
ATOM 9460 N N . CYS A 1 23 ? 0.734 -1.217 -2.882 1.00 0.00 23 CYS A N 18
ATOM 9461 C CA . CYS A 1 23 ? 0.262 -2.219 -1.967 1.00 0.00 23 CYS A CA 18
ATOM 9462 C C . CYS A 1 23 ? -0.327 -3.375 -2.705 1.00 0.00 23 CYS A C 18
ATOM 9463 O O . CYS A 1 23 ? -0.692 -3.266 -3.879 1.00 0.00 23 CYS A O 18
ATOM 9470 N N . VAL A 1 24 ? -0.379 -4.481 -2.045 1.00 0.00 24 VAL A N 18
ATOM 9471 C CA . VAL A 1 24 ? -0.996 -5.645 -2.574 1.00 0.00 24 VAL A CA 18
ATOM 9472 C C . VAL A 1 24 ? -2.144 -6.058 -1.653 1.00 0.00 24 VAL A C 18
ATOM 9473 O O . VAL A 1 24 ? -1.916 -6.450 -0.525 1.00 0.00 24 VAL A O 18
ATOM 9486 N N . PRO A 1 25 ? -3.389 -5.836 -2.065 1.00 0.00 25 PRO A N 18
ATOM 9487 C CA . PRO A 1 25 ? -4.548 -6.272 -1.304 1.00 0.00 25 PRO A CA 18
ATOM 9488 C C . PRO A 1 25 ? -4.814 -7.755 -1.545 1.00 0.00 25 PRO A C 18
ATOM 9489 O O . PRO A 1 25 ? -5.132 -8.162 -2.666 1.00 0.00 25 PRO A O 18
ATOM 9500 N N . LEU A 1 26 ? -4.688 -8.553 -0.526 1.00 0.00 26 LEU A N 18
ATOM 9501 C CA . LEU A 1 26 ? -4.864 -9.965 -0.685 1.00 0.00 26 LEU A CA 18
ATOM 9502 C C . LEU A 1 26 ? -5.761 -10.564 0.403 1.00 0.00 26 LEU A C 18
ATOM 9503 O O . LEU A 1 26 ? -5.324 -10.761 1.538 1.00 0.00 26 LEU A O 18
ATOM 9519 N N . PRO A 1 27 ? -7.066 -10.779 0.118 1.00 0.00 27 PRO A N 18
ATOM 9520 C CA . PRO A 1 27 ? -7.742 -10.328 -1.111 1.00 0.00 27 PRO A CA 18
ATOM 9521 C C . PRO A 1 27 ? -8.326 -8.916 -0.955 1.00 0.00 27 PRO A C 18
ATOM 9522 O O . PRO A 1 27 ? -8.587 -8.226 -1.945 1.00 0.00 27 PRO A O 18
ATOM 9533 N N . ILE A 1 28 ? -8.529 -8.487 0.289 1.00 0.00 28 ILE A N 18
ATOM 9534 C CA . ILE A 1 28 ? -9.114 -7.182 0.555 1.00 0.00 28 ILE A CA 18
ATOM 9535 C C . ILE A 1 28 ? -8.063 -6.238 1.112 1.00 0.00 28 ILE A C 18
ATOM 9536 O O . ILE A 1 28 ? -7.794 -5.176 0.540 1.00 0.00 28 ILE A O 18
ATOM 9552 N N . PHE A 1 29 ? -7.479 -6.631 2.212 1.00 0.00 29 PHE A N 18
ATOM 9553 C CA . PHE A 1 29 ? -6.462 -5.853 2.872 1.00 0.00 29 PHE A CA 18
ATOM 9554 C C . PHE A 1 29 ? -5.095 -6.346 2.446 1.00 0.00 29 PHE A C 18
ATOM 9555 O O . PHE A 1 29 ? -4.960 -7.474 1.967 1.00 0.00 29 PHE A O 18
ATOM 9572 N N . GLY A 1 30 ? -4.108 -5.505 2.561 1.00 0.00 30 GLY A N 18
ATOM 9573 C CA . GLY A 1 30 ? -2.774 -5.887 2.254 1.00 0.00 30 GLY A CA 18
ATOM 9574 C C . GLY A 1 30 ? -1.797 -4.916 2.846 1.00 0.00 30 GLY A C 18
ATOM 9575 O O . GLY A 1 30 ? -2.206 -3.969 3.549 1.00 0.00 30 GLY A O 18
ATOM 9579 N N . LEU A 1 31 ? -0.537 -5.120 2.578 1.00 0.00 31 LEU A N 18
ATOM 9580 C CA . LEU A 1 31 ? 0.499 -4.237 3.065 1.00 0.00 31 LEU A CA 18
ATOM 9581 C C . LEU A 1 31 ? 1.024 -3.393 1.924 1.00 0.00 31 LEU A C 18
ATOM 9582 O O . LEU A 1 31 ? 0.894 -3.772 0.743 1.00 0.00 31 LEU A O 18
ATOM 9598 N N . CYS A 1 32 ? 1.574 -2.258 2.256 1.00 0.00 32 CYS A N 18
ATOM 9599 C CA . CYS A 1 32 ? 2.115 -1.348 1.281 1.00 0.00 32 CYS A CA 18
ATOM 9600 C C . CYS A 1 32 ? 3.629 -1.465 1.295 1.00 0.00 32 CYS A C 18
ATOM 9601 O O . CYS A 1 32 ? 4.243 -1.427 2.359 1.00 0.00 32 CYS A O 18
ATOM 9608 N N . VAL A 1 33 ? 4.218 -1.621 0.141 1.00 0.00 33 VAL A N 18
ATOM 9609 C CA . VAL A 1 33 ? 5.640 -1.827 0.033 1.00 0.00 33 VAL A CA 18
ATOM 9610 C C . VAL A 1 33 ? 6.253 -0.817 -0.951 1.00 0.00 33 VAL A C 18
ATOM 9611 O O . VAL A 1 33 ? 5.639 -0.507 -1.985 1.00 0.00 33 VAL A O 18
ATOM 9624 N N . PRO A 1 34 ? 7.413 -0.223 -0.608 1.00 0.00 34 PRO A N 18
ATOM 9625 C CA . PRO A 1 34 ? 8.128 0.673 -1.509 1.00 0.00 34 PRO A CA 18
ATOM 9626 C C . PRO A 1 34 ? 8.620 -0.098 -2.723 1.00 0.00 34 PRO A C 18
ATOM 9627 O O . PRO A 1 34 ? 9.432 -1.034 -2.604 1.00 0.00 34 PRO A O 18
ATOM 9638 N N . ASP A 1 35 ? 8.107 0.249 -3.870 1.00 0.00 35 ASP A N 18
ATOM 9639 C CA . ASP A 1 35 ? 8.414 -0.492 -5.082 1.00 0.00 35 ASP A CA 18
ATOM 9640 C C . ASP A 1 35 ? 9.202 0.355 -6.057 1.00 0.00 35 ASP A C 18
ATOM 9641 O O . ASP A 1 35 ? 9.886 -0.163 -6.943 1.00 0.00 35 ASP A O 18
ATOM 9650 N N . VAL A 1 36 ? 9.132 1.651 -5.884 1.00 0.00 36 VAL A N 18
ATOM 9651 C CA . VAL A 1 36 ? 9.832 2.555 -6.749 1.00 0.00 36 VAL A CA 18
ATOM 9652 C C . VAL A 1 36 ? 11.096 3.052 -6.048 1.00 0.00 36 VAL A C 18
ATOM 9653 O O . VAL A 1 36 ? 10.990 3.874 -5.107 1.00 0.00 36 VAL A O 18
ATOM 9667 N N . LEU A 1 1 ? 7.767 -1.968 6.119 1.00 0.00 1 LEU A N 19
ATOM 9668 C CA . LEU A 1 1 ? 7.396 -1.373 4.834 1.00 0.00 1 LEU A CA 19
ATOM 9669 C C . LEU A 1 1 ? 8.343 -0.231 4.532 1.00 0.00 1 LEU A C 19
ATOM 9670 O O . LEU A 1 1 ? 9.003 0.270 5.443 1.00 0.00 1 LEU A O 19
ATOM 9688 N N . PRO A 1 2 ? 8.453 0.191 3.246 1.00 0.00 2 PRO A N 19
ATOM 9689 C CA . PRO A 1 2 ? 9.222 1.387 2.864 1.00 0.00 2 PRO A CA 19
ATOM 9690 C C . PRO A 1 2 ? 8.581 2.636 3.421 1.00 0.00 2 PRO A C 19
ATOM 9691 O O . PRO A 1 2 ? 7.505 2.586 4.045 1.00 0.00 2 PRO A O 19
ATOM 9702 N N . ARG A 1 3 ? 9.208 3.740 3.188 1.00 0.00 3 ARG A N 19
ATOM 9703 C CA . ARG A 1 3 ? 8.745 4.983 3.703 1.00 0.00 3 ARG A CA 19
ATOM 9704 C C . ARG A 1 3 ? 7.598 5.530 2.862 1.00 0.00 3 ARG A C 19
ATOM 9705 O O . ARG A 1 3 ? 7.811 6.180 1.825 1.00 0.00 3 ARG A O 19
ATOM 9726 N N . CYS A 1 4 ? 6.400 5.189 3.269 1.00 0.00 4 CYS A N 19
ATOM 9727 C CA . CYS A 1 4 ? 5.184 5.648 2.632 1.00 0.00 4 CYS A CA 19
ATOM 9728 C C . CYS A 1 4 ? 4.247 6.265 3.673 1.00 0.00 4 CYS A C 19
ATOM 9729 O O . CYS A 1 4 ? 3.140 6.686 3.347 1.00 0.00 4 CYS A O 19
ATOM 9736 N N . ASP A 1 5 ? 4.694 6.262 4.945 1.00 0.00 5 ASP A N 19
ATOM 9737 C CA . ASP A 1 5 ? 3.967 6.860 6.099 1.00 0.00 5 ASP A CA 19
ATOM 9738 C C . ASP A 1 5 ? 2.671 6.086 6.465 1.00 0.00 5 ASP A C 19
ATOM 9739 O O . ASP A 1 5 ? 2.015 6.372 7.472 1.00 0.00 5 ASP A O 19
ATOM 9748 N N . SER A 1 6 ? 2.380 5.045 5.731 1.00 0.00 6 SER A N 19
ATOM 9749 C CA . SER A 1 6 ? 1.181 4.272 5.947 1.00 0.00 6 SER A CA 19
ATOM 9750 C C . SER A 1 6 ? 1.524 2.823 6.313 1.00 0.00 6 SER A C 19
ATOM 9751 O O . SER A 1 6 ? 2.391 2.205 5.685 1.00 0.00 6 SER A O 19
ATOM 9759 N N . PRO A 1 7 ? 0.874 2.278 7.349 1.00 0.00 7 PRO A N 19
ATOM 9760 C CA . PRO A 1 7 ? 1.106 0.906 7.796 1.00 0.00 7 PRO A CA 19
ATOM 9761 C C . PRO A 1 7 ? 0.409 -0.123 6.903 1.00 0.00 7 PRO A C 19
ATOM 9762 O O . PRO A 1 7 ? 0.941 -1.208 6.657 1.00 0.00 7 PRO A O 19
ATOM 9773 N N . PHE A 1 8 ? -0.775 0.230 6.433 1.00 0.00 8 PHE A N 19
ATOM 9774 C CA . PHE A 1 8 ? -1.589 -0.620 5.607 1.00 0.00 8 PHE A CA 19
ATOM 9775 C C . PHE A 1 8 ? -2.361 0.240 4.646 1.00 0.00 8 PHE A C 19
ATOM 9776 O O . PHE A 1 8 ? -2.520 1.451 4.868 1.00 0.00 8 PHE A O 19
ATOM 9793 N N . CYS A 1 9 ? -2.819 -0.362 3.614 1.00 0.00 9 CYS A N 19
ATOM 9794 C CA . CYS A 1 9 ? -3.667 0.264 2.653 1.00 0.00 9 CYS A CA 19
ATOM 9795 C C . CYS A 1 9 ? -4.717 -0.768 2.275 1.00 0.00 9 CYS A C 19
ATOM 9796 O O . CYS A 1 9 ? -4.829 -1.801 2.945 1.00 0.00 9 CYS A O 19
ATOM 9803 N N . SER A 1 10 ? -5.472 -0.534 1.252 1.00 0.00 10 SER A N 19
ATOM 9804 C CA . SER A 1 10 ? -6.454 -1.488 0.846 1.00 0.00 10 SER A CA 19
ATOM 9805 C C . SER A 1 10 ? -6.505 -1.522 -0.660 1.00 0.00 10 SER A C 19
ATOM 9806 O O . SER A 1 10 ? -5.939 -0.662 -1.301 1.00 0.00 10 SER A O 19
ATOM 9814 N N . LEU A 1 11 ? -7.142 -2.525 -1.226 1.00 0.00 11 LEU A N 19
ATOM 9815 C CA . LEU A 1 11 ? -7.328 -2.575 -2.670 1.00 0.00 11 LEU A CA 19
ATOM 9816 C C . LEU A 1 11 ? -8.296 -1.489 -3.135 1.00 0.00 11 LEU A C 19
ATOM 9817 O O . LEU A 1 11 ? -8.312 -1.099 -4.306 1.00 0.00 11 LEU A O 19
ATOM 9833 N N . PHE A 1 12 ? -9.104 -1.031 -2.204 1.00 0.00 12 PHE A N 19
ATOM 9834 C CA . PHE A 1 12 ? -10.016 0.067 -2.437 1.00 0.00 12 PHE A CA 19
ATOM 9835 C C . PHE A 1 12 ? -9.223 1.357 -2.421 1.00 0.00 12 PHE A C 19
ATOM 9836 O O . PHE A 1 12 ? -9.174 2.089 -3.396 1.00 0.00 12 PHE A O 19
ATOM 9853 N N . ARG A 1 13 ? -8.585 1.612 -1.304 1.00 0.00 13 ARG A N 19
ATOM 9854 C CA . ARG A 1 13 ? -7.775 2.784 -1.128 1.00 0.00 13 ARG A CA 19
ATOM 9855 C C . ARG A 1 13 ? -6.319 2.424 -1.177 1.00 0.00 13 ARG A C 19
ATOM 9856 O O . ARG A 1 13 ? -5.713 2.048 -0.167 1.00 0.00 13 ARG A O 19
ATOM 9877 N N . ILE A 1 14 ? -5.771 2.506 -2.361 1.00 0.00 14 ILE A N 19
ATOM 9878 C CA . ILE A 1 14 ? -4.374 2.212 -2.588 1.00 0.00 14 ILE A CA 19
ATOM 9879 C C . ILE A 1 14 ? -3.567 3.491 -2.458 1.00 0.00 14 ILE A C 19
ATOM 9880 O O . ILE A 1 14 ? -2.335 3.485 -2.477 1.00 0.00 14 ILE A O 19
ATOM 9896 N N . GLY A 1 15 ? -4.292 4.587 -2.286 1.00 0.00 15 GLY A N 19
ATOM 9897 C CA . GLY A 1 15 ? -3.709 5.905 -2.168 1.00 0.00 15 GLY A CA 19
ATOM 9898 C C . GLY A 1 15 ? -2.935 6.115 -0.879 1.00 0.00 15 GLY A C 19
ATOM 9899 O O . GLY A 1 15 ? -2.298 7.154 -0.701 1.00 0.00 15 GLY A O 19
ATOM 9903 N N . LEU A 1 16 ? -3.006 5.153 0.037 1.00 0.00 16 LEU A N 19
ATOM 9904 C CA . LEU A 1 16 ? -2.207 5.212 1.259 1.00 0.00 16 LEU A CA 19
ATOM 9905 C C . LEU A 1 16 ? -0.735 5.052 0.912 1.00 0.00 16 LEU A C 19
ATOM 9906 O O . LEU A 1 16 ? 0.151 5.534 1.621 1.00 0.00 16 LEU A O 19
ATOM 9922 N N . CYS A 1 17 ? -0.494 4.401 -0.193 1.00 0.00 17 CYS A N 19
ATOM 9923 C CA . CYS A 1 17 ? 0.823 4.247 -0.716 1.00 0.00 17 CYS A CA 19
ATOM 9924 C C . CYS A 1 17 ? 0.995 5.319 -1.793 1.00 0.00 17 CYS A C 19
ATOM 9925 O O . CYS A 1 17 ? 0.477 5.193 -2.907 1.00 0.00 17 CYS A O 19
ATOM 9932 N N . GLY A 1 18 ? 1.658 6.392 -1.431 1.00 0.00 18 GLY A N 19
ATOM 9933 C CA . GLY A 1 18 ? 1.746 7.578 -2.263 1.00 0.00 18 GLY A CA 19
ATOM 9934 C C . GLY A 1 18 ? 2.614 7.491 -3.508 1.00 0.00 18 GLY A C 19
ATOM 9935 O O . GLY A 1 18 ? 3.728 8.005 -3.524 1.00 0.00 18 GLY A O 19
ATOM 9939 N N . ASP A 1 19 ? 2.115 6.766 -4.505 1.00 0.00 19 ASP A N 19
ATOM 9940 C CA . ASP A 1 19 ? 2.605 6.689 -5.903 1.00 0.00 19 ASP A CA 19
ATOM 9941 C C . ASP A 1 19 ? 3.901 5.931 -6.056 1.00 0.00 19 ASP A C 19
ATOM 9942 O O . ASP A 1 19 ? 4.128 5.220 -7.036 1.00 0.00 19 ASP A O 19
ATOM 9951 N N . LYS A 1 20 ? 4.712 6.045 -5.084 1.00 0.00 20 LYS A N 19
ATOM 9952 C CA . LYS A 1 20 ? 6.024 5.439 -5.091 1.00 0.00 20 LYS A CA 19
ATOM 9953 C C . LYS A 1 20 ? 5.933 3.994 -4.664 1.00 0.00 20 LYS A C 19
ATOM 9954 O O . LYS A 1 20 ? 6.779 3.149 -5.002 1.00 0.00 20 LYS A O 19
ATOM 9973 N N . CYS A 1 21 ? 4.894 3.708 -3.966 1.00 0.00 21 CYS A N 19
ATOM 9974 C CA . CYS A 1 21 ? 4.628 2.402 -3.527 1.00 0.00 21 CYS A CA 19
ATOM 9975 C C . CYS A 1 21 ? 3.261 1.952 -3.986 1.00 0.00 21 CYS A C 19
ATOM 9976 O O . CYS A 1 21 ? 2.360 2.763 -4.177 1.00 0.00 21 CYS A O 19
ATOM 9983 N N . THR A 1 22 ? 3.150 0.685 -4.200 1.00 0.00 22 THR A N 19
ATOM 9984 C CA . THR A 1 22 ? 1.963 0.047 -4.695 1.00 0.00 22 THR A CA 19
ATOM 9985 C C . THR A 1 22 ? 1.377 -0.834 -3.579 1.00 0.00 22 THR A C 19
ATOM 9986 O O . THR A 1 22 ? 2.108 -1.240 -2.681 1.00 0.00 22 THR A O 19
ATOM 9997 N N . CYS A 1 23 ? 0.092 -1.086 -3.608 1.00 0.00 23 CYS A N 19
ATOM 9998 C CA . CYS A 1 23 ? -0.532 -1.921 -2.607 1.00 0.00 23 CYS A CA 19
ATOM 9999 C C . CYS A 1 23 ? -0.506 -3.377 -2.976 1.00 0.00 23 CYS A C 19
ATOM 10000 O O . CYS A 1 23 ? -0.857 -3.759 -4.097 1.00 0.00 23 CYS A O 19
ATOM 10007 N N . VAL A 1 24 ? -0.045 -4.176 -2.056 1.00 0.00 24 VAL A N 19
ATOM 10008 C CA . VAL A 1 24 ? -0.121 -5.611 -2.163 1.00 0.00 24 VAL A CA 19
ATOM 10009 C C . VAL A 1 24 ? -1.235 -6.041 -1.232 1.00 0.00 24 VAL A C 19
ATOM 10010 O O . VAL A 1 24 ? -1.011 -6.126 -0.036 1.00 0.00 24 VAL A O 19
ATOM 10023 N N . PRO A 1 25 ? -2.460 -6.229 -1.732 1.00 0.00 25 PRO A N 19
ATOM 10024 C CA . PRO A 1 25 ? -3.582 -6.575 -0.892 1.00 0.00 25 PRO A CA 19
ATOM 10025 C C . PRO A 1 25 ? -3.626 -8.062 -0.583 1.00 0.00 25 PRO A C 19
ATOM 10026 O O . PRO A 1 25 ? -3.633 -8.902 -1.491 1.00 0.00 25 PRO A O 19
ATOM 10037 N N . LEU A 1 26 ? -3.645 -8.391 0.686 1.00 0.00 26 LEU A N 19
ATOM 10038 C CA . LEU A 1 26 ? -3.671 -9.764 1.100 1.00 0.00 26 LEU A CA 19
ATOM 10039 C C . LEU A 1 26 ? -4.690 -10.008 2.233 1.00 0.00 26 LEU A C 19
ATOM 10040 O O . LEU A 1 26 ? -4.371 -9.829 3.408 1.00 0.00 26 LEU A O 19
ATOM 10056 N N . PRO A 1 27 ? -5.961 -10.334 1.910 1.00 0.00 27 PRO A N 19
ATOM 10057 C CA . PRO A 1 27 ? -6.495 -10.329 0.541 1.00 0.00 27 PRO A CA 19
ATOM 10058 C C . PRO A 1 27 ? -7.038 -8.946 0.163 1.00 0.00 27 PRO A C 19
ATOM 10059 O O . PRO A 1 27 ? -7.000 -8.546 -0.997 1.00 0.00 27 PRO A O 19
ATOM 10070 N N . ILE A 1 28 ? -7.519 -8.218 1.164 1.00 0.00 28 ILE A N 19
ATOM 10071 C CA . ILE A 1 28 ? -8.117 -6.913 0.949 1.00 0.00 28 ILE A CA 19
ATOM 10072 C C . ILE A 1 28 ? -7.205 -5.821 1.517 1.00 0.00 28 ILE A C 19
ATOM 10073 O O . ILE A 1 28 ? -6.907 -4.831 0.834 1.00 0.00 28 ILE A O 19
ATOM 10089 N N . PHE A 1 29 ? -6.768 -6.006 2.765 1.00 0.00 29 PHE A N 19
ATOM 10090 C CA . PHE A 1 29 ? -5.815 -5.088 3.383 1.00 0.00 29 PHE A CA 19
ATOM 10091 C C . PHE A 1 29 ? -4.469 -5.301 2.731 1.00 0.00 29 PHE A C 19
ATOM 10092 O O . PHE A 1 29 ? -4.026 -6.446 2.578 1.00 0.00 29 PHE A O 19
ATOM 10109 N N . GLY A 1 30 ? -3.833 -4.250 2.345 1.00 0.00 30 GLY A N 19
ATOM 10110 C CA . GLY A 1 30 ? -2.606 -4.383 1.653 1.00 0.00 30 GLY A CA 19
ATOM 10111 C C . GLY A 1 30 ? -1.473 -3.648 2.282 1.00 0.00 30 GLY A C 19
ATOM 10112 O O . GLY A 1 30 ? -1.666 -2.854 3.205 1.00 0.00 30 GLY A O 19
ATOM 10116 N N . LEU A 1 31 ? -0.299 -3.925 1.791 1.00 0.00 31 LEU A N 19
ATOM 10117 C CA . LEU A 1 31 ? 0.914 -3.294 2.251 1.00 0.00 31 LEU A CA 19
ATOM 10118 C C . LEU A 1 31 ? 1.534 -2.520 1.114 1.00 0.00 31 LEU A C 19
ATOM 10119 O O . LEU A 1 31 ? 1.369 -2.891 -0.054 1.00 0.00 31 LEU A O 19
ATOM 10135 N N . CYS A 1 32 ? 2.227 -1.463 1.444 1.00 0.00 32 CYS A N 19
ATOM 10136 C CA . CYS A 1 32 ? 2.921 -0.659 0.466 1.00 0.00 32 CYS A CA 19
ATOM 10137 C C . CYS A 1 32 ? 4.223 -1.338 0.046 1.00 0.00 32 CYS A C 19
ATOM 10138 O O . CYS A 1 32 ? 5.131 -1.522 0.859 1.00 0.00 32 CYS A O 19
ATOM 10145 N N . VAL A 1 33 ? 4.288 -1.752 -1.193 1.00 0.00 33 VAL A N 19
ATOM 10146 C CA . VAL A 1 33 ? 5.490 -2.325 -1.759 1.00 0.00 33 VAL A CA 19
ATOM 10147 C C . VAL A 1 33 ? 6.177 -1.239 -2.591 1.00 0.00 33 VAL A C 19
ATOM 10148 O O . VAL A 1 33 ? 5.500 -0.489 -3.304 1.00 0.00 33 VAL A O 19
ATOM 10161 N N . PRO A 1 34 ? 7.495 -1.074 -2.470 1.00 0.00 34 PRO A N 19
ATOM 10162 C CA . PRO A 1 34 ? 8.213 -0.072 -3.240 1.00 0.00 34 PRO A CA 19
ATOM 10163 C C . PRO A 1 34 ? 8.266 -0.461 -4.711 1.00 0.00 34 PRO A C 19
ATOM 10164 O O . PRO A 1 34 ? 8.876 -1.469 -5.080 1.00 0.00 34 PRO A O 19
ATOM 10175 N N . ASP A 1 35 ? 7.600 0.298 -5.538 1.00 0.00 35 ASP A N 19
ATOM 10176 C CA . ASP A 1 35 ? 7.545 -0.039 -6.950 1.00 0.00 35 ASP A CA 19
ATOM 10177 C C . ASP A 1 35 ? 8.649 0.691 -7.657 1.00 0.00 35 ASP A C 19
ATOM 10178 O O . ASP A 1 35 ? 9.325 0.150 -8.541 1.00 0.00 35 ASP A O 19
ATOM 10187 N N . VAL A 1 36 ? 8.865 1.902 -7.236 1.00 0.00 36 VAL A N 19
ATOM 10188 C CA . VAL A 1 36 ? 9.933 2.704 -7.736 1.00 0.00 36 VAL A CA 19
ATOM 10189 C C . VAL A 1 36 ? 10.988 2.850 -6.652 1.00 0.00 36 VAL A C 19
ATOM 10190 O O . VAL A 1 36 ? 12.083 2.259 -6.792 1.00 0.00 36 VAL A O 19
ATOM 10204 N N . LEU A 1 1 ? 16.098 8.827 1.555 1.00 0.00 1 LEU A N 20
ATOM 10205 C CA . LEU A 1 1 ? 15.191 7.957 0.818 1.00 0.00 1 LEU A CA 20
ATOM 10206 C C . LEU A 1 1 ? 13.774 8.193 1.278 1.00 0.00 1 LEU A C 20
ATOM 10207 O O . LEU A 1 1 ? 13.528 8.381 2.476 1.00 0.00 1 LEU A O 20
ATOM 10225 N N . PRO A 1 2 ? 12.826 8.227 0.349 1.00 0.00 2 PRO A N 20
ATOM 10226 C CA . PRO A 1 2 ? 11.428 8.347 0.685 1.00 0.00 2 PRO A CA 20
ATOM 10227 C C . PRO A 1 2 ? 10.870 7.006 1.124 1.00 0.00 2 PRO A C 20
ATOM 10228 O O . PRO A 1 2 ? 11.283 5.935 0.631 1.00 0.00 2 PRO A O 20
ATOM 10239 N N . ARG A 1 3 ? 9.996 7.051 2.065 1.00 0.00 3 ARG A N 20
ATOM 10240 C CA . ARG A 1 3 ? 9.375 5.875 2.584 1.00 0.00 3 ARG A CA 20
ATOM 10241 C C . ARG A 1 3 ? 7.885 6.111 2.595 1.00 0.00 3 ARG A C 20
ATOM 10242 O O . ARG A 1 3 ? 7.432 7.170 2.146 1.00 0.00 3 ARG A O 20
ATOM 10263 N N . CYS A 1 4 ? 7.121 5.186 3.077 1.00 0.00 4 CYS A N 20
ATOM 10264 C CA . CYS A 1 4 ? 5.688 5.346 3.024 1.00 0.00 4 CYS A CA 20
ATOM 10265 C C . CYS A 1 4 ? 5.089 5.557 4.400 1.00 0.00 4 CYS A C 20
ATOM 10266 O O . CYS A 1 4 ? 4.349 6.527 4.612 1.00 0.00 4 CYS A O 20
ATOM 10273 N N . ASP A 1 5 ? 5.447 4.677 5.336 1.00 0.00 5 ASP A N 20
ATOM 10274 C CA . ASP A 1 5 ? 4.933 4.682 6.727 1.00 0.00 5 ASP A CA 20
ATOM 10275 C C . ASP A 1 5 ? 3.441 4.333 6.724 1.00 0.00 5 ASP A C 20
ATOM 10276 O O . ASP A 1 5 ? 2.669 4.733 7.586 1.00 0.00 5 ASP A O 20
ATOM 10285 N N . SER A 1 6 ? 3.061 3.565 5.751 1.00 0.00 6 SER A N 20
ATOM 10286 C CA . SER A 1 6 ? 1.704 3.134 5.578 1.00 0.00 6 SER A CA 20
ATOM 10287 C C . SER A 1 6 ? 1.505 1.793 6.303 1.00 0.00 6 SER A C 20
ATOM 10288 O O . SER A 1 6 ? 2.157 0.802 5.951 1.00 0.00 6 SER A O 20
ATOM 10296 N N . PRO A 1 7 ? 0.643 1.748 7.343 1.00 0.00 7 PRO A N 20
ATOM 10297 C CA . PRO A 1 7 ? 0.417 0.528 8.137 1.00 0.00 7 PRO A CA 20
ATOM 10298 C C . PRO A 1 7 ? -0.232 -0.605 7.329 1.00 0.00 7 PRO A C 20
ATOM 10299 O O . PRO A 1 7 ? 0.239 -1.749 7.356 1.00 0.00 7 PRO A O 20
ATOM 10310 N N . PHE A 1 8 ? -1.283 -0.277 6.605 1.00 0.00 8 PHE A N 20
ATOM 10311 C CA . PHE A 1 8 ? -2.017 -1.223 5.783 1.00 0.00 8 PHE A CA 20
ATOM 10312 C C . PHE A 1 8 ? -2.501 -0.517 4.552 1.00 0.00 8 PHE A C 20
ATOM 10313 O O . PHE A 1 8 ? -2.237 0.671 4.383 1.00 0.00 8 PHE A O 20
ATOM 10330 N N . CYS A 1 9 ? -3.188 -1.230 3.704 1.00 0.00 9 CYS A N 20
ATOM 10331 C CA . CYS A 1 9 ? -3.739 -0.681 2.499 1.00 0.00 9 CYS A CA 20
ATOM 10332 C C . CYS A 1 9 ? -4.905 -1.573 2.113 1.00 0.00 9 CYS A C 20
ATOM 10333 O O . CYS A 1 9 ? -5.015 -2.705 2.622 1.00 0.00 9 CYS A O 20
ATOM 10340 N N . SER A 1 10 ? -5.767 -1.107 1.268 1.00 0.00 10 SER A N 20
ATOM 10341 C CA . SER A 1 10 ? -6.922 -1.881 0.872 1.00 0.00 10 SER A CA 20
ATOM 10342 C C . SER A 1 10 ? -7.245 -1.608 -0.573 1.00 0.00 10 SER A C 20
ATOM 10343 O O . SER A 1 10 ? -6.678 -0.711 -1.153 1.00 0.00 10 SER A O 20
ATOM 10351 N N . LEU A 1 11 ? -8.155 -2.383 -1.156 1.00 0.00 11 LEU A N 20
ATOM 10352 C CA . LEU A 1 11 ? -8.577 -2.150 -2.535 1.00 0.00 11 LEU A CA 20
ATOM 10353 C C . LEU A 1 11 ? -9.372 -0.854 -2.639 1.00 0.00 11 LEU A C 20
ATOM 10354 O O . LEU A 1 11 ? -9.530 -0.274 -3.722 1.00 0.00 11 LEU A O 20
ATOM 10370 N N . PHE A 1 12 ? -9.878 -0.427 -1.503 1.00 0.00 12 PHE A N 20
ATOM 10371 C CA . PHE A 1 12 ? -10.607 0.806 -1.391 1.00 0.00 12 PHE A CA 20
ATOM 10372 C C . PHE A 1 12 ? -9.620 1.947 -1.238 1.00 0.00 12 PHE A C 20
ATOM 10373 O O . PHE A 1 12 ? -9.590 2.878 -2.039 1.00 0.00 12 PHE A O 20
ATOM 10390 N N . ARG A 1 13 ? -8.818 1.870 -0.200 1.00 0.00 13 ARG A N 20
ATOM 10391 C CA . ARG A 1 13 ? -7.842 2.889 0.086 1.00 0.00 13 ARG A CA 20
ATOM 10392 C C . ARG A 1 13 ? -6.474 2.449 -0.366 1.00 0.00 13 ARG A C 20
ATOM 10393 O O . ARG A 1 13 ? -5.752 1.779 0.377 1.00 0.00 13 ARG A O 20
ATOM 10414 N N . ILE A 1 14 ? -6.141 2.779 -1.596 1.00 0.00 14 ILE A N 20
ATOM 10415 C CA . ILE A 1 14 ? -4.832 2.457 -2.153 1.00 0.00 14 ILE A CA 20
ATOM 10416 C C . ILE A 1 14 ? -3.943 3.682 -2.105 1.00 0.00 14 ILE A C 20
ATOM 10417 O O . ILE A 1 14 ? -2.771 3.646 -2.499 1.00 0.00 14 ILE A O 20
ATOM 10433 N N . GLY A 1 15 ? -4.510 4.766 -1.588 1.00 0.00 15 GLY A N 20
ATOM 10434 C CA . GLY A 1 15 ? -3.801 6.024 -1.452 1.00 0.00 15 GLY A CA 20
ATOM 10435 C C . GLY A 1 15 ? -2.780 5.987 -0.342 1.00 0.00 15 GLY A C 20
ATOM 10436 O O . GLY A 1 15 ? -2.046 6.953 -0.123 1.00 0.00 15 GLY A O 20
ATOM 10440 N N . LEU A 1 16 ? -2.755 4.888 0.383 1.00 0.00 16 LEU A N 20
ATOM 10441 C CA . LEU A 1 16 ? -1.745 4.652 1.391 1.00 0.00 16 LEU A CA 20
ATOM 10442 C C . LEU A 1 16 ? -0.408 4.467 0.715 1.00 0.00 16 LEU A C 20
ATOM 10443 O O . LEU A 1 16 ? 0.625 4.862 1.231 1.00 0.00 16 LEU A O 20
ATOM 10459 N N . CYS A 1 17 ? -0.440 3.889 -0.445 1.00 0.00 17 CYS A N 20
ATOM 10460 C CA . CYS A 1 17 ? 0.753 3.643 -1.176 1.00 0.00 17 CYS A CA 20
ATOM 10461 C C . CYS A 1 17 ? 0.560 4.188 -2.563 1.00 0.00 17 CYS A C 20
ATOM 10462 O O . CYS A 1 17 ? 0.115 3.481 -3.457 1.00 0.00 17 CYS A O 20
ATOM 10469 N N . GLY A 1 18 ? 0.793 5.463 -2.722 1.00 0.00 18 GLY A N 20
ATOM 10470 C CA . GLY A 1 18 ? 0.593 6.078 -3.999 1.00 0.00 18 GLY A CA 20
ATOM 10471 C C . GLY A 1 18 ? 1.882 6.475 -4.634 1.00 0.00 18 GLY A C 20
ATOM 10472 O O . GLY A 1 18 ? 2.491 7.456 -4.222 1.00 0.00 18 GLY A O 20
ATOM 10476 N N . ASP A 1 19 ? 2.353 5.635 -5.563 1.00 0.00 19 ASP A N 20
ATOM 10477 C CA . ASP A 1 19 ? 3.560 5.844 -6.401 1.00 0.00 19 ASP A CA 20
ATOM 10478 C C . ASP A 1 19 ? 4.858 5.688 -5.613 1.00 0.00 19 ASP A C 20
ATOM 10479 O O . ASP A 1 19 ? 5.915 5.388 -6.159 1.00 0.00 19 ASP A O 20
ATOM 10488 N N . LYS A 1 20 ? 4.758 5.865 -4.333 1.00 0.00 20 LYS A N 20
ATOM 10489 C CA . LYS A 1 20 ? 5.881 5.720 -3.425 1.00 0.00 20 LYS A CA 20
ATOM 10490 C C . LYS A 1 20 ? 6.115 4.254 -3.140 1.00 0.00 20 LYS A C 20
ATOM 10491 O O . LYS A 1 20 ? 7.233 3.819 -2.906 1.00 0.00 20 LYS A O 20
ATOM 10510 N N . CYS A 1 21 ? 5.040 3.510 -3.189 1.00 0.00 21 CYS A N 20
ATOM 10511 C CA . CYS A 1 21 ? 5.023 2.107 -2.929 1.00 0.00 21 CYS A CA 20
ATOM 10512 C C . CYS A 1 21 ? 3.742 1.547 -3.480 1.00 0.00 21 CYS A C 20
ATOM 10513 O O . CYS A 1 21 ? 2.902 2.312 -3.999 1.00 0.00 21 CYS A O 20
ATOM 10520 N N . THR A 1 22 ? 3.564 0.268 -3.378 1.00 0.00 22 THR A N 20
ATOM 10521 C CA . THR A 1 22 ? 2.416 -0.374 -3.928 1.00 0.00 22 THR A CA 20
ATOM 10522 C C . THR A 1 22 ? 1.857 -1.346 -2.896 1.00 0.00 22 THR A C 20
ATOM 10523 O O . THR A 1 22 ? 2.607 -1.858 -2.059 1.00 0.00 22 THR A O 20
ATOM 10534 N N . CYS A 1 23 ? 0.563 -1.548 -2.901 1.00 0.00 23 CYS A N 20
ATOM 10535 C CA . CYS A 1 23 ? -0.036 -2.481 -2.002 1.00 0.00 23 CYS A CA 20
ATOM 10536 C C . CYS A 1 23 ? -0.839 -3.486 -2.795 1.00 0.00 23 CYS A C 20
ATOM 10537 O O . CYS A 1 23 ? -1.454 -3.143 -3.818 1.00 0.00 23 CYS A O 20
ATOM 10544 N N . VAL A 1 24 ? -0.772 -4.718 -2.398 1.00 0.00 24 VAL A N 20
ATOM 10545 C CA . VAL A 1 24 ? -1.523 -5.756 -3.039 1.00 0.00 24 VAL A CA 20
ATOM 10546 C C . VAL A 1 24 ? -2.562 -6.294 -2.063 1.00 0.00 24 VAL A C 20
ATOM 10547 O O . VAL A 1 24 ? -2.212 -7.005 -1.107 1.00 0.00 24 VAL A O 20
ATOM 10560 N N . PRO A 1 25 ? -3.835 -5.893 -2.228 1.00 0.00 25 PRO A N 20
ATOM 10561 C CA . PRO A 1 25 ? -4.937 -6.392 -1.408 1.00 0.00 25 PRO A CA 20
ATOM 10562 C C . PRO A 1 25 ? -5.178 -7.875 -1.666 1.00 0.00 25 PRO A C 20
ATOM 10563 O O . PRO A 1 25 ? -5.041 -8.347 -2.805 1.00 0.00 25 PRO A O 20
ATOM 10574 N N . LEU A 1 26 ? -5.501 -8.611 -0.633 1.00 0.00 26 LEU A N 20
ATOM 10575 C CA . LEU A 1 26 ? -5.748 -10.020 -0.771 1.00 0.00 26 LEU A CA 20
ATOM 10576 C C . LEU A 1 26 ? -6.781 -10.523 0.259 1.00 0.00 26 LEU A C 20
ATOM 10577 O O . LEU A 1 26 ? -6.435 -10.827 1.396 1.00 0.00 26 LEU A O 20
ATOM 10593 N N . PRO A 1 27 ? -8.077 -10.549 -0.087 1.00 0.00 27 PRO A N 20
ATOM 10594 C CA . PRO A 1 27 ? -8.616 -10.005 -1.338 1.00 0.00 27 PRO A CA 20
ATOM 10595 C C . PRO A 1 27 ? -8.967 -8.513 -1.212 1.00 0.00 27 PRO A C 20
ATOM 10596 O O . PRO A 1 27 ? -8.877 -7.760 -2.177 1.00 0.00 27 PRO A O 20
ATOM 10607 N N . ILE A 1 28 ? -9.307 -8.089 -0.005 1.00 0.00 28 ILE A N 20
ATOM 10608 C CA . ILE A 1 28 ? -9.788 -6.734 0.224 1.00 0.00 28 ILE A CA 20
ATOM 10609 C C . ILE A 1 28 ? -8.696 -5.849 0.817 1.00 0.00 28 ILE A C 20
ATOM 10610 O O . ILE A 1 28 ? -8.466 -4.729 0.349 1.00 0.00 28 ILE A O 20
ATOM 10626 N N . PHE A 1 29 ? -8.030 -6.344 1.827 1.00 0.00 29 PHE A N 20
ATOM 10627 C CA . PHE A 1 29 ? -6.966 -5.616 2.489 1.00 0.00 29 PHE A CA 20
ATOM 10628 C C . PHE A 1 29 ? -5.644 -6.254 2.157 1.00 0.00 29 PHE A C 20
ATOM 10629 O O . PHE A 1 29 ? -5.598 -7.447 1.841 1.00 0.00 29 PHE A O 20
ATOM 10646 N N . GLY A 1 30 ? -4.589 -5.494 2.206 1.00 0.00 30 GLY A N 20
ATOM 10647 C CA . GLY A 1 30 ? -3.290 -6.018 1.904 1.00 0.00 30 GLY A CA 20
ATOM 10648 C C . GLY A 1 30 ? -2.205 -5.210 2.539 1.00 0.00 30 GLY A C 20
ATOM 10649 O O . GLY A 1 30 ? -2.480 -4.188 3.185 1.00 0.00 30 GLY A O 20
ATOM 10653 N N . LEU A 1 31 ? -0.990 -5.644 2.359 1.00 0.00 31 LEU A N 20
ATOM 10654 C CA . LEU A 1 31 ? 0.151 -4.964 2.916 1.00 0.00 31 LEU A CA 20
ATOM 10655 C C . LEU A 1 31 ? 0.758 -4.053 1.872 1.00 0.00 31 LEU A C 20
ATOM 10656 O O . LEU A 1 31 ? 0.470 -4.181 0.675 1.00 0.00 31 LEU A O 20
ATOM 10672 N N . CYS A 1 32 ? 1.573 -3.154 2.309 1.00 0.00 32 CYS A N 20
ATOM 10673 C CA . CYS A 1 32 ? 2.215 -2.218 1.441 1.00 0.00 32 CYS A CA 20
ATOM 10674 C C . CYS A 1 32 ? 3.681 -2.581 1.339 1.00 0.00 32 CYS A C 20
ATOM 10675 O O . CYS A 1 32 ? 4.309 -2.967 2.349 1.00 0.00 32 CYS A O 20
ATOM 10682 N N . VAL A 1 33 ? 4.229 -2.468 0.159 1.00 0.00 33 VAL A N 20
ATOM 10683 C CA . VAL A 1 33 ? 5.582 -2.861 -0.092 1.00 0.00 33 VAL A CA 20
ATOM 10684 C C . VAL A 1 33 ? 6.253 -1.807 -0.988 1.00 0.00 33 VAL A C 20
ATOM 10685 O O . VAL A 1 33 ? 5.589 -1.239 -1.880 1.00 0.00 33 VAL A O 20
ATOM 10698 N N . PRO A 1 34 ? 7.528 -1.444 -0.714 1.00 0.00 34 PRO A N 20
ATOM 10699 C CA . PRO A 1 34 ? 8.280 -0.553 -1.589 1.00 0.00 34 PRO A CA 20
ATOM 10700 C C . PRO A 1 34 ? 8.363 -1.163 -2.983 1.00 0.00 34 PRO A C 20
ATOM 10701 O O . PRO A 1 34 ? 8.709 -2.343 -3.137 1.00 0.00 34 PRO A O 20
ATOM 10712 N N . ASP A 1 35 ? 8.075 -0.382 -3.978 1.00 0.00 35 ASP A N 20
ATOM 10713 C CA . ASP A 1 35 ? 7.995 -0.890 -5.326 1.00 0.00 35 ASP A CA 20
ATOM 10714 C C . ASP A 1 35 ? 9.375 -0.842 -5.886 1.00 0.00 35 ASP A C 20
ATOM 10715 O O . ASP A 1 35 ? 9.865 -1.793 -6.492 1.00 0.00 35 ASP A O 20
ATOM 10724 N N . VAL A 1 36 ? 10.015 0.262 -5.619 1.00 0.00 36 VAL A N 20
ATOM 10725 C CA . VAL A 1 36 ? 11.341 0.506 -6.016 1.00 0.00 36 VAL A CA 20
ATOM 10726 C C . VAL A 1 36 ? 11.975 1.543 -5.067 1.00 0.00 36 VAL A C 20
ATOM 10727 O O . VAL A 1 36 ? 11.576 2.737 -5.080 1.00 0.00 36 VAL A O 20
#

Secondary structure (DSSP, 8-state):
------S-EESS--TTS-SS-EEEESSSEEEEE---

Radius of gyration: 8.81 Å; Cα contacts (8 Å, |Δi|>4): 72; chains: 1; bounding box: 26×19×14 Å

Solvent-accessible surface area: 2901 Å² total; per-residue (Å²): 162,86,120,39,99,17,117,119,0,24,84,156,175,111,63,66,10,45,139,108,7,95,11,68,46,110,103,85,138,8,108,17,75,38,139,111

Foldseek 3Di:
DDDQPQAWAFPVRQVSPDVQWGFQHDPTITHTDGPD

Sequence (36 aa):
LPRCDSPFCSLFRIGLCGDKCTCVPLPIFGLCVPDVLPRCDSPFCSLFRIGLCGDKCTCVPLPIFGLCVPDVLPRCDSPFCSLFRIGLCGDKCTCVPLPIFGLCVPDVLPRCDSPFCSLFRIGLCGDKCTCVPLPIFGLCVPDVLPRCDSPFCSLFRIGLCGDKCTCVPLPIFGLCVPDVLPRCDSPFCSLFRIGLCGDKCTCVPLPIFGLCVPDVLPRCDSPFCSLFRIGLCGDKCTCVPLPIFGLCVPDVLPRCDSPFCSLFRIGLCGDKCTCVPLPIFGLCVPDVLPRCDSPFCSLFRIGLCGDKCTCVPLPIFGLCVPDVLPRCDSPFCSLFRIGLCGDKCTCVPLPIFGLCVPDVLPRCDSPFCSLFRIGLCGDKCTCVPLPIFGLCVPDVLPRCDSPFCSLFRIGLCGDKCTCVPLPIFGLCVPDVLPRCDSPFCSLFRIGLCGDKCTCVPLPIFGLCVPDVLPRCDSPFCSLFRIGLCGDKCTCVPLPIFGLCVPDVLPRCDSPFCSLFRIGLCGDKCTCVPLPIFGLCVPDVLPRCDSPFCSLFRIGLCGDKCTCVPLPIFGLCVPDVLPRCDSPFCSLFRIGLCGDKCTCVPLPIFGLCVPDVLPRCDSPFCSLFRIGLCGDKCTCVPLPIFGLCVPDVLPRCDSPFCSLFRIGLCGDKCTCVPLPIFGLCVPDVLPRCDSPFCSLFRIGLCGDKCTCVPLPIFGLCVPDV

GO terms:
  GO:0090729 toxin activity (F, IDA)
  GO:0017080 sodium channel regulator activity (F, IDA)

Organism: Dendrocnide excelsa (NCBI:txid647263)

Nearest PDB structures (foldseek):
  6vh8-assembly1_A  TM=9.247E-01  e=7.840E-06  Dendrocnide excelsa
  6vh8-assembly1_A  TM=8.362E-01  e=2.037E-05  Dendrocnide excelsa
  6vh8-assembly1_A  TM=8.312E-01  e=1.481E-05  Dendrocnide excelsa
  6vh8-assembly1_A  TM=8.280E-01  e=1.546E-05  Dendrocnide excelsa
  6vh8-assembly1_A  TM=8.361E-01  e=1.179E-05  Dendrocnide excelsa